Protein AF-0000000073405604 (afdb_homodimer)

Organism: Sulfolobus acidocaldarius (strain ATCC 33909 / DSM 639 / JCM 8929 / NBRC 15157 / NCIMB 11770) (NCBI:txid330779)

Radius of gyration: 24.21 Å; Cα contacts (8 Å, |Δi|>4): 1398; chains: 2; bounding box: 47×71×54 Å

InterPro domains:
  IPR003010 Carbon-nitrogen hydrolase [PF00795] (7-247)
  IPR003010 Carbon-nitrogen hydrolase [PS50263] (3-245)
  IPR036526 Carbon-nitrogen hydrolase superfamily [G3DSA:3.60.110.10] (2-269)
  IPR036526 Carbon-nitrogen hydrolase superfamily [SSF56317] (3-262)
  IPR050345 Aliphatic Amidase/Beta-Ureidopropionase [PTHR43674] (5-252)

Structure (mmCIF, N/CA/C/O backbone):
data_AF-0000000073405604-model_v1
#
loop_
_entity.id
_entity.type
_entity.pdbx_description
1 polymer 'Carbon-nitrogen hydrolase'
#
loop_
_atom_site.group_PDB
_atom_site.id
_atom_site.type_symbol
_atom_site.label_atom_id
_atom_site.label_alt_id
_atom_site.label_comp_id
_atom_site.label_asym_id
_atom_site.label_entity_id
_atom_site.label_seq_id
_atom_site.pdbx_PDB_ins_code
_atom_site.Cartn_x
_atom_site.Cartn_y
_atom_site.Cartn_z
_atom_site.occupancy
_atom_site.B_iso_or_equiv
_atom_site.auth_seq_id
_atom_site.auth_comp_id
_atom_site.auth_asym_id
_atom_site.auth_atom_id
_atom_site.pdbx_PDB_model_num
ATOM 1 N N . MET A 1 1 ? 23.484 -7.648 -14.016 1 69.44 1 MET A N 1
ATOM 2 C CA . MET A 1 1 ? 22.797 -8.539 -14.953 1 69.44 1 MET A CA 1
ATOM 3 C C . MET A 1 1 ? 21.469 -9.016 -14.367 1 69.44 1 MET A C 1
ATOM 5 O O . MET A 1 1 ? 21.344 -9.195 -13.156 1 69.44 1 MET A O 1
ATOM 9 N N . GLY A 1 2 ? 20.234 -8.922 -15.055 1 88 2 GLY A N 1
ATOM 10 C CA . GLY A 1 2 ? 18.922 -9.242 -14.523 1 88 2 GLY A CA 1
ATOM 11 C C . GLY A 1 2 ? 18.391 -10.586 -14.992 1 88 2 GLY A C 1
ATOM 12 O O . GLY A 1 2 ? 19.094 -11.312 -15.695 1 88 2 GLY A O 1
ATOM 13 N N . ILE A 1 3 ? 17.438 -11.117 -14.422 1 95 3 ILE A N 1
ATOM 14 C CA . ILE A 1 3 ? 16.75 -12.367 -14.75 1 95 3 ILE A CA 1
ATOM 15 C C . ILE A 1 3 ? 15.539 -12.07 -15.641 1 95 3 ILE A C 1
ATOM 17 O O . ILE A 1 3 ? 14.781 -11.141 -15.375 1 95 3 ILE A O 1
ATOM 21 N N . LYS A 1 4 ? 15.484 -12.805 -16.781 1 97.19 4 LYS A N 1
ATOM 22 C CA . LYS A 1 4 ? 14.32 -12.656 -17.656 1 97.19 4 LYS A CA 1
ATOM 23 C C . LYS A 1 4 ? 13.141 -13.469 -17.141 1 97.19 4 LYS A C 1
ATOM 25 O O . LYS A 1 4 ? 13.242 -14.688 -16.953 1 97.19 4 LYS A O 1
ATOM 30 N N . VAL A 1 5 ? 12.023 -12.812 -16.891 1 98.25 5 VAL A N 1
ATOM 31 C CA . VAL A 1 5 ? 10.812 -13.43 -16.375 1 98.25 5 VAL A CA 1
ATOM 32 C C . VAL A 1 5 ? 9.688 -13.297 -17.406 1 98.25 5 VAL A C 1
ATOM 34 O O . VAL A 1 5 ? 9.492 -12.227 -17.984 1 98.25 5 VAL A O 1
ATOM 37 N N . GLU A 1 6 ? 9.062 -14.359 -17.672 1 98.62 6 GLU A N 1
ATOM 38 C CA . GLU A 1 6 ? 7.887 -14.344 -18.547 1 98.62 6 GLU A CA 1
ATOM 39 C C . GLU A 1 6 ? 6.598 -14.453 -17.734 1 98.62 6 GLU A C 1
ATOM 41 O O . GLU A 1 6 ? 6.441 -15.375 -16.938 1 98.62 6 GLU A O 1
ATOM 46 N N . LEU A 1 7 ? 5.746 -13.484 -17.844 1 98.88 7 LEU A N 1
ATOM 47 C CA . LEU A 1 7 ? 4.383 -13.578 -17.328 1 98.88 7 LEU A CA 1
ATOM 48 C C . LEU A 1 7 ? 3.451 -14.195 -18.375 1 98.88 7 LEU A C 1
ATOM 50 O O . LEU A 1 7 ? 3.176 -13.586 -19.406 1 98.88 7 LEU A O 1
ATOM 54 N N . ALA A 1 8 ? 3.039 -15.406 -18.078 1 98.88 8 ALA A N 1
ATOM 55 C CA . ALA A 1 8 ? 2.188 -16.141 -19.016 1 98.88 8 ALA A CA 1
ATOM 56 C C . ALA A 1 8 ? 0.711 -15.93 -18.688 1 98.88 8 ALA A C 1
ATOM 58 O O . ALA A 1 8 ? 0.101 -16.719 -17.969 1 98.88 8 ALA A O 1
ATOM 59 N N . GLN A 1 9 ? 0.18 -14.891 -19.25 1 98.88 9 GLN A N 1
ATOM 60 C CA . GLN A 1 9 ? -1.246 -14.609 -19.125 1 98.88 9 GLN A CA 1
ATOM 61 C C . GLN A 1 9 ? -2.074 -15.547 -19.984 1 98.88 9 GLN A C 1
ATOM 63 O O . GLN A 1 9 ? -2.154 -15.367 -21.203 1 98.88 9 GLN A O 1
ATOM 68 N N . ILE A 1 10 ? -2.77 -16.5 -19.359 1 98.81 10 ILE A N 1
ATOM 69 C CA . ILE A 1 10 ? -3.467 -17.516 -20.141 1 98.81 10 ILE A CA 1
ATOM 70 C C . ILE A 1 10 ? -4.914 -17.625 -19.672 1 98.81 10 ILE A C 1
ATOM 72 O O . ILE A 1 10 ? -5.258 -17.156 -18.578 1 98.81 10 ILE A O 1
ATOM 76 N N . SER A 1 11 ? -5.746 -18.219 -20.453 1 98.19 11 SER A N 1
ATOM 77 C CA . SER A 1 11 ? -7.113 -18.609 -20.125 1 98.19 11 SER A CA 1
ATOM 78 C C . SER A 1 11 ? -7.199 -20.094 -19.812 1 98.19 11 SER A C 1
ATOM 80 O O . SER A 1 11 ? -7.023 -20.938 -20.688 1 98.19 11 SER A O 1
ATOM 82 N N . SER A 1 12 ? -7.426 -20.375 -18.594 1 97.81 12 SER A N 1
ATOM 83 C CA . SER A 1 12 ? -7.574 -21.766 -18.188 1 97.81 12 SER A CA 1
ATOM 84 C C . SER A 1 12 ? -8.984 -22.281 -18.453 1 97.81 12 SER A C 1
ATOM 86 O O . SER A 1 12 ? -9.953 -21.516 -18.359 1 97.81 12 SER A O 1
ATOM 88 N N . LYS A 1 13 ? -9.07 -23.531 -18.859 1 97.31 13 LYS A N 1
ATOM 89 C CA . LYS A 1 13 ? -10.375 -24.172 -18.984 1 97.31 13 LYS A CA 1
ATOM 90 C C . LYS A 1 13 ? -10.812 -24.797 -17.672 1 97.31 13 LYS A C 1
ATOM 92 O O . LYS A 1 13 ? -10.102 -25.641 -17.109 1 97.31 13 LYS A O 1
ATOM 97 N N . LEU A 1 14 ? -11.938 -24.406 -17.281 1 97.19 14 LEU A N 1
ATOM 98 C CA . LEU A 1 14 ? -12.445 -24.781 -15.969 1 97.19 14 LEU A CA 1
ATOM 99 C C . LEU A 1 14 ? -12.539 -26.297 -15.836 1 97.19 14 LEU A C 1
ATOM 101 O O . LEU A 1 14 ? -13.242 -26.953 -16.609 1 97.19 14 LEU A O 1
ATOM 105 N N . GLY A 1 15 ? -11.734 -26.828 -14.977 1 97.69 15 GLY A N 1
ATOM 106 C CA . GLY A 1 15 ? -11.812 -28.234 -14.609 1 97.69 15 GLY A CA 1
ATOM 107 C C . GLY A 1 15 ? -11.102 -29.141 -15.594 1 97.69 15 GLY A C 1
ATOM 108 O O . GLY A 1 15 ? -11 -30.344 -15.359 1 97.69 15 GLY A O 1
ATOM 109 N N . ASP A 1 16 ? -10.688 -28.641 -16.656 1 98.25 16 ASP A N 1
ATOM 110 C CA . ASP A 1 16 ? -9.992 -29.453 -17.656 1 98.25 16 ASP A CA 1
ATOM 111 C C . ASP A 1 16 ? -8.484 -29.406 -17.438 1 98.25 16 ASP A C 1
ATOM 113 O O . ASP A 1 16 ? -7.754 -28.781 -18.203 1 98.25 16 ASP A O 1
ATOM 117 N N . VAL A 1 17 ? -8.016 -30.188 -16.5 1 98.81 17 VAL A N 1
ATOM 118 C CA . VAL A 1 17 ? -6.633 -30.172 -16.047 1 98.81 17 VAL A CA 1
ATOM 119 C C . VAL A 1 17 ? -5.707 -30.594 -17.188 1 98.81 17 VAL A C 1
ATOM 121 O O . VAL A 1 17 ? -4.625 -30.016 -17.359 1 98.81 17 VAL A O 1
ATOM 124 N N . GLU A 1 18 ? -6.133 -31.531 -17.938 1 98.62 18 GLU A N 1
ATOM 125 C CA . GLU A 1 18 ? -5.301 -32 -19.047 1 98.62 18 GLU A CA 1
ATOM 126 C C . GLU A 1 18 ? -5.082 -30.906 -20.078 1 98.62 18 GLU A C 1
ATOM 128 O O . GLU A 1 18 ? -3.955 -30.688 -20.531 1 98.62 18 GLU A O 1
ATOM 133 N N . TYR A 1 19 ? -6.156 -30.266 -20.469 1 98.56 19 TYR A N 1
ATOM 134 C CA . TYR A 1 19 ? -6.055 -29.156 -21.391 1 98.56 19 TYR A CA 1
ATOM 135 C C . TYR A 1 19 ? -5.109 -28.078 -20.859 1 98.56 19 TYR A C 1
ATOM 137 O O . TYR A 1 19 ? -4.238 -27.594 -21.594 1 98.56 19 TYR A O 1
ATOM 145 N N . ASN A 1 20 ? -5.297 -27.703 -19.641 1 98.81 20 ASN A N 1
ATOM 146 C CA . ASN A 1 20 ? -4.488 -26.656 -19.031 1 98.81 20 ASN A CA 1
ATOM 147 C C . ASN A 1 20 ? -3.021 -27.062 -18.938 1 98.81 20 ASN A C 1
ATOM 149 O O . ASN A 1 20 ? -2.131 -26.25 -19.172 1 98.81 20 ASN A O 1
ATOM 153 N N . LEU A 1 21 ? -2.773 -28.328 -18.562 1 98.75 21 LEU A N 1
ATOM 154 C CA . LEU A 1 21 ? -1.41 -28.844 -18.516 1 98.75 21 LEU A CA 1
ATOM 155 C C . LEU A 1 21 ? -0.72 -28.703 -19.859 1 98.75 21 LEU A C 1
ATOM 157 O O . LEU A 1 21 ? 0.418 -28.234 -19.938 1 98.75 21 LEU A O 1
ATOM 161 N N . ASN A 1 22 ? -1.42 -29.125 -20.875 1 98.44 22 ASN A N 1
ATOM 162 C CA . ASN A 1 22 ? -0.833 -29.047 -22.203 1 98.44 22 ASN A CA 1
ATOM 163 C C . ASN A 1 22 ? -0.487 -27.609 -22.578 1 98.44 22 ASN A C 1
ATOM 165 O O . ASN A 1 22 ? 0.548 -27.359 -23.203 1 98.44 22 ASN A O 1
ATOM 169 N N . LYS A 1 23 ? -1.324 -26.703 -22.25 1 98.31 23 LYS A N 1
ATOM 170 C CA . LYS A 1 23 ? -1.06 -25.297 -22.5 1 98.31 23 LYS A CA 1
ATOM 171 C C . LYS A 1 23 ? 0.193 -24.828 -21.766 1 98.31 23 LYS A C 1
ATOM 173 O O . LYS A 1 23 ? 1.011 -24.094 -22.312 1 98.31 23 LYS A O 1
ATOM 178 N N . HIS A 1 24 ? 0.344 -25.219 -20.5 1 98.5 24 HIS A N 1
ATOM 179 C CA . HIS A 1 24 ? 1.539 -24.891 -19.719 1 98.5 24 HIS A CA 1
ATOM 180 C C . HIS A 1 24 ? 2.793 -25.453 -20.391 1 98.5 24 HIS A C 1
ATOM 182 O O . HIS A 1 24 ? 3.783 -24.734 -20.547 1 98.5 24 HIS A O 1
ATOM 188 N N . LEU A 1 25 ? 2.713 -26.719 -20.766 1 97.81 25 LEU A N 1
ATOM 189 C CA . LEU A 1 25 ? 3.871 -27.375 -21.359 1 97.81 25 LEU A CA 1
ATOM 190 C C . LEU A 1 25 ? 4.262 -26.719 -22.672 1 97.81 25 LEU A C 1
ATOM 192 O O . LEU A 1 25 ? 5.449 -26.547 -22.953 1 97.81 25 LEU A O 1
ATOM 196 N N . GLU A 1 26 ? 3.275 -26.344 -23.484 1 97.62 26 GLU A N 1
ATOM 197 C CA . GLU A 1 26 ? 3.543 -25.656 -24.734 1 97.62 26 GLU A CA 1
ATOM 198 C C . GLU A 1 26 ? 4.285 -24.344 -24.5 1 97.62 26 GLU A C 1
ATOM 200 O O . GLU A 1 26 ? 5.258 -24.047 -25.188 1 97.62 26 GLU A O 1
ATOM 205 N N . ILE A 1 27 ? 3.854 -23.578 -23.562 1 98 27 ILE A N 1
ATOM 206 C CA . ILE A 1 27 ? 4.465 -22.281 -23.25 1 98 27 ILE A CA 1
ATOM 207 C C . ILE A 1 27 ? 5.887 -22.5 -22.734 1 98 27 ILE A C 1
ATOM 209 O O . ILE A 1 27 ? 6.816 -21.797 -23.156 1 98 27 ILE A O 1
ATOM 213 N N . LEU A 1 28 ? 6.055 -23.484 -21.859 1 96.94 28 LEU A N 1
ATOM 214 C CA . LEU A 1 28 ? 7.359 -23.75 -21.281 1 96.94 28 LEU A CA 1
ATOM 215 C C . LEU A 1 28 ? 8.352 -24.203 -22.344 1 96.94 28 LEU A C 1
ATOM 217 O O . LEU A 1 28 ? 9.547 -23.891 -22.266 1 96.94 28 LEU A O 1
ATOM 221 N N . GLN A 1 29 ? 7.883 -24.906 -23.328 1 95.94 29 GLN A N 1
ATOM 222 C CA . GLN A 1 29 ? 8.742 -25.406 -24.391 1 95.94 29 GLN A CA 1
ATOM 223 C C . GLN A 1 29 ? 9.211 -24.281 -25.297 1 95.94 29 GLN A C 1
ATOM 225 O O . GLN A 1 29 ? 10.289 -24.375 -25.891 1 95.94 29 GLN A O 1
ATOM 230 N N . THR A 1 30 ? 8.422 -23.25 -25.391 1 96.25 30 THR A N 1
ATOM 231 C CA . THR A 1 30 ? 8.719 -22.203 -26.359 1 96.25 30 THR A CA 1
ATOM 232 C C . THR A 1 30 ? 9.242 -20.953 -25.656 1 96.25 30 THR A C 1
ATOM 234 O O . THR A 1 30 ? 9.609 -19.984 -26.328 1 96.25 30 THR A O 1
ATOM 237 N N . SER A 1 31 ? 9.273 -20.953 -24.359 1 96 31 SER A N 1
ATOM 238 C CA . SER A 1 31 ? 9.703 -19.766 -23.641 1 96 31 SER A CA 1
ATOM 239 C C . SER A 1 31 ? 11.227 -19.625 -23.672 1 96 31 SER A C 1
ATOM 241 O O . SER A 1 31 ? 11.945 -20.609 -23.547 1 96 31 SER A O 1
ATOM 243 N N . SER A 1 32 ? 11.719 -18.406 -23.797 1 95 32 SER A N 1
ATOM 244 C CA . SER A 1 32 ? 13.141 -18.094 -23.719 1 95 32 SER A CA 1
ATOM 245 C C . SER A 1 32 ? 13.5 -17.484 -22.359 1 95 32 SER A C 1
ATOM 247 O O . SER A 1 32 ? 14.656 -17.125 -22.125 1 95 32 SER A O 1
ATOM 249 N N . ALA A 1 33 ? 12.516 -17.344 -21.5 1 96.56 33 ALA A N 1
ATOM 250 C CA . ALA A 1 33 ? 12.734 -16.734 -20.203 1 96.56 33 ALA A CA 1
ATOM 251 C C . ALA A 1 33 ? 13.375 -17.719 -19.234 1 96.56 33 ALA A C 1
ATOM 253 O O . ALA A 1 33 ? 13.359 -18.922 -19.469 1 96.56 33 ALA A O 1
ATOM 254 N N . GLU A 1 34 ? 13.992 -17.203 -18.25 1 96.31 34 GLU A N 1
ATOM 255 C CA . GLU A 1 34 ? 14.617 -18.016 -17.203 1 96.31 34 GLU A CA 1
ATOM 256 C C . GLU A 1 34 ? 13.594 -18.422 -16.141 1 96.31 34 GLU A C 1
ATOM 258 O O . GLU A 1 34 ? 13.773 -19.438 -15.461 1 96.31 34 GLU A O 1
ATOM 263 N N . CYS A 1 35 ? 12.547 -17.625 -15.984 1 97.56 35 CYS A N 1
ATOM 264 C CA . CYS A 1 35 ? 11.445 -17.906 -15.078 1 97.56 35 CYS A CA 1
ATOM 265 C C . CYS A 1 35 ? 10.102 -17.656 -15.75 1 97.56 35 CYS A C 1
ATOM 267 O O . CYS A 1 35 ? 9.93 -16.641 -16.422 1 97.56 35 CYS A O 1
ATOM 269 N N . VAL A 1 36 ? 9.195 -18.578 -15.648 1 98.38 36 VAL A N 1
ATOM 270 C CA . VAL A 1 36 ? 7.855 -18.422 -16.203 1 98.38 36 VAL A CA 1
ATOM 271 C C . VAL A 1 36 ? 6.82 -18.453 -15.086 1 98.38 36 VAL A C 1
ATOM 273 O O . VAL A 1 36 ? 6.84 -19.359 -14.25 1 98.38 36 VAL A O 1
ATOM 276 N N . VAL A 1 37 ? 5.949 -17.5 -15.039 1 98.88 37 VAL A N 1
ATOM 277 C CA . VAL A 1 37 ? 4.941 -17.375 -13.992 1 98.88 37 VAL A CA 1
ATOM 278 C C . VAL A 1 37 ? 3.547 -17.5 -14.602 1 98.88 37 VAL A C 1
ATOM 280 O O . VAL A 1 37 ? 3.172 -16.734 -15.484 1 98.88 37 VAL A O 1
ATOM 283 N N . PHE A 1 38 ? 2.826 -18.469 -14.188 1 98.94 38 PHE A N 1
ATOM 284 C CA . PHE A 1 38 ? 1.447 -18.672 -14.609 1 98.94 38 PHE A CA 1
ATOM 285 C C . PHE A 1 38 ? 0.474 -18.109 -13.586 1 98.94 38 PHE A C 1
ATOM 287 O O . PHE A 1 38 ? 0.86 -17.812 -12.453 1 98.94 38 PHE A O 1
ATOM 294 N N . PRO A 1 39 ? -0.814 -17.969 -13.953 1 98.94 39 PRO A N 1
ATOM 295 C CA . PRO A 1 39 ? -1.814 -17.375 -13.062 1 98.94 39 PRO A CA 1
ATOM 296 C C . PRO A 1 39 ? -2.217 -18.312 -11.93 1 98.94 39 PRO A C 1
ATOM 298 O O . PRO A 1 39 ? -1.78 -19.469 -11.891 1 98.94 39 PRO A O 1
ATOM 301 N N . GLU A 1 40 ? -2.961 -17.734 -10.977 1 98.88 40 GLU A N 1
ATOM 302 C CA . GLU A 1 40 ? -3.576 -18.484 -9.883 1 98.88 40 GLU A CA 1
ATOM 303 C C . GLU A 1 40 ? -4.469 -19.609 -10.406 1 98.88 40 GLU A C 1
ATOM 305 O O . GLU A 1 40 ? -5.27 -19.391 -11.32 1 98.88 40 GLU A O 1
ATOM 310 N N . LEU A 1 41 ? -4.254 -20.781 -9.867 1 98.81 41 LEU A N 1
ATOM 311 C CA . LEU A 1 41 ? -5.059 -21.953 -10.195 1 98.81 41 LEU A CA 1
ATOM 312 C C . LEU A 1 41 ? -5.094 -22.172 -11.703 1 98.81 41 LEU A C 1
ATOM 314 O O . LEU A 1 41 ? -6.121 -22.594 -12.258 1 98.81 41 LEU A O 1
ATOM 318 N N . SER A 1 42 ? -4.027 -21.922 -12.312 1 98.88 42 SER A N 1
ATOM 319 C CA . SER A 1 42 ? -3.939 -21.969 -13.766 1 98.88 42 SER A CA 1
ATOM 320 C C . SER A 1 42 ? -4.102 -23.391 -14.281 1 98.88 42 SER A C 1
ATOM 322 O O . SER A 1 42 ? -4.504 -23.609 -15.422 1 98.88 42 SER A O 1
ATOM 324 N N . LEU A 1 43 ? -3.861 -24.406 -13.469 1 98.88 43 LEU A N 1
ATOM 325 C CA . LEU A 1 43 ? -3.979 -25.781 -13.922 1 98.88 43 LEU A CA 1
ATOM 326 C C . LEU A 1 43 ? -5.43 -26.25 -13.859 1 98.88 43 LEU A C 1
ATOM 328 O O . LEU A 1 43 ? -5.77 -27.297 -14.422 1 98.88 43 LEU A O 1
ATOM 332 N N . THR A 1 44 ? -6.324 -25.484 -13.18 1 98.62 44 THR A N 1
ATOM 333 C CA . THR A 1 44 ? -7.664 -26.016 -12.961 1 98.62 44 THR A CA 1
ATOM 334 C C . THR A 1 44 ? -8.719 -25 -13.398 1 98.62 44 THR A C 1
ATOM 336 O O . THR A 1 44 ? -9.875 -25.375 -13.633 1 98.62 44 THR A O 1
ATOM 339 N N . GLY A 1 45 ? -8.344 -23.766 -13.539 1 98 45 GLY A N 1
ATOM 340 C CA . GLY A 1 45 ? -9.344 -22.719 -13.539 1 98 45 GLY A CA 1
ATOM 341 C C . GLY A 1 45 ? -9.734 -22.266 -12.141 1 98 45 GLY A C 1
ATOM 342 O O . GLY A 1 45 ? -9.461 -22.969 -11.164 1 98 45 GLY A O 1
ATOM 343 N N . TYR A 1 46 ? -10.406 -21.234 -12.031 1 96.94 46 TYR A N 1
ATOM 344 C CA . TYR A 1 46 ? -10.617 -20.609 -10.734 1 96.94 46 TYR A CA 1
ATOM 345 C C . TYR A 1 46 ? -12.016 -20.906 -10.203 1 96.94 46 TYR A C 1
ATOM 347 O O . TYR A 1 46 ? -12.18 -21.312 -9.047 1 96.94 46 TYR A O 1
ATOM 355 N N . VAL A 1 47 ? -13.07 -20.75 -10.953 1 95.5 47 VAL A N 1
ATOM 356 C CA . VAL A 1 47 ? -14.445 -20.844 -10.492 1 95.5 47 VAL A CA 1
ATOM 357 C C . VAL A 1 47 ? -14.883 -22.312 -10.461 1 95.5 47 VAL A C 1
ATOM 359 O O . VAL A 1 47 ? -15.875 -22.688 -11.094 1 95.5 47 VAL A O 1
ATOM 362 N N . LEU A 1 48 ? -14.266 -23.078 -9.711 1 94.88 48 LEU A N 1
ATOM 363 C CA . LEU A 1 48 ? -14.445 -24.531 -9.727 1 94.88 48 LEU A CA 1
ATOM 364 C C . LEU A 1 48 ? -15.664 -24.938 -8.898 1 94.88 48 LEU A C 1
ATOM 366 O O . LEU A 1 48 ? -16.375 -25.859 -9.266 1 94.88 48 LEU A O 1
ATOM 370 N N . LYS A 1 49 ? -15.867 -24.203 -7.836 1 93.38 49 LYS A N 1
ATOM 371 C CA . LYS A 1 49 ? -16.859 -24.609 -6.852 1 93.38 49 LYS A CA 1
ATOM 372 C C . LYS A 1 49 ? -16.609 -26.047 -6.391 1 93.38 49 LYS A C 1
ATOM 374 O O . LYS A 1 49 ? -15.5 -26.391 -6.008 1 93.38 49 LYS A O 1
ATOM 379 N N . ASP A 1 50 ? -17.594 -26.906 -6.457 1 94.5 50 ASP A N 1
ATOM 380 C CA . ASP A 1 50 ? -17.438 -28.25 -5.914 1 94.5 50 ASP A CA 1
ATOM 381 C C . ASP A 1 50 ? -16.531 -29.094 -6.797 1 94.5 50 ASP A C 1
ATOM 383 O O . ASP A 1 50 ? -16.062 -30.156 -6.375 1 94.5 50 ASP A O 1
ATOM 387 N N . LEU A 1 51 ? -16.25 -28.688 -7.949 1 96.25 51 LEU A N 1
ATOM 388 C CA . LEU A 1 51 ? -15.352 -29.406 -8.836 1 96.25 51 LEU A CA 1
ATOM 389 C C . LEU A 1 51 ? -13.953 -29.484 -8.242 1 96.25 51 LEU A C 1
ATOM 391 O O . LEU A 1 51 ? -13.133 -30.312 -8.656 1 96.25 51 LEU A O 1
ATOM 395 N N . VAL A 1 52 ? -13.68 -28.672 -7.246 1 97.12 52 VAL A N 1
ATOM 396 C CA . VAL A 1 52 ? -12.398 -28.672 -6.547 1 97.12 52 VAL A CA 1
ATOM 397 C C . VAL A 1 52 ? -12.086 -30.062 -6.027 1 97.12 52 VAL A C 1
ATOM 399 O O . VAL A 1 52 ? -10.945 -30.531 -6.121 1 97.12 52 VAL A O 1
ATOM 402 N N . TYR A 1 53 ? -13.07 -30.734 -5.547 1 97.06 53 TYR A N 1
ATOM 403 C CA . TYR A 1 53 ? -12.898 -32.031 -4.902 1 97.06 53 TYR A CA 1
ATOM 404 C C . TYR A 1 53 ? -12.664 -33.125 -5.934 1 97.06 53 TYR A C 1
ATOM 406 O O . TYR A 1 53 ? -12.234 -34.219 -5.586 1 97.06 53 TYR A O 1
ATOM 414 N N . GLU A 1 54 ? -12.891 -32.75 -7.172 1 97.69 54 GLU A N 1
ATOM 415 C CA . GLU A 1 54 ? -12.742 -33.75 -8.234 1 97.69 54 GLU A CA 1
ATOM 416 C C . GLU A 1 54 ? -11.406 -33.594 -8.953 1 97.69 54 GLU A C 1
ATOM 418 O O . GLU A 1 54 ? -10.852 -34.594 -9.445 1 97.69 54 GLU A O 1
ATOM 423 N N . VAL A 1 55 ? -10.891 -32.375 -8.961 1 98.44 55 VAL A N 1
ATOM 424 C CA . VAL A 1 55 ? -9.805 -32.156 -9.898 1 98.44 55 VAL A CA 1
ATOM 425 C C . VAL A 1 55 ? -8.492 -31.969 -9.141 1 98.44 55 VAL A C 1
ATOM 427 O O . VAL A 1 55 ? -7.422 -31.891 -9.742 1 98.44 55 VAL A O 1
ATOM 430 N N . TYR A 1 56 ? -8.445 -31.844 -7.797 1 98.38 56 TYR A N 1
ATOM 431 C CA . TYR A 1 56 ? -7.25 -31.484 -7.051 1 98.38 56 TYR A CA 1
ATOM 432 C C . TYR A 1 56 ? -6.141 -32.5 -7.273 1 98.38 56 TYR A C 1
ATOM 434 O O . TYR A 1 56 ? -4.973 -32.156 -7.422 1 98.38 56 TYR A O 1
ATOM 442 N N . LYS A 1 57 ? -6.473 -33.781 -7.355 1 98.44 57 LYS A N 1
ATOM 443 C CA . LYS A 1 57 ? -5.453 -34.812 -7.555 1 98.44 57 LYS A CA 1
ATOM 444 C C . LYS A 1 57 ? -4.828 -34.719 -8.945 1 98.44 57 LYS A C 1
ATOM 446 O O . LYS A 1 57 ? -3.613 -34.844 -9.094 1 98.44 57 LYS A O 1
ATOM 451 N N . ASP A 1 58 ? -5.715 -34.531 -9.891 1 98.62 58 ASP A N 1
ATOM 452 C CA . ASP A 1 58 ? -5.227 -34.344 -11.25 1 98.62 58 ASP A CA 1
ATOM 453 C C . ASP A 1 58 ? -4.32 -33.125 -11.344 1 98.62 58 ASP A C 1
ATOM 455 O O . ASP A 1 58 ? -3.332 -33.125 -12.086 1 98.62 58 ASP A O 1
ATOM 459 N N . SER A 1 59 ? -4.703 -32.062 -10.68 1 98.38 59 SER A N 1
ATOM 460 C CA . SER A 1 59 ? -3.896 -30.859 -10.695 1 98.38 59 SER A CA 1
ATOM 461 C C . SER A 1 59 ? -2.521 -31.094 -10.086 1 98.38 59 SER A C 1
ATOM 463 O O . SER A 1 59 ? -1.518 -30.578 -10.57 1 98.38 59 SER A O 1
ATOM 465 N N . GLU A 1 60 ? -2.432 -31.875 -9 1 98.62 60 GLU A N 1
ATOM 466 C CA . GLU A 1 60 ? -1.149 -32.219 -8.398 1 98.62 60 GLU A CA 1
ATOM 467 C C . GLU A 1 60 ? -0.296 -33.031 -9.359 1 98.62 60 GLU A C 1
ATOM 469 O O . GLU A 1 60 ? 0.909 -32.812 -9.484 1 98.62 60 GLU A O 1
ATOM 474 N N . ASN A 1 61 ? -0.947 -33.969 -9.969 1 98.62 61 ASN A N 1
ATOM 475 C CA . ASN A 1 61 ? -0.241 -34.781 -10.961 1 98.62 61 ASN A CA 1
ATOM 476 C C . ASN A 1 61 ? 0.297 -33.938 -12.102 1 98.62 61 ASN A C 1
ATOM 478 O O . ASN A 1 61 ? 1.403 -34.156 -12.594 1 98.62 61 ASN A O 1
ATOM 482 N N . ALA A 1 62 ? -0.536 -33.031 -12.531 1 98.69 62 ALA A N 1
ATOM 483 C CA . ALA A 1 62 ? -0.12 -32.125 -13.602 1 98.69 62 ALA A CA 1
ATOM 484 C C . ALA A 1 62 ? 1.106 -31.297 -13.188 1 98.69 62 ALA A C 1
ATOM 486 O O . ALA A 1 62 ? 2.033 -31.125 -13.977 1 98.69 62 ALA A O 1
ATOM 487 N N . LEU A 1 63 ? 1.132 -30.797 -11.961 1 98.62 63 LEU A N 1
ATOM 488 C CA . LEU A 1 63 ? 2.285 -30.062 -11.453 1 98.62 63 LEU A CA 1
ATOM 489 C C . LEU A 1 63 ? 3.545 -30.922 -11.508 1 98.62 63 LEU A C 1
ATOM 491 O O . LEU A 1 63 ? 4.613 -30.438 -11.891 1 98.62 63 LEU A O 1
ATOM 495 N N . ASN A 1 64 ? 3.426 -32.156 -11.062 1 98 64 ASN A N 1
ATOM 496 C CA . ASN A 1 64 ? 4.559 -33.094 -11.094 1 98 64 ASN A CA 1
ATOM 497 C C . ASN A 1 64 ? 5.09 -33.281 -12.508 1 98 64 ASN A C 1
ATOM 499 O O . ASN A 1 64 ? 6.305 -33.344 -12.719 1 98 64 ASN A O 1
ATOM 503 N N . LYS A 1 65 ? 4.211 -33.406 -13.438 1 97.75 65 LYS A N 1
ATOM 504 C CA . LYS A 1 65 ? 4.609 -33.562 -14.836 1 97.75 65 LYS A CA 1
ATOM 505 C C . LYS A 1 65 ? 5.375 -32.344 -15.328 1 97.75 65 LYS A C 1
ATOM 507 O O . LYS A 1 65 ? 6.355 -32.469 -16.062 1 97.75 65 LYS A O 1
ATOM 512 N N . ILE A 1 66 ? 4.906 -31.156 -14.945 1 97.88 66 ILE A N 1
ATOM 513 C CA . ILE A 1 66 ? 5.609 -29.922 -15.312 1 97.88 66 ILE A CA 1
ATOM 514 C C . ILE A 1 66 ? 7.008 -29.938 -14.703 1 97.88 66 ILE A C 1
ATOM 516 O O . ILE A 1 66 ? 7.984 -29.594 -15.375 1 97.88 66 ILE A O 1
ATOM 520 N N . ALA A 1 67 ? 7.094 -30.328 -13.43 1 97.12 67 ALA A N 1
ATOM 521 C CA . ALA A 1 67 ? 8.375 -30.328 -12.719 1 97.12 67 ALA A CA 1
ATOM 522 C C . ALA A 1 67 ? 9.367 -31.266 -13.391 1 97.12 67 ALA A C 1
ATOM 524 O O . ALA A 1 67 ? 10.562 -30.969 -13.469 1 97.12 67 ALA A O 1
ATOM 525 N N . GLU A 1 68 ? 8.875 -32.375 -13.867 1 93.62 68 GLU A N 1
ATOM 526 C CA . GLU A 1 68 ? 9.719 -33.406 -14.5 1 93.62 68 GLU A CA 1
ATOM 527 C C . GLU A 1 68 ? 10.352 -32.875 -15.781 1 93.62 68 GLU A C 1
ATOM 529 O O . GLU A 1 68 ? 11.445 -33.281 -16.156 1 93.62 68 GLU A O 1
ATOM 534 N N . ASN A 1 69 ? 9.719 -31.953 -16.375 1 84.88 69 ASN A N 1
ATOM 535 C CA . ASN A 1 69 ? 10.172 -31.438 -17.672 1 84.88 69 ASN A CA 1
ATOM 536 C C . ASN A 1 69 ? 10.773 -30.031 -17.531 1 84.88 69 ASN A C 1
ATOM 538 O O . ASN A 1 69 ? 11.109 -29.391 -18.531 1 84.88 69 ASN A O 1
ATOM 542 N N . ALA A 1 70 ? 10.867 -29.609 -16.359 1 84.75 70 ALA A N 1
ATOM 543 C CA . ALA A 1 70 ? 11.133 -28.203 -16.141 1 84.75 70 ALA A CA 1
ATOM 544 C C . ALA A 1 70 ? 12.625 -27.906 -16.25 1 84.75 70 ALA A C 1
ATOM 546 O O . ALA A 1 70 ? 13.461 -28.688 -15.82 1 84.75 70 ALA A O 1
ATOM 547 N N . ARG A 1 71 ? 12.883 -26.859 -16.969 1 84.5 71 ARG A N 1
ATOM 548 C CA . ARG A 1 71 ? 14.195 -26.219 -16.984 1 84.5 71 ARG A CA 1
ATOM 549 C C . ARG A 1 71 ? 14.117 -24.797 -16.406 1 84.5 71 ARG A C 1
ATOM 551 O O . ARG A 1 71 ? 13.289 -24 -16.844 1 84.5 71 ARG A O 1
ATOM 558 N N . GLY A 1 72 ? 14.727 -24.562 -15.227 1 91.19 72 GLY A N 1
ATOM 559 C CA . GLY A 1 72 ? 14.758 -23.219 -14.68 1 91.19 72 GLY A CA 1
ATOM 560 C C . GLY A 1 72 ? 13.742 -23 -13.57 1 91.19 72 GLY A C 1
ATOM 561 O O . GLY A 1 72 ? 13.523 -23.891 -12.742 1 91.19 72 GLY A O 1
ATOM 562 N N . CYS A 1 73 ? 13.125 -21.781 -13.508 1 97.31 73 CYS A N 1
ATOM 563 C CA . CYS A 1 73 ? 12.156 -21.375 -12.492 1 97.31 73 CYS A CA 1
ATOM 564 C C . CYS A 1 73 ? 10.75 -21.297 -13.078 1 97.31 73 CYS A C 1
ATOM 566 O O . CYS A 1 73 ? 10.547 -20.672 -14.125 1 97.31 73 CYS A O 1
ATOM 568 N N . ILE A 1 74 ? 9.812 -22.031 -12.531 1 98.56 74 ILE A N 1
ATOM 569 C CA . ILE A 1 74 ? 8.43 -22.031 -12.977 1 98.56 74 ILE A CA 1
ATOM 570 C C . ILE A 1 74 ? 7.496 -21.844 -11.781 1 98.56 74 ILE A C 1
ATOM 572 O O . ILE A 1 74 ? 7.672 -22.5 -10.75 1 98.56 74 ILE A O 1
ATOM 576 N N . ILE A 1 75 ? 6.539 -20.953 -11.828 1 98.81 75 ILE A N 1
ATOM 577 C CA . ILE A 1 75 ? 5.504 -20.75 -10.812 1 98.81 75 ILE A CA 1
ATOM 578 C C . ILE A 1 75 ? 4.133 -21.078 -11.406 1 98.81 75 ILE A C 1
ATOM 580 O O . ILE A 1 75 ? 3.73 -20.484 -12.414 1 98.81 75 ILE A O 1
ATOM 584 N N . VAL A 1 76 ? 3.445 -22.031 -10.82 1 98.75 76 VAL A N 1
ATOM 585 C CA . VAL A 1 76 ? 2.211 -22.547 -11.398 1 98.75 76 VAL A CA 1
ATOM 586 C C . VAL A 1 76 ? 1.119 -22.578 -10.328 1 98.75 76 VAL A C 1
ATOM 588 O O . VAL A 1 76 ? 1.358 -23.016 -9.195 1 98.75 76 VAL A O 1
ATOM 591 N N . GLY A 1 77 ? -0.054 -22.109 -10.68 1 98.88 77 GLY A N 1
ATOM 592 C CA . GLY A 1 77 ? -1.185 -22.203 -9.773 1 98.88 77 GLY A CA 1
ATOM 593 C C . GLY A 1 77 ? -1.902 -23.531 -9.836 1 98.88 77 GLY A C 1
ATOM 594 O O . GLY A 1 77 ? -2.213 -24.031 -10.93 1 98.88 77 GLY A O 1
ATOM 595 N N . PHE A 1 78 ? -2.18 -24.156 -8.688 1 98.81 78 PHE A N 1
ATOM 596 C CA . PHE A 1 78 ? -2.879 -25.438 -8.617 1 98.81 78 PHE A CA 1
ATOM 597 C C . PHE A 1 78 ? -3.494 -25.641 -7.238 1 98.81 78 PHE A C 1
ATOM 599 O O . PHE A 1 78 ? -3.486 -24.734 -6.406 1 98.81 78 PHE A O 1
ATOM 606 N N . ILE A 1 79 ? -4.152 -26.797 -7.051 1 98.81 79 ILE A N 1
ATOM 607 C CA . ILE A 1 79 ? -4.758 -27.156 -5.773 1 98.81 79 ILE A CA 1
ATOM 608 C C . ILE A 1 79 ? -3.914 -28.234 -5.094 1 98.81 79 ILE A C 1
ATOM 610 O O . ILE A 1 79 ? -3.566 -29.25 -5.711 1 98.81 79 ILE A O 1
ATOM 614 N N . LYS A 1 80 ? -3.568 -28.016 -3.859 1 98.69 80 LYS A N 1
ATOM 615 C CA . LYS A 1 80 ? -2.785 -29 -3.102 1 98.69 80 LYS A CA 1
ATOM 616 C C . LYS A 1 80 ? -3.59 -29.562 -1.935 1 98.69 80 LYS A C 1
ATOM 618 O O . LYS A 1 80 ? -4.211 -28.812 -1.18 1 98.69 80 LYS A O 1
ATOM 623 N N . GLU A 1 81 ? -3.658 -30.812 -1.864 1 98.44 81 GLU A N 1
ATOM 624 C CA . GLU A 1 81 ? -4.121 -31.438 -0.629 1 98.44 81 GLU A CA 1
ATOM 625 C C . GLU A 1 81 ? -2.975 -31.625 0.362 1 98.44 81 GLU A C 1
ATOM 627 O O . GLU A 1 81 ? -2.082 -32.438 0.146 1 98.44 81 GLU A O 1
ATOM 632 N N . VAL A 1 82 ? -3.016 -30.891 1.456 1 97.5 82 VAL A N 1
ATOM 633 C CA . VAL A 1 82 ? -1.885 -30.922 2.379 1 97.5 82 VAL A CA 1
ATOM 634 C C . VAL A 1 82 ? -2.08 -32.031 3.412 1 97.5 82 VAL A C 1
ATOM 636 O O . VAL A 1 82 ? -1.106 -32.562 3.957 1 97.5 82 VAL A O 1
ATOM 639 N N . ARG A 1 83 ? -3.27 -32.312 3.721 1 96.56 83 ARG A N 1
ATOM 640 C CA . ARG A 1 83 ? -3.742 -33.469 4.492 1 96.56 83 ARG A CA 1
ATOM 641 C C . ARG A 1 83 ? -5.047 -34 3.916 1 96.56 83 ARG A C 1
ATOM 643 O O . ARG A 1 83 ? -5.73 -33.312 3.158 1 96.56 83 ARG A O 1
ATOM 650 N N . PRO A 1 84 ? -5.199 -35.219 4.219 1 96 84 PRO A N 1
ATOM 651 C CA . PRO A 1 84 ? -6.445 -35.75 3.664 1 96 84 PRO A CA 1
ATOM 652 C C . PRO A 1 84 ? -7.645 -34.844 3.943 1 96 84 PRO A C 1
ATOM 654 O O . PRO A 1 84 ? -7.996 -34.625 5.105 1 96 84 PRO A O 1
ATOM 657 N N . GLY A 1 85 ? -8.102 -34.312 2.912 1 95.31 85 GLY A N 1
ATOM 658 C CA . GLY A 1 85 ? -9.305 -33.5 3.016 1 95.31 85 GLY A CA 1
ATOM 659 C C . GLY A 1 85 ? -9.023 -32.031 3.209 1 95.31 85 GLY A C 1
ATOM 660 O O . GLY A 1 85 ? -9.945 -31.203 3.223 1 95.31 85 GLY A O 1
ATOM 661 N N . ILE A 1 86 ? -7.836 -31.641 3.391 1 97.19 86 ILE A N 1
ATOM 662 C CA . ILE A 1 86 ? -7.473 -30.234 3.545 1 97.19 86 ILE A CA 1
ATOM 663 C C . ILE A 1 86 ? -6.805 -29.719 2.266 1 97.19 86 ILE A C 1
ATOM 665 O O . ILE A 1 86 ? -5.652 -30.062 1.985 1 97.19 86 ILE A O 1
ATOM 669 N N . LEU A 1 87 ? -7.57 -28.953 1.551 1 98.56 87 LEU A N 1
ATOM 670 C CA . LEU A 1 87 ? -7.09 -28.406 0.286 1 98.56 87 LEU A CA 1
ATOM 671 C C . LEU A 1 87 ? -6.668 -26.953 0.45 1 98.56 87 LEU A C 1
ATOM 673 O O . LEU A 1 87 ? -7.242 -26.219 1.257 1 98.56 87 LEU A O 1
ATOM 677 N N . ARG A 1 88 ? -5.695 -26.562 -0.277 1 98.75 88 ARG A N 1
ATOM 678 C CA . ARG A 1 88 ? -5.234 -25.188 -0.252 1 98.75 88 ARG A CA 1
ATOM 679 C C . ARG A 1 88 ? -5.023 -24.656 -1.666 1 98.75 88 ARG A C 1
ATOM 681 O O . ARG A 1 88 ? -4.574 -25.391 -2.551 1 98.75 88 ARG A O 1
ATOM 688 N N . ASN A 1 89 ? -5.492 -23.406 -1.922 1 98.75 89 ASN A N 1
ATOM 689 C CA . ASN A 1 89 ? -5.066 -22.641 -3.098 1 98.75 89 ASN A CA 1
ATOM 690 C C . ASN A 1 89 ? -3.562 -22.391 -3.08 1 98.75 89 ASN A C 1
ATOM 692 O O . ASN A 1 89 ? -3.064 -21.672 -2.209 1 98.75 89 ASN A O 1
ATOM 696 N N . THR A 1 90 ? -2.854 -22.938 -4.09 1 98.88 90 THR A N 1
ATOM 697 C CA . THR A 1 90 ? -1.41 -23.078 -3.938 1 98.88 90 THR A CA 1
ATOM 698 C C . THR A 1 90 ? -0.686 -22.641 -5.207 1 98.88 90 THR A C 1
ATOM 700 O O . THR A 1 90 ? -1.145 -22.922 -6.316 1 98.88 90 THR A O 1
ATOM 703 N N . ALA A 1 91 ? 0.363 -21.906 -5.047 1 98.94 91 ALA A N 1
ATOM 704 C CA . ALA A 1 91 ? 1.352 -21.75 -6.109 1 98.94 91 ALA A CA 1
ATOM 705 C C . ALA A 1 91 ? 2.5 -22.734 -5.949 1 98.94 91 ALA A C 1
ATOM 707 O O . ALA A 1 91 ? 3.135 -22.797 -4.891 1 98.94 91 ALA A O 1
ATOM 708 N N . GLY A 1 92 ? 2.719 -23.562 -6.953 1 98.75 92 GLY A N 1
ATOM 709 C CA . GLY A 1 92 ? 3.92 -24.375 -7.016 1 98.75 92 GLY A CA 1
ATOM 710 C C . GLY A 1 92 ? 5.117 -23.625 -7.574 1 98.75 92 GLY A C 1
ATOM 711 O O . GLY A 1 92 ? 5.051 -23.078 -8.672 1 98.75 92 GLY A O 1
ATOM 712 N N . VAL A 1 93 ? 6.148 -23.562 -6.797 1 98.81 93 VAL A N 1
ATOM 713 C CA . VAL A 1 93 ? 7.406 -22.969 -7.23 1 98.81 93 VAL A CA 1
ATOM 714 C C . VAL A 1 93 ? 8.406 -24.062 -7.582 1 98.81 93 VAL A C 1
ATOM 716 O O . VAL A 1 93 ? 8.93 -24.75 -6.695 1 98.81 93 VAL A O 1
ATOM 719 N N . ILE A 1 94 ? 8.648 -24.234 -8.82 1 98.38 94 ILE A N 1
ATOM 720 C CA . ILE A 1 94 ? 9.555 -25.266 -9.305 1 98.38 94 ILE A CA 1
ATOM 721 C C . ILE A 1 94 ? 10.93 -24.656 -9.586 1 98.38 94 ILE A C 1
ATOM 723 O O . ILE A 1 94 ? 11.055 -23.75 -10.406 1 98.38 94 ILE A O 1
ATOM 727 N N . LEU A 1 95 ? 11.898 -25.094 -8.875 1 96.31 95 LEU A N 1
ATOM 728 C CA . LEU A 1 95 ? 13.297 -24.688 -9.062 1 96.31 95 LEU A CA 1
ATOM 729 C C . LEU A 1 95 ? 14.172 -25.906 -9.328 1 96.31 95 LEU A C 1
ATOM 731 O O . LEU A 1 95 ? 14.328 -26.766 -8.461 1 96.31 95 LEU A O 1
ATOM 735 N N . ASN A 1 96 ? 14.758 -26.016 -10.461 1 85.69 96 ASN A N 1
ATOM 736 C CA . ASN A 1 96 ? 15.578 -27.156 -10.828 1 85.69 96 ASN A CA 1
ATOM 737 C C . ASN A 1 96 ? 14.867 -28.469 -10.531 1 85.69 96 ASN A C 1
ATOM 739 O O . ASN A 1 96 ? 15.414 -29.344 -9.852 1 85.69 96 ASN A O 1
ATOM 743 N N . SER A 1 97 ? 13.688 -28.594 -10.805 1 86.88 97 SER A N 1
ATOM 744 C CA . SER A 1 97 ? 12.828 -29.766 -10.812 1 86.88 97 SER A CA 1
ATOM 745 C C . SER A 1 97 ? 12.312 -30.078 -9.414 1 86.88 97 SER A C 1
ATOM 747 O O . SER A 1 97 ? 11.641 -31.094 -9.211 1 86.88 97 SER A O 1
ATOM 749 N N . GLN A 1 98 ? 12.727 -29.281 -8.461 1 94 98 GLN A N 1
ATOM 750 C CA . GLN A 1 98 ? 12.18 -29.422 -7.117 1 94 98 GLN A CA 1
ATOM 751 C C . GLN A 1 98 ? 10.953 -28.531 -6.926 1 94 98 GLN A C 1
ATOM 753 O O . GLN A 1 98 ? 10.984 -27.344 -7.293 1 94 98 GLN A O 1
ATOM 758 N N . ILE A 1 99 ? 9.945 -29.125 -6.383 1 97.81 99 ILE A N 1
ATOM 759 C CA . ILE A 1 99 ? 8.703 -28.391 -6.207 1 97.81 99 ILE A CA 1
ATOM 760 C C . ILE A 1 99 ? 8.617 -27.828 -4.789 1 97.81 99 ILE A C 1
ATOM 762 O O . ILE A 1 99 ? 8.812 -28.562 -3.816 1 97.81 99 ILE A O 1
ATOM 766 N N . ASN A 1 100 ? 8.422 -26.562 -4.617 1 97.94 100 ASN A N 1
ATOM 767 C CA . ASN A 1 100 ? 8.055 -25.891 -3.375 1 97.94 100 ASN A CA 1
ATOM 768 C C . ASN A 1 100 ? 6.633 -25.344 -3.428 1 97.94 100 ASN A C 1
ATOM 770 O O . ASN A 1 100 ? 6.102 -25.078 -4.512 1 97.94 100 ASN A O 1
ATOM 774 N N . TYR A 1 101 ? 6.035 -25.266 -2.266 1 98.62 101 TYR A N 1
ATOM 775 C CA . TYR A 1 101 ? 4.629 -24.875 -2.234 1 98.62 101 TYR A CA 1
ATOM 776 C C . TYR A 1 101 ? 4.438 -23.562 -1.478 1 98.62 101 TYR A C 1
ATOM 778 O O . TYR A 1 101 ? 5.016 -23.375 -0.406 1 98.62 101 TYR A O 1
ATOM 786 N N . VAL A 1 102 ? 3.699 -22.688 -2.025 1 98.81 102 VAL A N 1
ATOM 787 C CA . VAL A 1 102 ? 3.26 -21.438 -1.397 1 98.81 102 VAL A CA 1
ATOM 788 C C . VAL A 1 102 ? 1.737 -21.438 -1.264 1 98.81 102 VAL A C 1
ATOM 790 O O . VAL A 1 102 ? 1.021 -21.562 -2.26 1 98.81 102 VAL A O 1
ATOM 793 N N . TYR A 1 103 ? 1.273 -21.297 -0.048 1 98.81 103 TYR A N 1
ATOM 794 C CA . TYR A 1 103 ? -0.161 -21.328 0.212 1 98.81 103 TYR A CA 1
ATOM 795 C C . TYR A 1 103 ? -0.734 -19.922 0.343 1 98.81 103 TYR A C 1
ATOM 797 O O . TYR A 1 103 ? -0.117 -19.047 0.958 1 98.81 103 TYR A O 1
ATOM 805 N N . LYS A 1 104 ? -1.868 -19.75 -0.269 1 98.62 104 LYS A N 1
ATOM 806 C CA . LYS A 1 104 ? -2.582 -18.484 -0.118 1 98.62 104 LYS A CA 1
ATOM 807 C C . LYS A 1 104 ? -2.984 -18.25 1.336 1 98.62 104 LYS A C 1
ATOM 809 O O . LYS A 1 104 ? -3.451 -19.172 2.012 1 98.62 104 LYS A O 1
ATOM 814 N N . PHE A 1 105 ? -2.768 -17.031 1.798 1 98.25 105 PHE A N 1
ATOM 815 C CA . PHE A 1 105 ? -3.055 -16.719 3.193 1 98.25 105 PHE A CA 1
ATOM 816 C C . PHE A 1 105 ? -4.465 -16.156 3.342 1 98.25 105 PHE A C 1
ATOM 818 O O . PHE A 1 105 ? -5.195 -16.531 4.258 1 98.25 105 PHE A O 1
ATOM 825 N N . TYR A 1 106 ? -4.816 -15.156 2.574 1 97.94 106 TYR A N 1
ATOM 826 C CA . TYR A 1 106 ? -6.113 -14.492 2.643 1 97.94 106 TYR A CA 1
ATOM 827 C C . TYR A 1 106 ? -7.078 -15.086 1.62 1 97.94 106 TYR A C 1
ATOM 829 O O . TYR A 1 106 ? -6.875 -14.945 0.412 1 97.94 106 TYR A O 1
ATOM 837 N N . LEU A 1 107 ? -8.172 -15.711 2.1 1 97.25 107 LEU A N 1
ATOM 838 C CA . LEU A 1 107 ? -9.172 -16.359 1.263 1 97.25 107 LEU A CA 1
ATOM 839 C C . LEU A 1 107 ? -10.438 -15.516 1.166 1 97.25 107 LEU A C 1
ATOM 841 O O . LEU A 1 107 ? -11.273 -15.539 2.072 1 97.25 107 LEU A O 1
ATOM 845 N N . PRO A 1 108 ? -10.602 -14.836 0.06 1 93.88 108 PRO A N 1
ATOM 846 C CA . PRO A 1 108 ? -11.742 -13.914 -0.036 1 93.88 108 PRO A CA 1
ATOM 847 C C . PRO A 1 108 ? -13.078 -14.641 -0.041 1 93.88 108 PRO A C 1
ATOM 849 O O . PRO A 1 108 ? -13.195 -15.727 -0.613 1 93.88 108 PRO A O 1
ATOM 852 N N . THR A 1 109 ? -14.07 -14 0.578 1 91.88 109 THR A N 1
ATOM 853 C CA . THR A 1 109 ? -15.43 -14.516 0.636 1 91.88 109 THR A CA 1
ATOM 854 C C . THR A 1 109 ? -16.438 -13.422 0.302 1 91.88 109 THR A C 1
ATOM 856 O O . THR A 1 109 ? -17.547 -13.398 0.852 1 91.88 109 THR A O 1
ATOM 859 N N . TYR A 1 110 ? -16.078 -12.523 -0.455 1 88.19 110 TYR A N 1
ATOM 860 C CA . TYR A 1 110 ? -16.969 -11.453 -0.889 1 88.19 110 TYR A CA 1
ATOM 861 C C . TYR A 1 110 ? -17.234 -11.531 -2.389 1 88.19 110 TYR A C 1
ATOM 863 O O . TYR A 1 110 ? -16.422 -12.086 -3.135 1 88.19 110 TYR A O 1
ATOM 871 N N . GLY A 1 111 ? -18.375 -10.992 -2.809 1 80.25 111 GLY A N 1
ATOM 872 C CA . GLY A 1 111 ? -18.703 -11.07 -4.223 1 80.25 111 GLY A CA 1
ATOM 873 C C . GLY A 1 111 ? -18.797 -12.492 -4.738 1 80.25 111 GLY A C 1
ATOM 874 O O . GLY A 1 111 ? -19.516 -13.32 -4.168 1 80.25 111 GLY A O 1
ATOM 875 N N . LEU A 1 112 ? -17.891 -12.773 -5.723 1 79.62 112 LEU A N 1
ATOM 876 C CA . LEU A 1 112 ? -17.922 -14.086 -6.352 1 79.62 112 LEU A CA 1
ATOM 877 C C . LEU A 1 112 ? -17.062 -15.078 -5.574 1 79.62 112 LEU A C 1
ATOM 879 O O . LEU A 1 112 ? -17.156 -16.297 -5.793 1 79.62 112 LEU A O 1
ATOM 883 N N . PHE A 1 113 ? -16.344 -14.562 -4.676 1 87.12 113 PHE A N 1
ATOM 884 C CA . PHE A 1 113 ? -15.32 -15.391 -4.051 1 87.12 113 PHE A CA 1
ATOM 885 C C . PHE A 1 113 ? -15.906 -16.203 -2.908 1 87.12 113 PHE A C 1
ATOM 887 O O . PHE A 1 113 ? -16.609 -15.672 -2.053 1 87.12 113 PHE A O 1
ATOM 894 N N . GLU A 1 114 ? -15.625 -17.5 -2.947 1 91.69 114 GLU A N 1
ATOM 895 C CA . GLU A 1 114 ? -16.062 -18.422 -1.898 1 91.69 114 GLU A CA 1
ATOM 896 C C . GLU A 1 114 ? -14.914 -19.328 -1.457 1 91.69 114 GLU A C 1
ATOM 898 O O . GLU A 1 114 ? -15.125 -20.5 -1.167 1 91.69 114 GLU A O 1
ATOM 903 N N . GLU A 1 115 ? -13.758 -18.859 -1.416 1 94.19 115 GLU A N 1
ATOM 904 C CA . GLU A 1 115 ? -12.57 -19.688 -1.285 1 94.19 115 GLU A CA 1
ATOM 905 C C . GLU A 1 115 ? -12.555 -20.422 0.052 1 94.19 115 GLU A C 1
ATOM 907 O O . GLU A 1 115 ? -12.078 -21.547 0.138 1 94.19 115 GLU A O 1
ATOM 912 N N . ARG A 1 116 ? -13.125 -19.812 1.051 1 93.56 116 ARG A N 1
ATOM 913 C CA . ARG A 1 116 ? -13.078 -20.422 2.371 1 93.56 116 ARG A CA 1
ATOM 914 C C . ARG A 1 116 ? -13.938 -21.688 2.41 1 93.56 116 ARG A C 1
ATOM 916 O O . ARG A 1 116 ? -13.773 -22.531 3.295 1 93.56 116 ARG A O 1
ATOM 923 N N . ARG A 1 117 ? -14.82 -21.766 1.451 1 94 117 ARG A N 1
ATOM 924 C CA . ARG A 1 117 ? -15.656 -22.953 1.361 1 94 117 ARG A CA 1
ATOM 925 C C . ARG A 1 117 ? -14.836 -24.172 0.973 1 94 117 ARG A C 1
ATOM 927 O O . ARG A 1 117 ? -15.148 -25.297 1.383 1 94 117 ARG A O 1
ATOM 934 N N . TYR A 1 118 ? -13.711 -23.953 0.256 1 95.69 118 TYR A N 1
ATOM 935 C CA . TYR A 1 118 ? -13.031 -25.078 -0.376 1 95.69 118 TYR A CA 1
ATOM 936 C C . TYR A 1 118 ? -11.602 -25.203 0.118 1 95.69 118 TYR A C 1
ATOM 938 O O . TYR A 1 118 ? -11.016 -26.281 0.079 1 95.69 118 TYR A O 1
ATOM 946 N N . PHE A 1 119 ? -11.023 -24.031 0.54 1 97.88 119 PHE A N 1
ATOM 947 C CA . PHE A 1 119 ? -9.602 -24.016 0.842 1 97.88 119 PHE A CA 1
ATOM 948 C C . PHE A 1 119 ? -9.359 -23.578 2.285 1 97.88 119 PHE A C 1
ATOM 950 O O . PHE A 1 119 ? -10.125 -22.797 2.838 1 97.88 119 PHE A O 1
ATOM 957 N N . GLN A 1 120 ? -8.359 -24.141 2.895 1 97.44 120 GLN A N 1
ATOM 958 C CA . GLN A 1 120 ? -7.82 -23.609 4.148 1 97.44 120 GLN A CA 1
ATOM 959 C C . GLN A 1 120 ? -6.609 -22.719 3.895 1 97.44 120 GLN A C 1
ATOM 961 O O . GLN A 1 120 ? -5.793 -23 3.014 1 97.44 120 GLN A O 1
ATOM 966 N N . PRO A 1 121 ? -6.504 -21.656 4.676 1 97.38 121 PRO A N 1
ATOM 967 C CA . PRO A 1 121 ? -5.406 -20.719 4.473 1 97.38 121 PRO A CA 1
ATOM 968 C C . PRO A 1 121 ? -4.062 -21.266 4.938 1 97.38 121 PRO A C 1
ATOM 970 O O . PRO A 1 121 ? -4.016 -22.188 5.754 1 97.38 121 PRO A O 1
ATOM 973 N N . GLY A 1 122 ? -2.953 -20.719 4.359 1 97.12 122 GLY A N 1
ATOM 974 C CA . GLY A 1 122 ? -1.636 -20.938 4.941 1 97.12 122 GLY A CA 1
ATOM 975 C C . GLY A 1 122 ? -1.472 -20.281 6.297 1 97.12 122 GLY A C 1
ATOM 976 O O . GLY A 1 122 ? -2.334 -19.5 6.73 1 97.12 122 GLY A O 1
ATOM 977 N N . ASN A 1 123 ? -0.44 -20.688 6.961 1 96.19 123 ASN A N 1
ATOM 978 C CA . ASN A 1 123 ? -0.036 -20.109 8.242 1 96.19 123 ASN A CA 1
ATOM 979 C C . ASN A 1 123 ? 1.247 -19.297 8.109 1 96.19 123 ASN A C 1
ATOM 981 O O . ASN A 1 123 ? 2.307 -19.844 7.801 1 96.19 123 ASN A O 1
ATOM 985 N N . PRO A 1 124 ? 1.151 -17.984 8.422 1 96.5 124 PRO A N 1
ATOM 986 C CA . PRO A 1 124 ? 2.316 -17.125 8.195 1 96.5 124 PRO A CA 1
ATOM 987 C C . PRO A 1 124 ? 3.555 -17.594 8.953 1 96.5 124 PRO A C 1
ATOM 989 O O . PRO A 1 124 ? 4.676 -17.453 8.453 1 96.5 124 PRO A O 1
ATOM 992 N N . ILE A 1 125 ? 3.457 -18.172 10.094 1 95.44 125 ILE A N 1
ATOM 993 C CA . ILE A 1 125 ? 4.59 -18.594 10.914 1 95.44 125 ILE A CA 1
ATOM 994 C C . ILE A 1 125 ? 5.336 -19.719 10.219 1 95.44 125 ILE A C 1
ATOM 996 O O . ILE A 1 125 ? 6.57 -19.766 10.234 1 95.44 125 ILE A O 1
ATOM 1000 N N . ARG A 1 126 ? 4.617 -20.562 9.5 1 95.5 126 ARG A N 1
ATOM 1001 C CA . ARG A 1 126 ? 5.223 -21.781 8.977 1 95.5 126 ARG A CA 1
ATOM 1002 C C . ARG A 1 126 ? 5.395 -21.703 7.465 1 95.5 126 ARG A C 1
ATOM 1004 O O . ARG A 1 126 ? 6.262 -22.375 6.898 1 95.5 126 ARG A O 1
ATOM 1011 N N . ASP A 1 127 ? 4.613 -20.859 6.883 1 97.38 127 ASP A N 1
ATOM 1012 C CA . ASP A 1 127 ? 4.445 -21.062 5.449 1 97.38 127 ASP A CA 1
ATOM 1013 C C . ASP A 1 127 ? 5.09 -19.922 4.656 1 97.38 127 ASP A C 1
ATOM 1015 O O . ASP A 1 127 ? 5.133 -19.969 3.426 1 97.38 127 ASP A O 1
ATOM 1019 N N . LEU A 1 128 ? 5.578 -18.875 5.359 1 97.5 128 LEU A N 1
ATOM 1020 C CA . LEU A 1 128 ? 6.328 -17.828 4.652 1 97.5 128 LEU A CA 1
ATOM 1021 C C . LEU A 1 128 ? 7.688 -18.359 4.207 1 97.5 128 LEU A C 1
ATOM 1023 O O . LEU A 1 128 ? 8.43 -18.938 5.008 1 97.5 128 LEU A O 1
ATOM 1027 N N . ASN A 1 129 ? 7.953 -18.188 2.908 1 96 129 ASN A N 1
ATOM 1028 C CA . ASN A 1 129 ? 9.227 -18.672 2.381 1 96 129 ASN A CA 1
ATOM 1029 C C . ASN A 1 129 ? 9.758 -17.766 1.274 1 96 129 ASN A C 1
ATOM 1031 O O . ASN A 1 129 ? 8.977 -17.188 0.512 1 96 129 ASN A O 1
ATOM 1035 N N . ILE A 1 130 ? 11.047 -17.656 1.184 1 97.62 130 ILE A N 1
ATOM 1036 C CA . ILE A 1 130 ? 11.742 -16.984 0.099 1 97.62 130 ILE A CA 1
ATOM 1037 C C . ILE A 1 130 ? 12.492 -18 -0.76 1 97.62 130 ILE A C 1
ATOM 1039 O O . ILE A 1 130 ? 12.883 -19.062 -0.273 1 97.62 130 ILE A O 1
ATOM 1043 N N . PHE A 1 131 ? 12.656 -17.688 -1.975 1 98.19 131 PHE A N 1
ATOM 1044 C CA . PHE A 1 131 ? 13.352 -18.547 -2.932 1 98.19 131 PHE A CA 1
ATOM 1045 C C . PHE A 1 131 ? 14.492 -17.781 -3.604 1 98.19 131 PHE A C 1
ATOM 1047 O O . PHE A 1 131 ? 14.531 -16.547 -3.564 1 98.19 131 PHE A O 1
ATOM 1054 N N . GLU A 1 132 ? 15.414 -18.562 -4.125 1 96.38 132 GLU A N 1
ATOM 1055 C CA . GLU A 1 132 ? 16.531 -17.969 -4.852 1 96.38 132 GLU A CA 1
ATOM 1056 C C . GLU A 1 132 ? 16.766 -18.688 -6.184 1 96.38 132 GLU A C 1
ATOM 1058 O O . GLU A 1 132 ? 16.734 -19.906 -6.246 1 96.38 132 GLU A O 1
ATOM 1063 N N . TYR A 1 133 ? 16.906 -17.953 -7.215 1 95.69 133 TYR A N 1
ATOM 1064 C CA . TYR A 1 133 ? 17.203 -18.469 -8.547 1 95.69 133 TYR A CA 1
ATOM 1065 C C . TYR A 1 133 ? 18.078 -17.484 -9.32 1 95.69 133 TYR A C 1
ATOM 1067 O O . TYR A 1 133 ? 17.688 -16.344 -9.547 1 95.69 133 TYR A O 1
ATOM 1075 N N . LYS A 1 134 ? 19.312 -17.891 -9.625 1 94.19 134 LYS A N 1
ATOM 1076 C CA . LYS A 1 134 ? 20.266 -17.109 -10.391 1 94.19 134 LYS A CA 1
ATOM 1077 C C . LYS A 1 134 ? 20.5 -15.742 -9.75 1 94.19 134 LYS A C 1
ATOM 1079 O O . LYS A 1 134 ? 20.469 -14.711 -10.422 1 94.19 134 LYS A O 1
ATOM 1084 N N . GLY A 1 135 ? 20.531 -15.773 -8.438 1 93.12 135 GLY A N 1
ATOM 1085 C CA . GLY A 1 135 ? 20.891 -14.578 -7.695 1 93.12 135 GLY A CA 1
ATOM 1086 C C . GLY A 1 135 ? 19.703 -13.719 -7.312 1 93.12 135 GLY A C 1
ATOM 1087 O O . GLY A 1 135 ? 19.844 -12.773 -6.535 1 93.12 135 GLY A O 1
ATOM 1088 N N . LEU A 1 136 ? 18.547 -14.016 -7.879 1 95.62 136 LEU A N 1
ATOM 1089 C CA . LEU A 1 136 ? 17.328 -13.289 -7.5 1 95.62 136 LEU A CA 1
ATOM 1090 C C . LEU A 1 136 ? 16.656 -13.945 -6.305 1 95.62 136 LEU A C 1
ATOM 1092 O O . LEU A 1 136 ? 16.312 -15.133 -6.355 1 95.62 136 LEU A O 1
ATOM 1096 N N . ARG A 1 137 ? 16.562 -13.305 -5.254 1 97.75 137 ARG A N 1
ATOM 1097 C CA . ARG A 1 137 ? 15.734 -13.75 -4.141 1 97.75 137 ARG A CA 1
ATOM 1098 C C . ARG A 1 137 ? 14.289 -13.266 -4.305 1 97.75 137 ARG A C 1
ATOM 1100 O O . ARG A 1 137 ? 14.047 -12.07 -4.496 1 97.75 137 ARG A O 1
ATOM 1107 N N . PHE A 1 138 ? 13.328 -14.164 -4.27 1 98.56 138 PHE A N 1
ATOM 1108 C CA . PHE A 1 138 ? 11.961 -13.727 -4.539 1 98.56 138 PHE A CA 1
ATOM 1109 C C . PHE A 1 138 ? 10.969 -14.469 -3.646 1 98.56 138 PHE A C 1
ATOM 1111 O O . PHE A 1 138 ? 11.281 -15.539 -3.123 1 98.56 138 PHE A O 1
ATOM 1118 N N . GLY A 1 139 ? 9.883 -13.773 -3.285 1 98.81 139 GLY A N 1
ATOM 1119 C CA . GLY A 1 139 ? 8.719 -14.391 -2.676 1 98.81 139 GLY A CA 1
ATOM 1120 C C . GLY A 1 139 ? 7.566 -14.578 -3.646 1 98.81 139 GLY A C 1
ATOM 1121 O O . GLY A 1 139 ? 7.594 -14.047 -4.758 1 98.81 139 GLY A O 1
ATOM 1122 N N . VAL A 1 140 ? 6.625 -15.359 -3.266 1 98.94 140 VAL A N 1
ATOM 1123 C CA . VAL A 1 140 ? 5.395 -15.57 -4.023 1 98.94 140 VAL A CA 1
ATOM 1124 C C . VAL A 1 140 ? 4.188 -15.398 -3.102 1 98.94 140 VAL A C 1
ATOM 1126 O O . VAL A 1 140 ? 4.191 -15.891 -1.97 1 98.94 140 VAL A O 1
ATOM 1129 N N . ILE A 1 141 ? 3.268 -14.594 -3.479 1 98.88 141 ILE A N 1
ATOM 1130 C CA . ILE A 1 141 ? 1.965 -14.516 -2.828 1 98.88 141 ILE A CA 1
ATOM 1131 C C . ILE A 1 141 ? 0.86 -14.719 -3.863 1 98.88 141 ILE A C 1
ATOM 1133 O O . ILE A 1 141 ? 1.103 -14.617 -5.066 1 98.88 141 ILE A O 1
ATOM 1137 N N . VAL A 1 142 ? -0.314 -15.023 -3.408 1 98.88 142 VAL A N 1
ATOM 1138 C CA . VAL A 1 142 ? -1.352 -15.414 -4.355 1 98.88 142 VAL A CA 1
ATOM 1139 C C . VAL A 1 142 ? -2.502 -14.414 -4.309 1 98.88 142 VAL A C 1
ATOM 1141 O O . VAL A 1 142 ? -3.205 -14.312 -3.303 1 98.88 142 VAL A O 1
ATOM 1144 N N . CYS A 1 143 ? -2.684 -13.656 -5.305 1 98.5 143 CYS A N 1
ATOM 1145 C CA . CYS A 1 143 ? -3.822 -12.82 -5.672 1 98.5 143 CYS A CA 1
ATOM 1146 C C . CYS A 1 143 ? -4.254 -11.945 -4.504 1 98.5 143 CYS A C 1
ATOM 1148 O O . CYS A 1 143 ? -3.564 -10.984 -4.156 1 98.5 143 CYS A O 1
ATOM 1150 N N . GLU A 1 144 ? -5.254 -12.344 -3.711 1 98 144 GLU A N 1
ATOM 1151 C CA . GLU A 1 144 ? -5.824 -11.578 -2.609 1 98 144 GLU A CA 1
ATOM 1152 C C . GLU A 1 144 ? -4.758 -11.195 -1.59 1 98 144 GLU A C 1
ATOM 1154 O O . GLU A 1 144 ? -4.867 -10.164 -0.926 1 98 144 GLU A O 1
ATOM 1159 N N . ASP A 1 145 ? -3.729 -11.984 -1.433 1 98.5 145 ASP A N 1
ATOM 1160 C CA . ASP A 1 145 ? -2.65 -11.688 -0.495 1 98.5 145 ASP A CA 1
ATOM 1161 C C . ASP A 1 145 ? -2.066 -10.305 -0.754 1 98.5 145 ASP A C 1
ATOM 1163 O O . ASP A 1 145 ? -1.578 -9.648 0.169 1 98.5 145 ASP A O 1
ATOM 1167 N N . ALA A 1 146 ? -2.164 -9.797 -1.98 1 98.5 146 ALA A N 1
ATOM 1168 C CA . ALA A 1 146 ? -1.585 -8.508 -2.348 1 98.5 146 ALA A CA 1
ATOM 1169 C C . ALA A 1 146 ? -2.477 -7.355 -1.894 1 98.5 146 ALA A C 1
ATOM 1171 O O . ALA A 1 146 ? -2.057 -6.195 -1.905 1 98.5 146 ALA A O 1
ATOM 1172 N N . TRP A 1 147 ? -3.686 -7.664 -1.534 1 98 147 TRP A N 1
ATOM 1173 C CA . TRP A 1 147 ? -4.609 -6.637 -1.06 1 98 147 TRP A CA 1
ATOM 1174 C C . TRP A 1 147 ? -4.469 -6.434 0.445 1 98 147 TRP A C 1
ATOM 1176 O O . TRP A 1 147 ? -5.34 -5.836 1.08 1 98 147 TRP A O 1
ATOM 1186 N N . HIS A 1 148 ? -3.51 -7 1.001 1 97.88 148 HIS A N 1
ATOM 1187 C CA . HIS A 1 148 ? -3.061 -6.828 2.377 1 97.88 148 HIS A CA 1
ATOM 1188 C C . HIS A 1 148 ? -1.585 -6.441 2.432 1 97.88 148 HIS A C 1
ATOM 1190 O O . HIS A 1 148 ? -0.815 -6.793 1.533 1 97.88 148 HIS A O 1
ATOM 1196 N N . TYR A 1 149 ? -1.175 -5.777 3.498 1 97.5 149 TYR A N 1
ATOM 1197 C CA . TYR A 1 149 ? 0.192 -5.281 3.6 1 97.5 149 TYR A CA 1
ATOM 1198 C C . TYR A 1 149 ? 1.154 -6.398 3.982 1 97.5 149 TYR A C 1
ATOM 1200 O O . TYR A 1 149 ? 2.264 -6.477 3.451 1 97.5 149 TYR A O 1
ATOM 1208 N N . GLU A 1 150 ? 0.687 -7.293 4.852 1 96.94 150 GLU A N 1
ATOM 1209 C CA . GLU A 1 150 ? 1.563 -8.094 5.703 1 96.94 150 GLU A CA 1
ATOM 1210 C C . GLU A 1 150 ? 2.34 -9.117 4.883 1 96.94 150 GLU A C 1
ATOM 1212 O O . GLU A 1 150 ? 3.529 -9.336 5.121 1 96.94 150 GLU A O 1
ATOM 1217 N N . PRO A 1 151 ? 1.659 -9.766 3.904 1 98.31 151 PRO A N 1
ATOM 1218 C CA . PRO A 1 151 ? 2.412 -10.812 3.209 1 98.31 151 PRO A CA 1
ATOM 1219 C C . PRO A 1 151 ? 3.648 -10.273 2.494 1 98.31 151 PRO A C 1
ATOM 1221 O O . PRO A 1 151 ? 4.738 -10.836 2.631 1 98.31 151 PRO A O 1
ATOM 1224 N N . ILE A 1 152 ? 3.516 -9.188 1.787 1 98.38 152 ILE A N 1
ATOM 1225 C CA . ILE A 1 152 ? 4.621 -8.641 1.013 1 98.38 152 ILE A CA 1
ATOM 1226 C C . ILE A 1 152 ? 5.645 -8.008 1.952 1 98.38 152 ILE A C 1
ATOM 1228 O O . ILE A 1 152 ? 6.855 -8.156 1.756 1 98.38 152 ILE A O 1
ATOM 1232 N N . GLU A 1 153 ? 5.152 -7.297 2.971 1 97.25 153 GLU A N 1
ATOM 1233 C CA . GLU A 1 153 ? 6.059 -6.73 3.967 1 97.25 153 GLU A CA 1
ATOM 1234 C C . GLU A 1 153 ? 6.953 -7.809 4.574 1 97.25 153 GLU A C 1
ATOM 1236 O O . GLU A 1 153 ? 8.172 -7.656 4.625 1 97.25 153 GLU A O 1
ATOM 1241 N N . ALA A 1 154 ? 6.316 -8.922 5.012 1 97.31 154 ALA A N 1
ATOM 1242 C CA . ALA A 1 154 ? 7.047 -10.008 5.668 1 97.31 154 ALA A CA 1
ATOM 1243 C C . ALA A 1 154 ? 8.086 -10.617 4.727 1 97.31 154 ALA A C 1
ATOM 1245 O O . ALA A 1 154 ? 9.234 -10.82 5.113 1 97.31 154 ALA A O 1
ATOM 1246 N N . LEU A 1 155 ? 7.719 -10.883 3.506 1 98.38 155 LEU A N 1
ATOM 1247 C CA . LEU A 1 155 ? 8.617 -11.508 2.549 1 98.38 155 LEU A CA 1
ATOM 1248 C C . LEU A 1 155 ? 9.789 -10.586 2.219 1 98.38 155 LEU A C 1
ATOM 1250 O O . LEU A 1 155 ? 10.922 -11.047 2.057 1 98.38 155 LEU A O 1
ATOM 1254 N N . THR A 1 156 ? 9.469 -9.297 2.104 1 97.19 156 THR A N 1
ATOM 1255 C CA . THR A 1 156 ? 10.539 -8.336 1.833 1 97.19 156 THR A CA 1
ATOM 1256 C C . THR A 1 156 ? 11.516 -8.273 2.998 1 97.19 156 THR A C 1
ATOM 1258 O O . THR A 1 156 ? 12.734 -8.242 2.793 1 97.19 156 THR A O 1
ATOM 1261 N N . MET A 1 157 ? 11.008 -8.234 4.207 1 95.25 157 MET A N 1
ATOM 1262 C CA . MET A 1 157 ? 11.859 -8.203 5.391 1 95.25 157 MET A CA 1
ATOM 1263 C C . MET A 1 157 ? 12.695 -9.477 5.492 1 95.25 157 MET A C 1
ATOM 1265 O O . MET A 1 157 ? 13.789 -9.461 6.051 1 95.25 157 MET A O 1
ATOM 1269 N N . LEU A 1 158 ? 12.172 -10.578 4.93 1 96.44 158 LEU A N 1
ATOM 1270 C CA . LEU A 1 158 ? 12.906 -11.836 4.91 1 96.44 158 LEU A CA 1
ATOM 1271 C C . LEU A 1 158 ? 13.969 -11.828 3.816 1 96.44 158 LEU A C 1
ATOM 1273 O O . LEU A 1 158 ? 14.781 -12.75 3.725 1 96.44 158 LEU A O 1
ATOM 1277 N N . GLY A 1 159 ? 13.906 -10.828 2.877 1 96.31 159 GLY A N 1
ATOM 1278 C CA . GLY A 1 159 ? 15.023 -10.648 1.971 1 96.31 159 GLY A CA 1
ATOM 1279 C C . GLY A 1 159 ? 14.625 -10.688 0.508 1 96.31 159 GLY A C 1
ATOM 1280 O O . GLY A 1 159 ? 15.484 -10.727 -0.375 1 96.31 159 GLY A O 1
ATOM 1281 N N . ALA A 1 160 ? 13.352 -10.672 0.187 1 97.69 160 ALA A N 1
ATOM 1282 C CA . ALA A 1 160 ? 12.906 -10.766 -1.201 1 97.69 160 ALA A CA 1
ATOM 1283 C C . ALA A 1 160 ? 13.273 -9.5 -1.979 1 97.69 160 ALA A C 1
ATOM 1285 O O . ALA A 1 160 ? 13.125 -8.391 -1.468 1 97.69 160 ALA A O 1
ATOM 1286 N N . ASP A 1 161 ? 13.719 -9.703 -3.223 1 97.75 161 ASP A N 1
ATOM 1287 C CA . ASP A 1 161 ? 13.984 -8.625 -4.172 1 97.75 161 ASP A CA 1
ATOM 1288 C C . ASP A 1 161 ? 12.82 -8.453 -5.145 1 97.75 161 ASP A C 1
ATOM 1290 O O . ASP A 1 161 ? 12.711 -7.414 -5.805 1 97.75 161 ASP A O 1
ATOM 1294 N N . ALA A 1 162 ? 12.031 -9.43 -5.215 1 98.69 162 ALA A N 1
ATOM 1295 C CA . ALA A 1 162 ? 10.867 -9.445 -6.09 1 98.69 162 ALA A CA 1
ATOM 1296 C C . ALA A 1 162 ? 9.742 -10.289 -5.492 1 98.69 162 ALA A C 1
ATOM 1298 O O . ALA A 1 162 ? 10.008 -11.25 -4.762 1 98.69 162 ALA A O 1
ATOM 1299 N N . ILE A 1 163 ? 8.57 -9.883 -5.73 1 98.94 163 ILE A N 1
ATOM 1300 C CA . ILE A 1 163 ? 7.402 -10.672 -5.348 1 98.94 163 ILE A CA 1
ATOM 1301 C C . ILE A 1 163 ? 6.602 -11.047 -6.594 1 98.94 163 ILE A C 1
ATOM 1303 O O . ILE A 1 163 ? 6.195 -10.172 -7.363 1 98.94 163 ILE A O 1
ATOM 1307 N N . PHE A 1 164 ? 6.422 -12.32 -6.859 1 98.94 164 PHE A N 1
ATOM 1308 C CA . PHE A 1 164 ? 5.559 -12.82 -7.922 1 98.94 164 PHE A CA 1
ATOM 1309 C C . PHE A 1 164 ? 4.141 -13.047 -7.402 1 98.94 164 PHE A C 1
ATOM 1311 O O . PHE A 1 164 ? 3.953 -13.586 -6.312 1 98.94 164 PHE A O 1
ATOM 1318 N N . ILE A 1 165 ? 3.154 -12.656 -8.203 1 98.94 165 ILE A N 1
ATOM 1319 C CA . ILE A 1 165 ? 1.77 -12.68 -7.746 1 98.94 165 ILE A CA 1
ATOM 1320 C C . ILE A 1 165 ? 0.89 -13.367 -8.789 1 98.94 165 ILE A C 1
ATOM 1322 O O . ILE A 1 165 ? 0.199 -12.703 -9.562 1 98.94 165 ILE A O 1
ATOM 1326 N N . PRO A 1 166 ? 0.909 -14.734 -8.828 1 98.94 166 PRO A N 1
ATOM 1327 C CA . PRO A 1 166 ? -0.134 -15.398 -9.609 1 98.94 166 PRO A CA 1
ATOM 1328 C C . PRO A 1 166 ? -1.543 -14.984 -9.195 1 98.94 166 PRO A C 1
ATOM 1330 O O . PRO A 1 166 ? -1.864 -15 -8 1 98.94 166 PRO A O 1
ATOM 1333 N N . SER A 1 167 ? -2.375 -14.633 -10.156 1 98.81 167 SER A N 1
ATOM 1334 C CA . SER A 1 167 ? -3.664 -14.055 -9.789 1 98.81 167 SER A CA 1
ATOM 1335 C C . SER A 1 167 ? -4.77 -14.516 -10.734 1 98.81 167 SER A C 1
ATOM 1337 O O . SER A 1 167 ? -4.5 -14.867 -11.891 1 98.81 167 SER A O 1
ATOM 1339 N N . ALA A 1 168 ? -5.938 -14.586 -10.258 1 98 168 ALA A N 1
ATOM 1340 C CA . ALA A 1 168 ? -7.195 -14.672 -11 1 98 168 ALA A CA 1
ATOM 1341 C C . ALA A 1 168 ? -8.156 -13.57 -10.562 1 98 168 ALA A C 1
ATOM 1343 O O . ALA A 1 168 ? -9.195 -13.844 -9.953 1 98 168 ALA A O 1
ATOM 1344 N N . SER A 1 169 ? -7.812 -12.398 -10.898 1 96.69 169 SER A N 1
ATOM 1345 C CA . SER A 1 169 ? -8.625 -11.227 -10.57 1 96.69 169 SER A CA 1
ATOM 1346 C C . SER A 1 169 ? -9.734 -11.016 -11.586 1 96.69 169 SER A C 1
ATOM 1348 O O . SER A 1 169 ? -9.469 -10.805 -12.773 1 96.69 169 SER A O 1
ATOM 1350 N N . PRO A 1 170 ? -10.891 -11.078 -11.164 1 94.69 170 PRO A N 1
ATOM 1351 C CA . PRO A 1 170 ? -11.992 -10.922 -12.109 1 94.69 170 PRO A CA 1
ATOM 1352 C C . PRO A 1 170 ? -12.281 -9.461 -12.438 1 94.69 170 PRO A C 1
ATOM 1354 O O . PRO A 1 170 ? -11.82 -8.562 -11.727 1 94.69 170 PRO A O 1
ATOM 1357 N N . MET A 1 171 ? -12.953 -9.328 -13.484 1 89.75 171 MET A N 1
ATOM 1358 C CA . MET A 1 171 ? -13.461 -8 -13.82 1 89.75 171 MET A CA 1
ATOM 1359 C C . MET A 1 171 ? -14.508 -7.547 -12.805 1 89.75 171 MET A C 1
ATOM 1361 O O . MET A 1 171 ? -15.336 -8.344 -12.367 1 89.75 171 MET A O 1
ATOM 1365 N N . ARG A 1 172 ? -14.234 -6.371 -12.305 1 75.12 172 ARG A N 1
ATOM 1366 C CA . ARG A 1 172 ? -15.234 -5.734 -11.453 1 75.12 172 ARG A CA 1
ATOM 1367 C C . ARG A 1 172 ? -15.734 -4.434 -12.07 1 75.12 172 ARG A C 1
ATOM 1369 O O . ARG A 1 172 ? -15.047 -3.822 -12.891 1 75.12 172 ARG A O 1
ATOM 1376 N N . ARG A 1 173 ? -16.844 -3.932 -11.523 1 60.94 173 ARG A N 1
ATOM 1377 C CA . ARG A 1 173 ? -17.562 -2.723 -11.891 1 60.94 173 ARG A CA 1
ATOM 1378 C C . ARG A 1 173 ? -17.031 -2.141 -13.195 1 60.94 173 ARG A C 1
ATOM 1380 O O . ARG A 1 173 ? -15.82 -2.01 -13.375 1 60.94 173 ARG A O 1
ATOM 1387 N N . LEU A 1 174 ? -17.641 -2.441 -14.281 1 53.75 174 LEU A N 1
ATOM 1388 C CA . LEU A 1 174 ? -17.359 -1.696 -15.5 1 53.75 174 LEU A CA 1
ATOM 1389 C C . LEU A 1 174 ? -17.938 -0.291 -15.43 1 53.75 174 LEU A C 1
ATOM 1391 O O . LEU A 1 174 ? -19.125 -0.122 -15.109 1 53.75 174 LEU A O 1
ATOM 1395 N N . THR A 1 175 ? -17.203 0.605 -14.844 1 50.28 175 THR A N 1
ATOM 1396 C CA . THR A 1 175 ? -17.797 1.913 -15.109 1 50.28 175 THR A CA 1
ATOM 1397 C C . THR A 1 175 ? -17.406 2.4 -16.5 1 50.28 175 THR A C 1
ATOM 1399 O O . THR A 1 175 ? -16.5 1.838 -17.141 1 50.28 175 THR A O 1
ATOM 1402 N N . SER A 1 176 ? -18.188 3.238 -17.125 1 49.28 176 SER A N 1
ATOM 1403 C CA . SER A 1 176 ? -18.266 3.682 -18.5 1 49.28 176 SER A CA 1
ATOM 1404 C C . SER A 1 176 ? -16.875 3.834 -19.125 1 49.28 176 SER A C 1
ATOM 1406 O O . SER A 1 176 ? -16.719 3.73 -20.328 1 49.28 176 SER A O 1
ATOM 1408 N N . HIS A 1 177 ? -15.734 4.16 -18.484 1 54.47 177 HIS A N 1
ATOM 1409 C CA . HIS A 1 177 ? -14.602 4.543 -19.312 1 54.47 177 HIS A CA 1
ATOM 1410 C C . HIS A 1 177 ? -13.305 3.939 -18.781 1 54.47 177 HIS A C 1
ATOM 1412 O O . HIS A 1 177 ? -12.234 4.137 -19.359 1 54.47 177 HIS A O 1
ATOM 1418 N N . LYS A 1 178 ? -13.375 3.176 -17.656 1 66.06 178 LYS A N 1
ATOM 1419 C CA . LYS A 1 178 ? -12.086 2.703 -17.156 1 66.06 178 LYS A CA 1
ATOM 1420 C C . LYS A 1 178 ? -12.242 1.419 -16.359 1 66.06 178 LYS A C 1
ATOM 1422 O O . LYS A 1 178 ? -13.234 1.237 -15.648 1 66.06 178 LYS A O 1
ATOM 1427 N N . LEU A 1 179 ? -11.461 0.409 -16.797 1 83.94 179 LEU A N 1
ATOM 1428 C CA . LEU A 1 179 ? -11.391 -0.798 -15.984 1 83.94 179 LEU A CA 1
ATOM 1429 C C . LEU A 1 179 ? -10.875 -0.478 -14.586 1 83.94 179 LEU A C 1
ATOM 1431 O O . LEU A 1 179 ? -9.664 -0.482 -14.344 1 83.94 179 LEU A O 1
ATOM 1435 N N . PHE A 1 180 ? -11.789 -0.249 -13.688 1 89.5 180 PHE A N 1
ATOM 1436 C CA . PHE A 1 180 ? -11.484 0.237 -12.352 1 89.5 180 PHE A CA 1
ATOM 1437 C C . PHE A 1 180 ? -10.586 -0.746 -11.609 1 89.5 180 PHE A C 1
ATOM 1439 O O . PHE A 1 180 ? -9.656 -0.34 -10.914 1 89.5 180 PHE A O 1
ATOM 1446 N N . ILE A 1 181 ? -10.812 -1.977 -11.93 1 93.88 181 ILE A N 1
ATOM 1447 C CA . ILE A 1 181 ? -10.047 -3.016 -11.242 1 93.88 181 ILE A CA 1
ATOM 1448 C C . ILE A 1 181 ? -8.586 -2.969 -11.688 1 93.88 181 ILE A C 1
ATOM 1450 O O . ILE A 1 181 ? -7.684 -3.24 -10.898 1 93.88 181 ILE A O 1
ATOM 1454 N N . GLN A 1 182 ? -8.352 -2.639 -12.93 1 96.12 182 GLN A N 1
ATOM 1455 C CA . GLN A 1 182 ? -6.984 -2.48 -13.406 1 96.12 182 GLN A CA 1
ATOM 1456 C C . GLN A 1 182 ? -6.281 -1.332 -12.688 1 96.12 182 GLN A C 1
ATOM 1458 O O . GLN A 1 182 ? -5.133 -1.471 -12.258 1 96.12 182 GLN A O 1
ATOM 1463 N N . ASP A 1 183 ? -6.957 -0.182 -12.594 1 95.69 183 ASP A N 1
ATOM 1464 C CA . ASP A 1 183 ? -6.406 0.977 -11.898 1 95.69 183 ASP A CA 1
ATOM 1465 C C . ASP A 1 183 ? -6.078 0.641 -10.445 1 95.69 183 ASP A C 1
ATOM 1467 O O . ASP A 1 183 ? -5.062 1.087 -9.914 1 95.69 183 ASP A O 1
ATOM 1471 N N . ASN A 1 184 ? -6.941 -0.112 -9.836 1 96.88 184 ASN A N 1
ATOM 1472 C CA . ASN A 1 184 ? -6.719 -0.517 -8.453 1 96.88 184 ASN A CA 1
ATOM 1473 C C . ASN A 1 184 ? -5.461 -1.374 -8.312 1 96.88 184 ASN A C 1
ATOM 1475 O O . ASN A 1 184 ? -4.625 -1.12 -7.445 1 96.88 184 ASN A O 1
ATOM 1479 N N . TRP A 1 185 ? -5.316 -2.336 -9.172 1 98.06 185 TRP A N 1
ATOM 1480 C CA . TRP A 1 185 ? -4.145 -3.207 -9.125 1 98.06 185 TRP A CA 1
ATOM 1481 C C . TRP A 1 185 ? -2.869 -2.42 -9.398 1 98.06 185 TRP A C 1
ATOM 1483 O O . TRP A 1 185 ? -1.841 -2.648 -8.758 1 98.06 185 TRP A O 1
ATOM 1493 N N . GLU A 1 186 ? -2.951 -1.537 -10.391 1 98.38 186 GLU A N 1
ATOM 1494 C CA . GLU A 1 186 ? -1.776 -0.716 -10.672 1 98.38 186 GLU A CA 1
ATOM 1495 C C . GLU A 1 186 ? -1.351 0.075 -9.438 1 98.38 186 GLU A C 1
ATOM 1497 O O . GLU A 1 186 ? -0.164 0.13 -9.109 1 98.38 186 GLU A O 1
ATOM 1502 N N . ALA A 1 187 ? -2.283 0.668 -8.766 1 98.44 187 ALA A N 1
ATOM 1503 C CA . ALA A 1 187 ? -1.983 1.436 -7.562 1 98.44 187 ALA A CA 1
ATOM 1504 C C . ALA A 1 187 ? -1.382 0.543 -6.477 1 98.44 187 ALA A C 1
ATOM 1506 O O . ALA A 1 187 ? -0.388 0.908 -5.844 1 98.44 187 ALA A O 1
ATOM 1507 N N . LEU A 1 188 ? -1.964 -0.622 -6.266 1 98.62 188 LEU A N 1
ATOM 1508 C CA . LEU A 1 188 ? -1.492 -1.56 -5.25 1 98.62 188 LEU A CA 1
ATOM 1509 C C . LEU A 1 188 ? -0.054 -1.982 -5.531 1 98.62 188 LEU A C 1
ATOM 1511 O O . LEU A 1 188 ? 0.799 -1.919 -4.641 1 98.62 188 LEU A O 1
ATOM 1515 N N . LEU A 1 189 ? 0.173 -2.408 -6.758 1 98.88 189 LEU A N 1
ATOM 1516 C CA . LEU A 1 189 ? 1.486 -2.926 -7.125 1 98.88 189 LEU A CA 1
ATOM 1517 C C . LEU A 1 189 ? 2.547 -1.835 -7.031 1 98.88 189 LEU A C 1
ATOM 1519 O O . LEU A 1 189 ? 3.65 -2.076 -6.535 1 98.88 189 LEU A O 1
ATOM 1523 N N . LYS A 1 190 ? 2.203 -0.638 -7.539 1 98.69 190 LYS A N 1
ATOM 1524 C CA . LYS A 1 190 ? 3.127 0.486 -7.43 1 98.69 190 LYS A CA 1
ATOM 1525 C C . LYS A 1 190 ? 3.457 0.789 -5.973 1 98.69 190 LYS A C 1
ATOM 1527 O O . LYS A 1 190 ? 4.625 0.959 -5.613 1 98.69 190 LYS A O 1
ATOM 1532 N N . ALA A 1 191 ? 2.441 0.856 -5.129 1 98.69 191 ALA A N 1
ATOM 1533 C CA . ALA A 1 191 ? 2.641 1.18 -3.721 1 98.69 191 ALA A CA 1
ATOM 1534 C C . ALA A 1 191 ? 3.523 0.138 -3.039 1 98.69 191 ALA A C 1
ATOM 1536 O O . ALA A 1 191 ? 4.465 0.487 -2.318 1 98.69 191 ALA A O 1
ATOM 1537 N N . HIS A 1 192 ? 3.197 -1.156 -3.277 1 98.75 192 HIS A N 1
ATOM 1538 C CA . HIS A 1 192 ? 4.004 -2.225 -2.697 1 98.75 192 HIS A CA 1
ATOM 1539 C C . HIS A 1 192 ? 5.457 -2.119 -3.143 1 98.75 192 HIS A C 1
ATOM 1541 O O . HIS A 1 192 ? 6.375 -2.271 -2.33 1 98.75 192 HIS A O 1
ATOM 1547 N N . SER A 1 193 ? 5.625 -1.9 -4.426 1 98.62 193 SER A N 1
ATOM 1548 C CA . SER A 1 193 ? 6.977 -1.806 -4.973 1 98.62 193 SER A CA 1
ATOM 1549 C C . SER A 1 193 ? 7.734 -0.625 -4.371 1 98.62 193 SER A C 1
ATOM 1551 O O . SER A 1 193 ? 8.898 -0.757 -3.984 1 98.62 193 SER A O 1
ATOM 1553 N N . LEU A 1 194 ? 7.078 0.517 -4.246 1 97.56 194 LEU A N 1
ATOM 1554 C CA . LEU A 1 194 ? 7.688 1.741 -3.734 1 97.56 194 LEU A CA 1
ATOM 1555 C C . LEU A 1 194 ? 8.062 1.59 -2.266 1 97.56 194 LEU A C 1
ATOM 1557 O O . LEU A 1 194 ? 9.203 1.851 -1.882 1 97.56 194 LEU A O 1
ATOM 1561 N N . ILE A 1 195 ? 7.121 1.153 -1.484 1 97.81 195 ILE A N 1
ATOM 1562 C CA . ILE A 1 195 ? 7.297 1.099 -0.037 1 97.81 195 ILE A CA 1
ATOM 1563 C C . ILE A 1 195 ? 8.398 0.105 0.313 1 97.81 195 ILE A C 1
ATOM 1565 O O . ILE A 1 195 ? 9.234 0.376 1.177 1 97.81 195 ILE A O 1
ATOM 1569 N N . ASN A 1 196 ? 8.43 -1.003 -0.428 1 97.56 196 ASN A N 1
ATOM 1570 C CA . ASN A 1 196 ? 9.328 -2.092 -0.055 1 97.56 196 ASN A CA 1
ATOM 1571 C C . ASN A 1 196 ? 10.609 -2.072 -0.883 1 97.56 196 ASN A C 1
ATOM 1573 O O . ASN A 1 196 ? 11.547 -2.826 -0.607 1 97.56 196 ASN A O 1
ATOM 1577 N N . GLY A 1 197 ? 10.711 -1.224 -1.901 1 97.19 197 GLY A N 1
ATOM 1578 C CA . GLY A 1 197 ? 11.883 -1.198 -2.771 1 97.19 197 GLY A CA 1
ATOM 1579 C C . GLY A 1 197 ? 12.117 -2.512 -3.494 1 97.19 197 GLY A C 1
ATOM 1580 O O . GLY A 1 197 ? 13.234 -3.029 -3.502 1 97.19 197 GLY A O 1
ATOM 1581 N N . ILE A 1 198 ? 11.039 -3.061 -4.055 1 98.19 198 ILE A N 1
ATOM 1582 C CA . ILE A 1 198 ? 11.141 -4.367 -4.699 1 98.19 198 ILE A CA 1
ATOM 1583 C C . ILE A 1 198 ? 10.367 -4.352 -6.016 1 98.19 198 ILE A C 1
ATOM 1585 O O . ILE A 1 198 ? 9.562 -3.447 -6.266 1 98.19 198 ILE A O 1
ATOM 1589 N N . TRP A 1 199 ? 10.602 -5.418 -6.867 1 98.69 199 TRP A N 1
ATOM 1590 C CA . TRP A 1 199 ? 9.773 -5.676 -8.039 1 98.69 199 TRP A CA 1
ATOM 1591 C C . TRP A 1 199 ? 8.484 -6.391 -7.645 1 98.69 199 TRP A C 1
ATOM 1593 O O . TRP A 1 199 ? 8.492 -7.281 -6.789 1 98.69 199 TRP A O 1
ATOM 1603 N N . THR A 1 200 ? 7.449 -6.02 -8.211 1 98.88 200 THR A N 1
ATOM 1604 C CA . THR A 1 200 ? 6.227 -6.812 -8.141 1 98.88 200 THR A CA 1
ATOM 1605 C C . THR A 1 200 ? 5.797 -7.266 -9.531 1 98.88 200 THR A C 1
ATOM 1607 O O . THR A 1 200 ? 5.781 -6.473 -10.477 1 98.88 200 THR A O 1
ATOM 1610 N N . LEU A 1 201 ? 5.523 -8.523 -9.711 1 98.94 201 LEU A N 1
ATOM 1611 C CA . LEU A 1 201 ? 5.125 -9.125 -10.977 1 98.94 201 LEU A CA 1
ATOM 1612 C C . LEU A 1 201 ? 3.775 -9.82 -10.852 1 98.94 201 LEU A C 1
ATOM 1614 O O . LEU A 1 201 ? 3.654 -10.82 -10.141 1 98.94 201 LEU A O 1
ATOM 1618 N N . PHE A 1 202 ? 2.902 -9.273 -11.484 1 98.94 202 PHE A N 1
ATOM 1619 C CA . PHE A 1 202 ? 1.498 -9.664 -11.445 1 98.94 202 PHE A CA 1
ATOM 1620 C C . PHE A 1 202 ? 1.129 -10.469 -12.688 1 98.94 202 PHE A C 1
ATOM 1622 O O . PHE A 1 202 ? 1.182 -9.953 -13.805 1 98.94 202 PHE A O 1
ATOM 1629 N N . SER A 1 203 ? 0.85 -11.789 -12.562 1 98.94 203 SER A N 1
ATOM 1630 C CA . SER A 1 203 ? 0.375 -12.656 -13.633 1 98.94 203 SER A CA 1
ATOM 1631 C C . SER A 1 203 ? -1.096 -13.016 -13.445 1 98.94 203 SER A C 1
ATOM 1633 O O . SER A 1 203 ? -1.438 -13.828 -12.586 1 98.94 203 SER A O 1
ATOM 1635 N N . ASN A 1 204 ? -1.914 -12.477 -14.258 1 98.88 204 ASN A N 1
ATOM 1636 C CA . ASN A 1 204 ? -3.357 -12.602 -14.078 1 98.88 204 ASN A CA 1
ATOM 1637 C C . ASN A 1 204 ? -3.977 -13.5 -15.148 1 98.88 204 ASN A C 1
ATOM 1639 O O . ASN A 1 204 ? -3.486 -13.555 -16.281 1 98.88 204 ASN A O 1
ATOM 1643 N N . SER A 1 205 ? -5.023 -14.18 -14.773 1 98.56 205 SER A N 1
ATOM 1644 C CA . SER A 1 205 ? -5.809 -14.977 -15.711 1 98.56 205 SER A CA 1
ATOM 1645 C C . SER A 1 205 ? -6.57 -14.086 -16.688 1 98.56 205 SER A C 1
ATOM 1647 O O . SER A 1 205 ? -6.793 -12.906 -16.422 1 98.56 205 SER A O 1
ATOM 1649 N N . VAL A 1 206 ? -6.961 -14.719 -17.797 1 98.44 206 VAL A N 1
ATOM 1650 C CA . VAL A 1 206 ? -7.789 -14 -18.766 1 98.44 206 VAL A CA 1
ATOM 1651 C C . VAL A 1 206 ? -8.875 -14.93 -19.312 1 98.44 206 VAL A C 1
ATOM 1653 O O . VAL A 1 206 ? -8.727 -16.156 -19.266 1 98.44 206 VAL A O 1
ATOM 1656 N N . GLY A 1 207 ? -9.922 -14.281 -19.781 1 96.75 207 GLY A N 1
ATOM 1657 C CA . GLY A 1 207 ? -10.984 -15.047 -20.422 1 96.75 207 GLY A CA 1
ATOM 1658 C C . GLY A 1 207 ? -12.164 -15.305 -19.5 1 96.75 207 GLY A C 1
ATOM 1659 O O . GLY A 1 207 ? -12.195 -14.812 -18.375 1 96.75 207 GLY A O 1
ATOM 1660 N N . SER A 1 208 ? -13.062 -16.016 -19.953 1 94.44 208 SER A N 1
ATOM 1661 C CA . SER A 1 208 ? -14.297 -16.281 -19.234 1 94.44 208 SER A CA 1
ATOM 1662 C C . SER A 1 208 ? -14.273 -17.656 -18.578 1 94.44 208 SER A C 1
ATOM 1664 O O . SER A 1 208 ? -13.734 -18.609 -19.141 1 94.44 208 SER A O 1
ATOM 1666 N N . GLN A 1 209 ? -14.719 -17.719 -17.406 1 90.75 209 GLN A N 1
ATOM 1667 C CA . GLN A 1 209 ? -15.055 -18.953 -16.703 1 90.75 209 GLN A CA 1
ATOM 1668 C C . GLN A 1 209 ? -16.469 -18.891 -16.141 1 90.75 209 GLN A C 1
ATOM 1670 O O . GLN A 1 209 ? -16.703 -18.219 -15.133 1 90.75 209 GLN A O 1
ATOM 1675 N N . GLU A 1 210 ? -17.297 -19.578 -16.75 1 84.44 210 GLU A N 1
ATOM 1676 C CA . GLU A 1 210 ? -18.703 -19.484 -16.391 1 84.44 210 GLU A CA 1
ATOM 1677 C C . GLU A 1 210 ? -19.203 -18.031 -16.5 1 84.44 210 GLU A C 1
ATOM 1679 O O . GLU A 1 210 ? -19.031 -17.391 -17.531 1 84.44 210 GLU A O 1
ATOM 1684 N N . GLU A 1 211 ? -19.672 -17.469 -15.359 1 82.94 211 GLU A N 1
ATOM 1685 C CA . GLU A 1 211 ? -20.266 -16.141 -15.383 1 82.94 211 GLU A CA 1
ATOM 1686 C C . GLU A 1 211 ? -19.234 -15.078 -15.023 1 82.94 211 GLU A C 1
ATOM 1688 O O . GLU A 1 211 ? -19.547 -13.883 -15.008 1 82.94 211 GLU A O 1
ATOM 1693 N N . GLU A 1 212 ? -18.062 -15.539 -14.797 1 90.25 212 GLU A N 1
ATOM 1694 C CA . GLU A 1 212 ? -17.031 -14.586 -14.414 1 90.25 212 GLU A CA 1
ATOM 1695 C C . GLU A 1 212 ? -16.047 -14.336 -15.57 1 90.25 212 GLU A C 1
ATOM 1697 O O . GLU A 1 212 ? -15.812 -15.234 -16.375 1 90.25 212 GLU A O 1
ATOM 1702 N N . TYR A 1 213 ? -15.617 -13.117 -15.609 1 93.75 213 TYR A N 1
ATOM 1703 C CA . TYR A 1 213 ? -14.648 -12.75 -16.641 1 93.75 213 TYR A CA 1
ATOM 1704 C C . TYR A 1 213 ? -13.375 -12.18 -16.016 1 93.75 213 TYR A C 1
ATOM 1706 O O . TYR A 1 213 ? -13.445 -11.336 -15.125 1 93.75 213 TYR A O 1
ATOM 1714 N N . PHE A 1 214 ? -12.297 -12.711 -16.453 1 96.81 214 PHE A N 1
ATOM 1715 C CA . PHE A 1 214 ? -10.984 -12.234 -16.031 1 96.81 214 PHE A CA 1
ATOM 1716 C C . PHE A 1 214 ? -10.367 -11.328 -17.078 1 96.81 214 PHE A C 1
ATOM 1718 O O . PHE A 1 214 ? -10.492 -11.586 -18.281 1 96.81 214 PHE A O 1
ATOM 1725 N N . TRP A 1 215 ? -9.664 -10.281 -16.641 1 97.12 215 TRP A N 1
ATOM 1726 C CA . TRP A 1 215 ? -9.383 -9.164 -17.531 1 97.12 215 TRP A CA 1
ATOM 1727 C C . TRP A 1 215 ? -7.941 -9.203 -18.031 1 97.12 215 TRP A C 1
ATOM 1729 O O . TRP A 1 215 ? -7.551 -8.414 -18.891 1 97.12 215 TRP A O 1
ATOM 1739 N N . GLY A 1 216 ? -7.168 -10.211 -17.594 1 98.31 216 GLY A N 1
ATOM 1740 C CA . GLY A 1 216 ? -5.754 -10.195 -17.938 1 98.31 216 GLY A CA 1
ATOM 1741 C C . GLY A 1 216 ? -5.023 -8.992 -17.359 1 98.31 216 GLY A C 1
ATOM 1742 O O . GLY A 1 216 ? -5.133 -8.695 -16.172 1 98.31 216 GLY A O 1
ATOM 1743 N N . GLY A 1 217 ? -4.309 -8.352 -18.219 1 98.31 217 GLY A N 1
ATOM 1744 C CA . GLY A 1 217 ? -3.605 -7.156 -17.781 1 98.31 217 GLY A CA 1
ATOM 1745 C C . GLY A 1 217 ? -2.438 -7.457 -16.859 1 98.31 217 GLY A C 1
ATOM 1746 O O . GLY A 1 217 ? -2.164 -6.695 -15.922 1 98.31 217 GLY A O 1
ATOM 1747 N N . SER A 1 218 ? -1.749 -8.602 -17.047 1 98.88 218 SER A N 1
ATOM 1748 C CA . SER A 1 218 ? -0.539 -8.898 -16.281 1 98.88 218 SER A CA 1
ATOM 1749 C C . SER A 1 218 ? 0.488 -7.777 -16.422 1 98.88 218 SER A C 1
ATOM 1751 O O . SER A 1 218 ? 0.539 -7.098 -17.453 1 98.88 218 SER A O 1
ATOM 1753 N N . MET A 1 219 ? 1.259 -7.551 -15.359 1 98.81 219 MET A N 1
ATOM 1754 C CA . MET A 1 219 ? 2.195 -6.434 -15.453 1 98.81 219 MET A CA 1
ATOM 1755 C C . MET A 1 219 ? 3.34 -6.598 -14.461 1 98.81 219 MET A C 1
ATOM 1757 O O . MET A 1 219 ? 3.258 -7.414 -13.539 1 98.81 219 MET A O 1
ATOM 1761 N N . ALA A 1 220 ? 4.398 -5.922 -14.727 1 98.81 220 ALA A N 1
ATOM 1762 C CA . ALA A 1 220 ? 5.562 -5.84 -13.852 1 98.81 220 ALA A CA 1
ATOM 1763 C C . ALA A 1 220 ? 5.84 -4.398 -13.438 1 98.81 220 ALA A C 1
ATOM 1765 O O . ALA A 1 220 ? 5.848 -3.494 -14.273 1 98.81 220 ALA A O 1
ATOM 1766 N N . VAL A 1 221 ? 5.98 -4.195 -12.195 1 98.62 221 VAL A N 1
ATOM 1767 C CA . VAL A 1 221 ? 6.23 -2.865 -11.656 1 98.62 221 VAL A CA 1
ATOM 1768 C C . VAL A 1 221 ? 7.617 -2.818 -11.016 1 98.62 221 VAL A C 1
ATOM 1770 O O . VAL A 1 221 ? 7.977 -3.705 -10.234 1 98.62 221 VAL A O 1
ATOM 1773 N N . SER A 1 222 ? 8.391 -1.817 -11.375 1 98.19 222 SER A N 1
ATOM 1774 C CA . SER A 1 222 ? 9.734 -1.658 -10.836 1 98.19 222 SER A CA 1
ATOM 1775 C C . SER A 1 222 ? 9.703 -1.116 -9.414 1 98.19 222 SER A C 1
ATOM 1777 O O . SER A 1 222 ? 8.68 -0.598 -8.961 1 98.19 222 SER A O 1
ATOM 1779 N N . PRO A 1 223 ? 10.867 -1.197 -8.711 1 97.5 223 PRO A N 1
ATOM 1780 C CA . PRO A 1 223 ? 10.953 -0.665 -7.348 1 97.5 223 PRO A CA 1
ATOM 1781 C C . PRO A 1 223 ? 10.719 0.842 -7.285 1 97.5 223 PRO A C 1
ATOM 1783 O O . PRO A 1 223 ? 10.539 1.4 -6.199 1 97.5 223 PRO A O 1
ATOM 1786 N N . LEU A 1 224 ? 10.688 1.524 -8.398 1 95.38 224 LEU A N 1
ATOM 1787 C CA . LEU A 1 224 ? 10.477 2.967 -8.445 1 95.38 224 LEU A CA 1
ATOM 1788 C C . LEU A 1 224 ? 9.023 3.295 -8.773 1 95.38 224 LEU A C 1
ATOM 1790 O O . LEU A 1 224 ? 8.672 4.461 -8.977 1 95.38 224 LEU A O 1
ATOM 1794 N N . GLY A 1 225 ? 8.227 2.264 -8.875 1 96.5 225 GLY A N 1
ATOM 1795 C CA . GLY A 1 225 ? 6.809 2.471 -9.094 1 96.5 225 GLY A CA 1
ATOM 1796 C C . GLY A 1 225 ? 6.457 2.678 -10.562 1 96.5 225 GLY A C 1
ATOM 1797 O O . GLY A 1 225 ? 5.469 3.34 -10.883 1 96.5 225 GLY A O 1
ATOM 1798 N N . GLU A 1 226 ? 7.219 2.176 -11.422 1 96.44 226 GLU A N 1
ATOM 1799 C CA . GLU A 1 226 ? 6.957 2.279 -12.859 1 96.44 226 GLU A CA 1
ATOM 1800 C C . GLU A 1 226 ? 6.469 0.951 -13.43 1 96.44 226 GLU A C 1
ATOM 1802 O O . GLU A 1 226 ? 7.07 -0.096 -13.172 1 96.44 226 GLU A O 1
ATOM 1807 N N . ILE A 1 227 ? 5.387 0.997 -14.156 1 98 227 ILE A N 1
ATOM 1808 C CA . ILE A 1 227 ? 4.977 -0.192 -14.898 1 98 227 ILE A CA 1
ATOM 1809 C C . ILE A 1 227 ? 5.906 -0.401 -16.094 1 98 227 ILE A C 1
ATOM 1811 O O . ILE A 1 227 ? 5.898 0.392 -17.031 1 98 227 ILE A O 1
ATOM 1815 N N . LYS A 1 228 ? 6.707 -1.398 -16.047 1 97.88 228 LYS A N 1
ATOM 1816 C CA . LYS A 1 228 ? 7.75 -1.621 -17.047 1 97.88 228 LYS A CA 1
ATOM 1817 C C . LYS A 1 228 ? 7.254 -2.533 -18.172 1 97.88 228 LYS A C 1
ATOM 1819 O O . LYS A 1 228 ? 7.824 -2.549 -19.266 1 97.88 228 LYS A O 1
ATOM 1824 N N . ALA A 1 229 ? 6.277 -3.35 -17.922 1 98 229 ALA A N 1
ATOM 1825 C CA . ALA A 1 229 ? 5.656 -4.246 -18.891 1 98 229 ALA A CA 1
ATOM 1826 C C . ALA A 1 229 ? 4.18 -4.469 -18.562 1 98 229 ALA A C 1
ATOM 1828 O O . ALA A 1 229 ? 3.805 -4.57 -17.406 1 98 229 ALA A O 1
ATOM 1829 N N . LYS A 1 230 ? 3.422 -4.488 -19.516 1 97.94 230 LYS A N 1
ATOM 1830 C CA . LYS A 1 230 ? 1.985 -4.707 -19.375 1 97.94 230 LYS A CA 1
ATOM 1831 C C . LYS A 1 230 ? 1.448 -5.602 -20.484 1 97.94 230 LYS A C 1
ATOM 1833 O O . LYS A 1 230 ? 1.715 -5.363 -21.656 1 97.94 230 LYS A O 1
ATOM 1838 N N . ALA A 1 231 ? 0.752 -6.637 -20.109 1 98.75 231 ALA A N 1
ATOM 1839 C CA . ALA A 1 231 ? 0.116 -7.535 -21.062 1 98.75 231 ALA A CA 1
ATOM 1840 C C . ALA A 1 231 ? -1.197 -6.953 -21.578 1 98.75 231 ALA A C 1
ATOM 1842 O O . ALA A 1 231 ? -1.75 -6.027 -20.969 1 98.75 231 ALA A O 1
ATOM 1843 N N . LYS A 1 232 ? -1.665 -7.492 -22.672 1 98.31 232 LYS A N 1
ATOM 1844 C CA . LYS A 1 232 ? -2.922 -7.051 -23.266 1 98.31 232 LYS A CA 1
ATOM 1845 C C . LYS A 1 232 ? -4.105 -7.387 -22.375 1 98.31 232 LYS A C 1
ATOM 1847 O O . LYS A 1 232 ? -4.047 -8.336 -21.578 1 98.31 232 LYS A O 1
ATOM 1852 N N . LEU A 1 233 ? -5.137 -6.57 -22.547 1 97.31 233 LEU A N 1
ATOM 1853 C CA . LEU A 1 233 ? -6.383 -6.855 -21.844 1 97.31 233 LEU A CA 1
ATOM 1854 C C . LEU A 1 233 ? -7.23 -7.855 -22.625 1 97.31 233 LEU A C 1
ATOM 1856 O O . LEU A 1 233 ? -7.227 -7.844 -23.859 1 97.31 233 LEU A O 1
ATOM 1860 N N . PHE A 1 234 ? -7.867 -8.781 -21.984 1 96.62 234 PHE A N 1
ATOM 1861 C CA . PHE A 1 234 ? -8.992 -9.594 -22.438 1 96.62 234 PHE A CA 1
ATOM 1862 C C . PHE A 1 234 ? -8.531 -10.656 -23.422 1 96.62 234 PHE A C 1
ATOM 1864 O O . PHE A 1 234 ? -9.352 -11.289 -24.094 1 96.62 234 PHE A O 1
ATOM 1871 N N . GLU A 1 235 ? -7.266 -10.844 -23.531 1 98.06 235 GLU A N 1
ATOM 1872 C CA . GLU A 1 235 ? -6.754 -11.922 -24.375 1 98.06 235 GLU A CA 1
ATOM 1873 C C . GLU A 1 235 ? -5.477 -12.516 -23.797 1 98.06 235 GLU A C 1
ATOM 1875 O O . GLU A 1 235 ? -4.809 -11.883 -22.969 1 98.06 235 GLU A O 1
ATOM 1880 N N . GLU A 1 236 ? -5.16 -13.688 -24.203 1 98.69 236 GLU A N 1
ATOM 1881 C CA . GLU A 1 236 ? -3.908 -14.297 -23.766 1 98.69 236 GLU A CA 1
ATOM 1882 C C . GLU A 1 236 ? -2.707 -13.492 -24.25 1 98.69 236 GLU A C 1
ATOM 1884 O O . GLU A 1 236 ? -2.768 -12.852 -25.297 1 98.69 236 GLU A O 1
ATOM 1889 N N . ASP A 1 237 ? -1.776 -13.445 -23.516 1 98.81 237 ASP A N 1
ATOM 1890 C CA . ASP A 1 237 ? -0.563 -12.695 -23.828 1 98.81 237 ASP A CA 1
ATOM 1891 C C . ASP A 1 237 ? 0.621 -13.203 -23.016 1 98.81 237 ASP A C 1
ATOM 1893 O O . ASP A 1 237 ? 0.439 -13.742 -21.922 1 98.81 237 ASP A O 1
ATOM 1897 N N . ARG A 1 238 ? 1.781 -13.227 -23.578 1 98.62 238 ARG A N 1
ATOM 1898 C CA . ARG A 1 238 ? 3.033 -13.586 -22.906 1 98.62 238 ARG A CA 1
ATOM 1899 C C . ARG A 1 238 ? 4.031 -12.438 -22.969 1 98.62 238 ARG A C 1
ATOM 1901 O O . ARG A 1 238 ? 4.465 -12.039 -24.047 1 98.62 238 ARG A O 1
ATOM 1908 N N . ILE A 1 239 ? 4.375 -11.883 -21.844 1 98.25 239 ILE A N 1
ATOM 1909 C CA . ILE A 1 239 ? 5.301 -10.75 -21.859 1 98.25 239 ILE A CA 1
ATOM 1910 C C . ILE A 1 239 ? 6.57 -11.125 -21.094 1 98.25 239 ILE A C 1
ATOM 1912 O O . ILE A 1 239 ? 6.512 -11.828 -20.078 1 98.25 239 ILE A O 1
ATOM 1916 N N . ILE A 1 240 ? 7.695 -10.68 -21.578 1 98 240 ILE A N 1
ATOM 1917 C CA . ILE A 1 240 ? 8.984 -10.945 -20.953 1 98 240 ILE A CA 1
ATOM 1918 C C . ILE A 1 240 ? 9.586 -9.648 -20.438 1 98 240 ILE A C 1
ATOM 1920 O O . ILE A 1 240 ? 9.594 -8.633 -21.125 1 98 240 ILE A O 1
ATOM 1924 N N . ILE A 1 241 ? 10.031 -9.703 -19.25 1 97.56 241 ILE A N 1
ATOM 1925 C CA . ILE A 1 241 ? 10.648 -8.539 -18.625 1 97.56 241 ILE A CA 1
ATOM 1926 C C . ILE A 1 241 ? 11.938 -8.953 -17.922 1 97.56 241 ILE A C 1
ATOM 1928 O O . ILE A 1 241 ? 12.039 -10.07 -17.406 1 97.56 241 ILE A O 1
ATOM 1932 N N . GLU A 1 242 ? 12.898 -8.078 -17.922 1 97.44 242 GLU A N 1
ATOM 1933 C CA . GLU A 1 242 ? 14.133 -8.305 -17.188 1 97.44 242 GLU A CA 1
ATOM 1934 C C . GLU A 1 242 ? 14.094 -7.629 -15.82 1 97.44 242 GLU A C 1
ATOM 1936 O O . GLU A 1 242 ? 13.844 -6.43 -15.727 1 97.44 242 GLU A O 1
ATOM 1941 N N . ILE A 1 243 ? 14.273 -8.406 -14.812 1 96.88 243 ILE A N 1
ATOM 1942 C CA . ILE A 1 243 ? 14.344 -7.902 -13.445 1 96.88 243 ILE A CA 1
ATOM 1943 C C . ILE A 1 243 ? 15.797 -7.582 -13.086 1 96.88 243 ILE A C 1
ATOM 1945 O O . ILE A 1 243 ? 16.656 -8.469 -13.062 1 96.88 243 ILE A O 1
ATOM 1949 N N . ASN A 1 244 ? 16.016 -6.359 -12.781 1 94.19 244 ASN A N 1
ATOM 1950 C CA . ASN A 1 244 ? 17.359 -5.879 -12.469 1 94.19 244 ASN A CA 1
ATOM 1951 C C . ASN A 1 244 ? 17.453 -5.371 -11.031 1 94.19 244 ASN A C 1
ATOM 1953 O O . ASN A 1 244 ? 16.812 -4.379 -10.672 1 94.19 244 ASN A O 1
ATOM 1957 N N . ILE A 1 245 ? 18.312 -5.945 -10.305 1 92.44 245 ILE A N 1
ATOM 1958 C CA . ILE A 1 245 ? 18.438 -5.652 -8.875 1 92.44 245 ILE A CA 1
ATOM 1959 C C . ILE A 1 245 ? 18.969 -4.234 -8.688 1 92.44 245 ILE A C 1
ATOM 1961 O O . ILE A 1 245 ? 18.859 -3.664 -7.598 1 92.44 245 ILE A O 1
ATOM 1965 N N . ASN A 1 246 ? 19.578 -3.682 -9.68 1 94.25 246 ASN A N 1
ATOM 1966 C CA . ASN A 1 246 ? 20.078 -2.312 -9.57 1 94.25 246 ASN A CA 1
ATOM 1967 C C . ASN A 1 246 ? 18.922 -1.324 -9.359 1 94.25 246 ASN A C 1
ATOM 1969 O O . ASN A 1 246 ? 19.125 -0.277 -8.734 1 94.25 246 ASN A O 1
ATOM 1973 N N . GLU A 1 247 ? 17.781 -1.659 -9.859 1 94.62 247 GLU A N 1
ATOM 1974 C CA . GLU A 1 247 ? 16.625 -0.794 -9.625 1 94.62 247 GLU A CA 1
ATOM 1975 C C . GLU A 1 247 ? 16.234 -0.793 -8.148 1 94.62 247 GLU A C 1
ATOM 1977 O O . GLU A 1 247 ? 15.781 0.228 -7.621 1 94.62 247 GLU A O 1
ATOM 1982 N N . ASN A 1 248 ? 16.359 -1.989 -7.523 1 96.06 248 ASN A N 1
ATOM 1983 C CA . ASN A 1 248 ? 16.141 -2.047 -6.082 1 96.06 248 ASN A CA 1
ATOM 1984 C C . ASN A 1 248 ? 17.094 -1.129 -5.328 1 96.06 248 ASN A C 1
ATOM 1986 O O . ASN A 1 248 ? 16.672 -0.39 -4.434 1 96.06 248 ASN A O 1
ATOM 1990 N N . ARG A 1 249 ? 18.344 -1.216 -5.711 1 94.31 249 ARG A N 1
ATOM 1991 C CA . ARG A 1 249 ? 19.375 -0.398 -5.074 1 94.31 249 ARG A CA 1
ATOM 1992 C C . ARG A 1 249 ? 19.031 1.085 -5.168 1 94.31 249 ARG A C 1
ATOM 1994 O O . ARG A 1 249 ? 19.141 1.819 -4.184 1 94.31 249 ARG A O 1
ATOM 2001 N N . LYS A 1 250 ? 18.625 1.454 -6.316 1 92.06 250 LYS A N 1
ATOM 2002 C CA . LYS A 1 250 ? 18.297 2.855 -6.555 1 92.06 250 LYS A CA 1
ATOM 2003 C C . LYS A 1 250 ? 17.203 3.332 -5.613 1 92.06 250 LYS A C 1
ATOM 2005 O O . LYS A 1 250 ? 17.297 4.41 -5.023 1 92.06 250 LYS A O 1
ATOM 2010 N N . ASN A 1 251 ? 16.172 2.566 -5.449 1 93.56 251 ASN A N 1
ATOM 2011 C CA . ASN A 1 251 ? 15.094 2.928 -4.535 1 93.56 251 ASN A CA 1
ATOM 2012 C C . ASN A 1 251 ? 15.57 2.936 -3.086 1 93.56 251 ASN A C 1
ATOM 2014 O O . ASN A 1 251 ? 15.336 3.902 -2.357 1 93.56 251 ASN A O 1
ATOM 2018 N N . ARG A 1 252 ? 16.234 1.888 -2.729 1 92.19 252 ARG A N 1
ATOM 2019 C CA . ARG A 1 252 ? 16.594 1.687 -1.328 1 92.19 252 ARG A CA 1
ATOM 2020 C C . ARG A 1 252 ? 17.562 2.76 -0.854 1 92.19 252 ARG A C 1
ATOM 2022 O O . ARG A 1 252 ? 17.594 3.098 0.331 1 92.19 252 ARG A O 1
ATOM 2029 N N . PHE A 1 253 ? 18.344 3.357 -1.78 1 90.44 253 PHE A N 1
ATOM 2030 C CA . PHE A 1 253 ? 19.281 4.418 -1.43 1 90.44 253 PHE A CA 1
ATOM 2031 C C . PHE A 1 253 ? 18.547 5.723 -1.149 1 90.44 253 PHE A C 1
ATOM 2033 O O . PHE A 1 253 ? 19.031 6.566 -0.393 1 90.44 253 PHE A O 1
ATOM 2040 N N . PHE A 1 254 ? 17.344 5.836 -1.702 1 87.94 254 PHE A N 1
ATOM 2041 C CA . PHE A 1 254 ? 16.672 7.121 -1.625 1 87.94 254 PHE A CA 1
ATOM 2042 C C . PHE A 1 254 ? 15.25 6.953 -1.076 1 87.94 254 PHE A C 1
ATOM 2044 O O . PHE A 1 254 ? 14.289 7.461 -1.656 1 87.94 254 PHE A O 1
ATOM 2051 N N . SER A 1 255 ? 15.133 6.16 -0.087 1 90.56 255 SER A N 1
ATOM 2052 C CA . SER A 1 255 ? 13.875 5.926 0.617 1 90.56 255 SER A CA 1
ATOM 2053 C C . SER A 1 255 ? 14.117 5.57 2.08 1 90.56 255 SER A C 1
ATOM 2055 O O . SER A 1 255 ? 15.266 5.48 2.518 1 90.56 255 SER A O 1
ATOM 2057 N N . SER A 1 256 ? 13.047 5.508 2.812 1 88.81 256 SER A N 1
ATOM 2058 C CA . SER A 1 256 ? 13.133 5.117 4.215 1 88.81 256 SER A CA 1
ATOM 2059 C C . SER A 1 256 ? 13.07 3.602 4.375 1 88.81 256 SER A C 1
ATOM 2061 O O . SER A 1 256 ? 12.664 3.1 5.422 1 88.81 256 SER A O 1
ATOM 2063 N N . PHE A 1 257 ? 13.5 2.877 3.334 1 85.25 257 PHE A N 1
ATOM 2064 C CA . PHE A 1 257 ? 13.438 1.421 3.346 1 85.25 257 PHE A CA 1
ATOM 2065 C C . PHE A 1 257 ? 14.172 0.855 4.555 1 85.25 257 PHE A C 1
ATOM 2067 O O . PHE A 1 257 ? 13.75 -0.152 5.129 1 85.25 257 PHE A O 1
ATOM 2074 N N . ARG A 1 258 ? 15.125 1.558 5.047 1 79.69 258 ARG A N 1
ATOM 2075 C CA . ARG A 1 258 ? 15.984 1.067 6.117 1 79.69 258 ARG A CA 1
ATOM 2076 C C . ARG A 1 258 ? 15.344 1.29 7.48 1 79.69 258 ARG A C 1
ATOM 2078 O O . ARG A 1 258 ? 15.828 0.783 8.492 1 79.69 258 ARG A O 1
ATOM 2085 N N . GLU A 1 259 ? 14.297 2.047 7.434 1 86.25 259 GLU A N 1
ATOM 2086 C CA . GLU A 1 259 ? 13.672 2.377 8.711 1 86.25 259 GLU A CA 1
ATOM 2087 C C . GLU A 1 259 ? 12.547 1.395 9.047 1 86.25 259 GLU A C 1
ATOM 2089 O O . GLU A 1 259 ? 11.734 1.054 8.18 1 86.25 259 GLU A O 1
ATOM 2094 N N . HIS A 1 260 ? 12.68 0.595 10.039 1 84 260 HIS A N 1
ATOM 2095 C CA . HIS A 1 260 ? 11.672 -0.325 10.547 1 84 260 HIS A CA 1
ATOM 2096 C C . HIS A 1 260 ? 11.406 -0.088 12.031 1 84 260 HIS A C 1
ATOM 2098 O O . HIS A 1 260 ? 12.32 -0.203 12.852 1 84 260 HIS A O 1
ATOM 2104 N N . ILE A 1 261 ? 10.227 0.329 12.352 1 92.12 261 ILE A N 1
ATOM 2105 C CA . ILE A 1 261 ? 9.836 0.529 13.742 1 92.12 261 ILE A CA 1
ATOM 2106 C C . ILE A 1 261 ? 9.055 -0.683 14.234 1 92.12 261 ILE A C 1
ATOM 2108 O O . ILE A 1 261 ? 7.828 -0.735 14.102 1 92.12 261 ILE A O 1
ATOM 2112 N N . SER A 1 262 ? 9.719 -1.604 14.867 1 88.19 262 SER A N 1
ATOM 2113 C CA . SER A 1 262 ? 9.164 -2.898 15.242 1 88.19 262 SER A CA 1
ATOM 2114 C C . SER A 1 262 ? 8.023 -2.742 16.234 1 88.19 262 SER A C 1
ATOM 2116 O O . SER A 1 262 ? 7.113 -3.574 16.297 1 88.19 262 SER A O 1
ATOM 2118 N N . THR A 1 263 ? 8.039 -1.666 17 1 91.81 263 THR A N 1
ATOM 2119 C CA . THR A 1 263 ? 7.027 -1.454 18.031 1 91.81 263 THR A CA 1
ATOM 2120 C C . THR A 1 263 ? 5.641 -1.324 17.391 1 91.81 263 THR A C 1
ATOM 2122 O O . THR A 1 263 ? 4.629 -1.572 18.062 1 91.81 263 THR A O 1
ATOM 2125 N N . PHE A 1 264 ? 5.559 -0.93 16.141 1 94 264 PHE A N 1
ATOM 2126 C CA . PHE A 1 264 ? 4.27 -0.915 15.469 1 94 264 PHE A CA 1
ATOM 2127 C C . PHE A 1 264 ? 3.654 -2.309 15.445 1 94 264 PHE A C 1
ATOM 2129 O O . PHE A 1 264 ? 2.436 -2.457 15.555 1 94 264 PHE A O 1
ATOM 2136 N N . HIS A 1 265 ? 4.484 -3.307 15.242 1 92.44 265 HIS A N 1
ATOM 2137 C CA . HIS A 1 265 ? 3.965 -4.664 15.125 1 92.44 265 HIS A CA 1
ATOM 2138 C C . HIS A 1 265 ? 3.531 -5.207 16.484 1 92.44 265 HIS A C 1
ATOM 2140 O O . HIS A 1 265 ? 2.639 -6.055 16.562 1 92.44 265 HIS A O 1
ATOM 2146 N N . ASP A 1 266 ? 4.117 -4.652 17.578 1 90.94 266 ASP A N 1
ATOM 2147 C CA . ASP A 1 266 ? 3.586 -4.926 18.906 1 90.94 266 ASP A CA 1
ATOM 2148 C C . ASP A 1 266 ? 2.156 -4.41 19.047 1 90.94 266 ASP A C 1
ATOM 2150 O O . ASP A 1 266 ? 1.277 -5.121 19.531 1 90.94 266 ASP A O 1
ATOM 2154 N N . VAL A 1 267 ? 2.002 -3.234 18.547 1 92 267 VAL A N 1
ATOM 2155 C CA . VAL A 1 267 ? 0.693 -2.594 18.625 1 92 267 VAL A CA 1
ATOM 2156 C C . VAL A 1 267 ? -0.305 -3.354 17.766 1 92 267 VAL A C 1
ATOM 2158 O O . VAL A 1 267 ? -1.396 -3.705 18.219 1 92 267 VAL A O 1
ATOM 2161 N N . LEU A 1 268 ? 0.096 -3.639 16.562 1 92.5 268 LEU A N 1
ATOM 2162 C CA . LEU A 1 268 ? -0.795 -4.25 15.586 1 92.5 268 LEU A CA 1
ATOM 2163 C C . LEU A 1 268 ? -1.168 -5.672 16 1 92.5 268 LEU A C 1
ATOM 2165 O O . LEU A 1 268 ? -2.283 -6.125 15.742 1 92.5 268 LEU A O 1
ATOM 2169 N N . ARG A 1 269 ? -0.288 -6.348 16.688 1 88.81 269 ARG A N 1
ATOM 2170 C CA . ARG A 1 269 ? -0.559 -7.691 17.188 1 88.81 269 ARG A CA 1
ATOM 2171 C C . ARG A 1 269 ? -1.693 -7.68 18.203 1 88.81 269 ARG A C 1
ATOM 2173 O O . ARG A 1 269 ? -2.488 -8.617 18.266 1 88.81 269 ARG A O 1
ATOM 2180 N N . GLU A 1 270 ? -1.781 -6.559 18.922 1 88.12 270 GLU A N 1
ATOM 2181 C CA . GLU A 1 270 ? -2.742 -6.477 20.016 1 88.12 270 GLU A CA 1
ATOM 2182 C C . GLU A 1 270 ? -4.09 -5.949 19.531 1 88.12 270 GLU A C 1
ATOM 2184 O O . GLU A 1 270 ? -5.078 -5.984 20.266 1 88.12 270 GLU A O 1
ATOM 2189 N N . LEU A 1 271 ? -4.105 -5.406 18.422 1 85.56 271 LEU A N 1
ATOM 2190 C CA . LEU A 1 271 ? -5.336 -4.84 17.875 1 85.56 271 LEU A CA 1
ATOM 2191 C C . LEU A 1 271 ? -6.152 -5.906 17.156 1 85.56 271 LEU A C 1
ATOM 2193 O O . LEU A 1 271 ? -7.383 -5.902 17.219 1 85.56 271 LEU A O 1
ATOM 2197 N N . MET B 1 1 ? -24.828 11.758 5.637 1 68.62 1 MET B N 1
ATOM 2198 C CA . MET B 1 1 ? -24.359 13.141 5.625 1 68.62 1 MET B CA 1
ATOM 2199 C C . MET B 1 1 ? -22.844 13.203 5.879 1 68.62 1 MET B C 1
ATOM 2201 O O . MET B 1 1 ? -22.312 12.398 6.641 1 68.62 1 MET B O 1
ATOM 2205 N N . GLY B 1 2 ? -21.938 13.859 5.016 1 88 2 GLY B N 1
ATOM 2206 C CA . GLY B 1 2 ? -20.484 13.859 5.121 1 88 2 GLY B CA 1
ATOM 2207 C C . GLY B 1 2 ? -19.922 15.141 5.715 1 88 2 GLY B C 1
ATOM 2208 O O . GLY B 1 2 ? -20.672 16.031 6.098 1 88 2 GLY B O 1
ATOM 2209 N N . ILE B 1 3 ? -18.75 15.188 6.137 1 94.94 3 ILE B N 1
ATOM 2210 C CA . ILE B 1 3 ? -18.016 16.328 6.684 1 94.94 3 ILE B CA 1
ATOM 2211 C C . ILE B 1 3 ? -17.234 17.016 5.57 1 94.94 3 ILE B C 1
ATOM 2213 O O . ILE B 1 3 ? -16.594 16.344 4.75 1 94.94 3 ILE B O 1
ATOM 2217 N N . LYS B 1 4 ? -17.438 18.344 5.469 1 97.12 4 LYS B N 1
ATOM 2218 C CA . LYS B 1 4 ? -16.656 19.109 4.496 1 97.12 4 LYS B CA 1
ATOM 2219 C C . LYS B 1 4 ? -15.258 19.406 5.016 1 97.12 4 LYS B C 1
ATOM 2221 O O . LYS B 1 4 ? -15.102 20.016 6.074 1 97.12 4 LYS B O 1
ATOM 2226 N N . VAL B 1 5 ? -14.25 18.984 4.289 1 98.25 5 VAL B N 1
ATOM 2227 C CA . VAL B 1 5 ? -12.852 19.172 4.652 1 98.25 5 VAL B CA 1
ATOM 2228 C C . VAL B 1 5 ? -12.156 20.047 3.611 1 98.25 5 VAL B C 1
ATOM 2230 O O . VAL B 1 5 ? -12.344 19.859 2.408 1 98.25 5 VAL B O 1
ATOM 2233 N N . GLU B 1 6 ? -11.492 21.031 4.066 1 98.62 6 GLU B N 1
ATOM 2234 C CA . GLU B 1 6 ? -10.688 21.875 3.189 1 98.62 6 GLU B CA 1
ATOM 2235 C C . GLU B 1 6 ? -9.203 21.531 3.305 1 98.62 6 GLU B C 1
ATOM 2237 O O . GLU B 1 6 ? -8.648 21.516 4.406 1 98.62 6 GLU B O 1
ATOM 2242 N N . LEU B 1 7 ? -8.602 21.141 2.221 1 98.88 7 LEU B N 1
ATOM 2243 C CA . LEU B 1 7 ? -7.148 21.016 2.129 1 98.88 7 LEU B CA 1
ATOM 2244 C C . LEU B 1 7 ? -6.52 22.359 1.728 1 98.88 7 LEU B C 1
ATOM 2246 O O . LEU B 1 7 ? -6.695 22.812 0.596 1 98.88 7 LEU B O 1
ATOM 2250 N N . ALA B 1 8 ? -5.848 22.953 2.672 1 98.88 8 ALA B N 1
ATOM 2251 C CA . ALA B 1 8 ? -5.23 24.266 2.449 1 98.88 8 ALA B CA 1
ATOM 225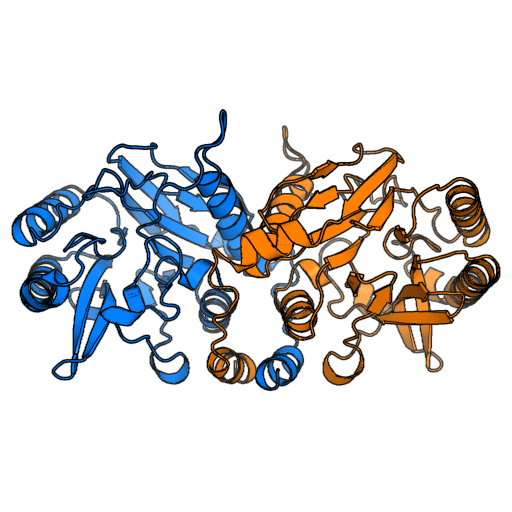2 C C . ALA B 1 8 ? -3.787 24.109 1.979 1 98.88 8 ALA B C 1
ATOM 2254 O O . ALA B 1 8 ? -2.857 24.156 2.787 1 98.88 8 ALA B O 1
ATOM 2255 N N . GLN B 1 9 ? -3.639 23.984 0.703 1 98.88 9 GLN B N 1
ATOM 2256 C CA . GLN B 1 9 ? -2.316 23.938 0.09 1 98.88 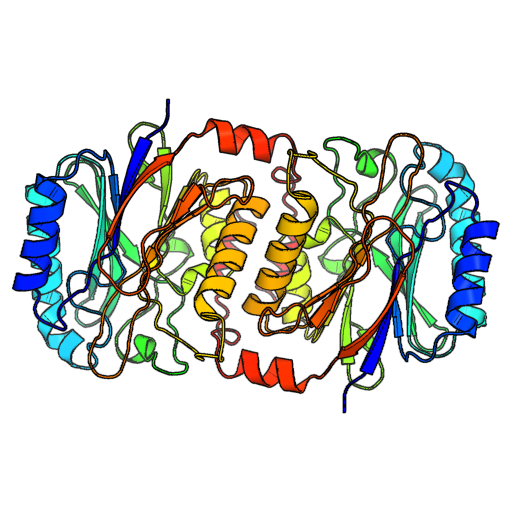9 GLN B CA 1
ATOM 2257 C C . GLN B 1 9 ? -1.673 25.312 0.061 1 98.88 9 GLN B C 1
ATOM 2259 O O . GLN B 1 9 ? -2.023 26.156 -0.776 1 98.88 9 GLN B O 1
ATOM 2264 N N . ILE B 1 10 ? -0.665 25.531 0.916 1 98.81 10 ILE B N 1
ATOM 2265 C CA . ILE B 1 10 ? -0.11 26.875 1.032 1 98.81 10 ILE B CA 1
ATOM 2266 C C . ILE B 1 10 ? 1.41 26.828 0.901 1 98.81 10 ILE B C 1
ATOM 2268 O O . ILE B 1 10 ? 2.012 25.75 1.036 1 98.81 10 ILE B O 1
ATOM 2272 N N . SER B 1 11 ? 2.023 27.938 0.659 1 98.19 11 SER B N 1
ATOM 2273 C CA . SER B 1 11 ? 3.467 28.141 0.695 1 98.19 11 SER B CA 1
ATOM 2274 C C . SER B 1 11 ? 3.891 28.844 1.981 1 98.19 11 SER B C 1
ATOM 2276 O O . SER B 1 11 ? 3.57 30.016 2.189 1 98.19 11 SER B O 1
ATOM 2278 N N . SER B 1 12 ? 4.531 28.125 2.783 1 97.81 12 SER B N 1
ATOM 2279 C CA . SER B 1 12 ? 5.027 28.719 4.027 1 97.81 12 SER B CA 1
ATOM 2280 C C . SER B 1 12 ? 6.344 29.453 3.805 1 97.81 12 SER B C 1
ATOM 2282 O O . SER B 1 12 ? 7.152 29.047 2.969 1 97.81 12 SER B O 1
ATOM 2284 N N . LYS B 1 13 ? 6.496 30.562 4.512 1 97.31 13 LYS B N 1
ATOM 2285 C CA . LYS B 1 13 ? 7.773 31.266 4.512 1 97.31 13 LYS B CA 1
ATOM 2286 C C . LYS B 1 13 ? 8.711 30.719 5.578 1 97.31 13 LYS B C 1
ATOM 2288 O O . LYS B 1 13 ? 8.367 30.688 6.762 1 97.31 13 LYS B O 1
ATOM 2293 N N . LEU B 1 14 ? 9.836 30.359 5.133 1 97.12 14 LEU B N 1
ATOM 2294 C CA . LEU B 1 14 ? 10.797 29.656 5.984 1 97.12 14 LEU B CA 1
ATOM 2295 C C . LEU B 1 14 ? 11.172 30.531 7.188 1 97.12 14 LEU B C 1
ATOM 2297 O O . LEU B 1 14 ? 11.672 31.641 7.023 1 97.12 14 LEU B O 1
ATOM 2301 N N . GLY B 1 15 ? 10.781 30.062 8.328 1 97.62 15 GLY B N 1
ATOM 2302 C CA . GLY B 1 15 ? 11.188 30.672 9.586 1 97.62 15 GLY B CA 1
ATOM 2303 C C . GLY B 1 15 ? 10.352 31.891 9.969 1 97.62 15 GLY B C 1
ATOM 2304 O O . GLY B 1 15 ? 10.523 32.438 11.047 1 97.62 15 GLY B O 1
ATOM 2305 N N . ASP B 1 16 ? 9.531 32.312 9.109 1 98.25 16 ASP B N 1
ATOM 2306 C CA . ASP B 1 16 ? 8.688 33.469 9.391 1 98.25 16 ASP B CA 1
ATOM 2307 C C . ASP B 1 16 ? 7.348 33.031 9.984 1 98.25 16 ASP B C 1
ATOM 2309 O O . ASP B 1 16 ? 6.316 33.125 9.312 1 98.25 16 ASP B O 1
ATOM 2313 N N . VAL B 1 17 ? 7.344 32.719 11.25 1 98.81 17 VAL B N 1
ATOM 2314 C CA . VAL B 1 17 ? 6.199 32.125 11.938 1 98.81 17 VAL B CA 1
ATOM 2315 C C . VAL B 1 17 ? 5.031 33.125 11.93 1 98.81 17 VAL B C 1
ATOM 2317 O O . VAL B 1 17 ? 3.877 32.719 11.758 1 98.81 17 VAL B O 1
ATOM 2320 N N . GLU B 1 18 ? 5.332 34.344 12.094 1 98.62 18 GLU B N 1
ATOM 2321 C CA . GLU B 1 18 ? 4.273 35.344 12.125 1 98.62 18 GLU B CA 1
ATOM 2322 C C . GLU B 1 18 ? 3.553 35.438 10.781 1 98.62 18 GLU B C 1
ATOM 2324 O O . GLU B 1 18 ? 2.322 35.469 10.727 1 98.62 18 GLU B O 1
ATOM 2329 N N . TYR B 1 19 ? 4.332 35.5 9.727 1 98.56 19 TYR B N 1
ATOM 2330 C CA . TYR B 1 19 ? 3.748 35.5 8.391 1 98.56 19 TYR B CA 1
ATOM 2331 C C . TYR B 1 19 ? 2.873 34.281 8.172 1 98.56 19 TYR B C 1
ATOM 2333 O O . TYR B 1 19 ? 1.747 34.375 7.68 1 98.56 19 TYR B O 1
ATOM 2341 N N . ASN B 1 20 ? 3.393 33.125 8.492 1 98.81 20 ASN B N 1
ATOM 2342 C CA . ASN B 1 20 ? 2.674 31.891 8.297 1 98.81 20 ASN B CA 1
ATOM 2343 C C . ASN B 1 20 ? 1.401 31.828 9.141 1 98.81 20 ASN B C 1
ATOM 2345 O O . ASN B 1 20 ? 0.361 31.359 8.672 1 98.81 20 ASN B O 1
ATOM 2349 N N . LEU B 1 21 ? 1.49 32.312 10.398 1 98.75 21 LEU B N 1
ATOM 2350 C CA . LEU B 1 21 ? 0.319 32.375 11.266 1 98.75 21 LEU B CA 1
ATOM 2351 C C . LEU B 1 21 ? -0.789 33.188 10.625 1 98.75 21 LEU B C 1
ATOM 2353 O O . LEU B 1 21 ? -1.948 32.781 10.602 1 98.75 21 LEU B O 1
ATOM 2357 N N . ASN B 1 22 ? -0.397 34.344 10.164 1 98.44 22 ASN B N 1
ATOM 2358 C CA . ASN B 1 22 ? -1.392 35.219 9.555 1 98.44 22 ASN B CA 1
ATOM 2359 C C . ASN B 1 22 ? -2.066 34.562 8.359 1 98.44 22 ASN B C 1
ATOM 2361 O O . ASN B 1 22 ? -3.273 34.719 8.156 1 98.44 22 ASN B O 1
ATOM 2365 N N . LYS B 1 23 ? -1.319 33.875 7.578 1 98.31 23 LYS B N 1
ATOM 2366 C CA . LYS B 1 23 ? -1.873 33.156 6.445 1 98.31 23 LYS B CA 1
ATOM 2367 C C . LYS B 1 23 ? -2.875 32.094 6.914 1 98.31 23 LYS B C 1
ATOM 2369 O O . LYS B 1 23 ? -3.936 31.922 6.309 1 98.31 23 LYS B O 1
ATOM 2374 N N . HIS B 1 24 ? -2.545 31.328 7.969 1 98.5 24 HIS B N 1
ATOM 2375 C CA . HIS B 1 24 ? -3.461 30.344 8.539 1 98.5 24 HIS B CA 1
ATOM 2376 C C . HIS B 1 24 ? -4.758 31 9 1 98.5 24 HIS B C 1
ATOM 2378 O O . HIS B 1 24 ? -5.848 30.531 8.68 1 98.5 24 HIS B O 1
ATOM 2384 N N . LEU B 1 25 ? -4.602 32.094 9.742 1 97.81 25 LEU B N 1
ATOM 2385 C CA . LEU B 1 25 ? -5.766 32.781 10.289 1 97.81 25 LEU B CA 1
ATOM 2386 C C . LEU B 1 25 ? -6.664 33.312 9.18 1 97.81 25 LEU B C 1
ATOM 2388 O O . LEU B 1 25 ? -7.895 33.25 9.281 1 97.81 25 LEU B O 1
ATOM 2392 N N . GLU B 1 26 ? -6.062 33.844 8.125 1 97.56 26 GLU B N 1
ATOM 2393 C CA . GLU B 1 26 ? -6.832 34.344 6.98 1 97.56 26 GLU B CA 1
ATOM 2394 C C . GLU B 1 26 ? -7.66 33.219 6.352 1 97.56 26 GLU B C 1
ATOM 2396 O O . GLU B 1 26 ? -8.844 33.406 6.051 1 97.56 26 GLU B O 1
ATOM 2401 N N . ILE B 1 27 ? -7.078 32.094 6.148 1 97.94 27 ILE B N 1
ATOM 2402 C CA . ILE B 1 27 ? -7.758 30.953 5.535 1 97.94 27 ILE B CA 1
ATOM 2403 C C . ILE B 1 27 ? -8.883 30.469 6.453 1 97.94 27 ILE B C 1
ATOM 2405 O O . ILE B 1 27 ? -9.992 30.203 5.992 1 97.94 27 ILE B O 1
ATOM 2409 N N . LEU B 1 28 ? -8.594 30.391 7.738 1 96.94 28 LEU B N 1
ATOM 2410 C CA . LEU B 1 28 ? -9.578 29.906 8.695 1 96.94 28 LEU B CA 1
ATOM 2411 C C . LEU B 1 28 ? -10.773 30.844 8.773 1 96.94 28 LEU B C 1
ATOM 2413 O O . LEU B 1 28 ? -11.906 30.406 8.977 1 96.94 28 LEU B O 1
ATOM 2417 N N . GLN B 1 29 ? -10.531 32.125 8.617 1 95.81 29 GLN B N 1
ATOM 2418 C CA . GLN B 1 29 ? -11.594 33.125 8.695 1 95.81 29 GLN B CA 1
ATOM 2419 C C . GLN B 1 29 ? -12.516 33.031 7.477 1 95.81 29 GLN B C 1
ATOM 2421 O O . GLN B 1 29 ? -13.695 33.375 7.559 1 95.81 29 GLN B O 1
ATOM 2426 N N . THR B 1 30 ? -11.977 32.562 6.379 1 96.25 30 THR B N 1
ATOM 2427 C CA . THR B 1 30 ? -12.734 32.625 5.137 1 96.25 30 THR B CA 1
ATOM 2428 C C . THR B 1 30 ? -13.203 31.234 4.734 1 96.25 30 THR B C 1
ATOM 2430 O O . THR B 1 30 ? -13.914 31.062 3.74 1 96.25 30 THR B O 1
ATOM 2433 N N . SER B 1 31 ? -12.805 30.234 5.469 1 96 31 SER B N 1
ATOM 2434 C CA . SER B 1 31 ? -13.164 28.859 5.098 1 96 31 SER B CA 1
ATOM 2435 C C . SER B 1 31 ? -14.609 28.562 5.469 1 96 31 SER B C 1
ATOM 2437 O O . SER B 1 31 ? -15.086 28.953 6.535 1 96 31 SER B O 1
ATOM 2439 N N . SER B 1 32 ? -15.305 27.812 4.621 1 94.94 32 SER B N 1
ATOM 2440 C CA . SER B 1 32 ? -16.656 27.328 4.902 1 94.94 32 SER B CA 1
ATOM 2441 C C . SER B 1 32 ? -16.641 25.859 5.301 1 94.94 32 SER B C 1
ATOM 2443 O O . SER B 1 32 ? -17.703 25.266 5.527 1 94.94 32 SER B O 1
ATOM 2445 N N . ALA B 1 33 ? -15.469 25.266 5.355 1 96.5 33 ALA B N 1
ATOM 2446 C CA . ALA B 1 33 ? -15.352 23.844 5.68 1 96.5 33 ALA B CA 1
ATOM 2447 C C . ALA B 1 33 ? -15.477 23.625 7.184 1 96.5 33 ALA B C 1
ATOM 2449 O O . ALA B 1 33 ? -15.352 24.562 7.973 1 96.5 33 ALA B O 1
ATOM 2450 N N . GLU B 1 34 ? -15.812 22.453 7.531 1 96.25 34 GLU B N 1
ATOM 2451 C CA . GLU B 1 34 ? -15.922 22.062 8.938 1 96.25 34 GLU B CA 1
ATOM 2452 C C . GLU B 1 34 ? -14.562 21.672 9.508 1 96.25 34 GLU B C 1
ATOM 2454 O O . GLU B 1 34 ? -14.352 21.75 10.719 1 96.25 34 GLU B O 1
ATOM 2459 N N . CYS B 1 35 ? -13.672 21.203 8.641 1 97.62 35 CYS B N 1
ATOM 2460 C CA . CYS B 1 35 ? -12.297 20.875 9 1 97.62 35 CYS B CA 1
ATOM 2461 C C . CYS B 1 35 ? -11.312 21.438 7.988 1 97.62 35 CYS B C 1
ATOM 2463 O O . CYS B 1 35 ? -11.531 21.344 6.781 1 97.62 35 CYS B O 1
ATOM 2465 N N . VAL B 1 36 ? -10.281 22.078 8.461 1 98.38 36 VAL B N 1
ATOM 2466 C CA . VAL B 1 36 ? -9.234 22.625 7.594 1 98.38 36 VAL B CA 1
ATOM 2467 C C . VAL B 1 36 ? -7.898 21.953 7.91 1 98.38 36 VAL B C 1
ATOM 2469 O O . VAL B 1 36 ? -7.5 21.875 9.078 1 98.38 36 VAL B O 1
ATOM 2472 N N . VAL B 1 37 ? -7.234 21.453 6.91 1 98.88 37 VAL B N 1
ATOM 2473 C CA . VAL B 1 37 ? -5.973 20.75 7.066 1 98.88 37 VAL B CA 1
ATOM 2474 C C . VAL B 1 37 ? -4.852 21.516 6.379 1 98.88 37 VAL B C 1
ATOM 2476 O O . VAL B 1 37 ? -4.91 21.766 5.172 1 98.88 37 VAL B O 1
ATOM 2479 N N . PHE B 1 38 ? -3.885 21.922 7.117 1 98.94 38 PHE B N 1
ATOM 2480 C CA . PHE B 1 38 ? -2.705 22.594 6.59 1 98.94 38 PHE B CA 1
ATOM 2481 C C . PHE B 1 38 ? -1.555 21.609 6.406 1 98.94 38 PHE B C 1
ATOM 2483 O O . PHE B 1 38 ? -1.591 20.5 6.938 1 98.94 38 PHE B O 1
ATOM 2490 N N . PRO B 1 39 ? -0.501 22 5.668 1 98.94 39 PRO B N 1
ATOM 2491 C CA . PRO B 1 39 ? 0.628 21.109 5.387 1 98.94 39 PRO B CA 1
ATOM 2492 C C . PRO B 1 39 ? 1.524 20.891 6.605 1 98.94 39 PRO B C 1
ATOM 2494 O O . PRO B 1 39 ? 1.313 21.516 7.648 1 98.94 39 PRO B O 1
ATOM 2497 N N . GLU B 1 40 ? 2.439 19.938 6.441 1 98.88 40 GLU B N 1
ATOM 2498 C CA . GLU B 1 40 ? 3.488 19.656 7.418 1 98.88 40 GLU B CA 1
ATOM 2499 C C . GLU B 1 40 ? 4.332 20.891 7.695 1 98.88 40 GLU B C 1
ATOM 2501 O O . GLU B 1 40 ? 4.742 21.594 6.762 1 98.88 40 GLU B O 1
ATOM 2506 N N . LEU B 1 41 ? 4.492 21.188 8.969 1 98.81 41 LEU B N 1
ATOM 2507 C CA . LEU B 1 41 ? 5.32 22.297 9.414 1 98.81 41 LEU B CA 1
ATOM 2508 C C . LEU B 1 41 ? 4.898 23.594 8.742 1 98.81 41 LEU B C 1
ATOM 2510 O O . LEU B 1 41 ? 5.742 24.438 8.422 1 98.81 41 LEU B O 1
ATOM 2514 N N . SER B 1 42 ? 3.66 23.719 8.555 1 98.88 42 SER B N 1
ATOM 2515 C CA . SER B 1 42 ? 3.111 24.859 7.816 1 98.88 42 SER B CA 1
ATOM 2516 C C . SER B 1 42 ? 3.328 26.172 8.57 1 98.88 42 SER B C 1
ATOM 2518 O O . SER B 1 42 ? 3.365 27.234 7.965 1 98.88 42 SER B O 1
ATOM 2520 N N . LEU B 1 43 ? 3.531 26.125 9.867 1 98.88 43 LEU B N 1
ATOM 2521 C CA . LEU B 1 43 ? 3.717 27.359 10.633 1 98.88 43 LEU B CA 1
ATOM 2522 C C . LEU B 1 43 ? 5.164 27.828 10.555 1 98.88 43 LEU B C 1
ATOM 2524 O O . LEU B 1 43 ? 5.469 28.969 10.922 1 98.88 43 LEU B O 1
ATOM 2528 N N . THR B 1 44 ? 6.102 26.984 10.055 1 98.56 44 THR B N 1
ATOM 2529 C CA . THR B 1 44 ? 7.512 27.359 10.141 1 98.56 44 THR B CA 1
ATOM 2530 C C . THR B 1 44 ? 8.18 27.234 8.773 1 98.56 44 THR B C 1
ATOM 2532 O O . THR B 1 44 ? 9.242 27.828 8.547 1 98.56 44 THR B O 1
ATOM 2535 N N . GLY B 1 45 ? 7.574 26.516 7.879 1 98 45 GLY B N 1
ATOM 2536 C CA . GLY B 1 45 ? 8.336 26.016 6.746 1 98 45 GLY B CA 1
ATOM 2537 C C . GLY B 1 45 ? 9.094 24.734 7.051 1 98 45 GLY B C 1
ATOM 2538 O O . GLY B 1 45 ? 9.281 24.375 8.219 1 98 45 GLY B O 1
ATOM 2539 N N . TYR B 1 46 ? 9.586 24.109 6.098 1 96.88 46 TYR B N 1
ATOM 2540 C CA . TYR B 1 46 ? 10.109 22.75 6.27 1 96.88 46 TYR B CA 1
ATOM 2541 C C . TYR B 1 46 ? 11.633 22.766 6.336 1 96.88 46 TYR B C 1
ATOM 2543 O O . TYR B 1 46 ? 12.219 22.156 7.234 1 96.88 46 TYR B O 1
ATOM 2551 N N . VAL B 1 47 ? 12.336 23.406 5.461 1 95.38 47 VAL B N 1
ATOM 2552 C CA . VAL B 1 47 ? 13.789 23.328 5.34 1 95.38 47 VAL B CA 1
ATOM 2553 C C . VAL B 1 47 ? 14.438 24.297 6.336 1 95.38 47 VAL B C 1
ATOM 2555 O O . VAL B 1 47 ? 15.227 25.156 5.945 1 95.38 47 VAL B O 1
ATOM 2558 N N . LEU B 1 48 ? 14.234 24.094 7.547 1 94.62 48 LEU B N 1
ATOM 2559 C CA . LEU B 1 48 ? 14.625 25.031 8.594 1 94.62 48 LEU B CA 1
ATOM 2560 C C . LEU B 1 48 ? 16.094 24.844 8.961 1 94.62 48 LEU B C 1
ATOM 2562 O O . LEU B 1 48 ? 16.797 25.828 9.227 1 94.62 48 LEU B O 1
ATOM 2566 N N . LYS B 1 49 ? 16.5 23.594 8.945 1 93.31 49 LYS B N 1
ATOM 2567 C CA . LYS B 1 49 ? 17.812 23.25 9.484 1 93.31 49 LYS B CA 1
ATOM 2568 C C . LYS B 1 49 ? 17.969 23.766 10.914 1 93.31 49 LYS B C 1
ATOM 2570 O O . LYS B 1 49 ? 17.109 23.516 11.766 1 93.31 49 LYS B O 1
ATOM 2575 N N . ASP B 1 50 ? 19 24.516 11.219 1 94.5 50 ASP B N 1
ATOM 2576 C CA . ASP B 1 50 ? 19.25 24.938 12.594 1 94.5 50 ASP B CA 1
ATOM 2577 C C . ASP B 1 50 ? 18.25 25.984 13.047 1 94.5 50 ASP B C 1
ATOM 2579 O O . ASP B 1 50 ? 18.125 26.266 14.242 1 94.5 50 ASP B O 1
ATOM 2583 N N . LEU B 1 51 ? 17.562 26.562 12.172 1 96.19 51 LEU B N 1
ATOM 2584 C CA . LEU B 1 51 ? 16.547 27.547 12.516 1 96.19 51 LEU B CA 1
ATOM 2585 C C . LEU B 1 51 ? 15.445 26.922 13.367 1 96.19 51 LEU B C 1
ATOM 2587 O O . LEU B 1 51 ? 14.688 27.625 14.031 1 96.19 51 LEU B O 1
ATOM 2591 N N . VAL B 1 52 ? 15.383 25.609 13.391 1 97.06 52 VAL B N 1
ATOM 2592 C CA . VAL B 1 52 ? 14.422 24.875 14.195 1 97.06 52 VAL B CA 1
ATOM 2593 C C . VAL B 1 52 ? 14.531 25.297 15.656 1 97.06 52 VAL B C 1
ATOM 2595 O O . VAL B 1 52 ? 13.516 25.469 16.328 1 97.06 52 VAL B O 1
ATOM 2598 N N . TYR B 1 53 ? 15.711 25.5 16.109 1 97 53 TYR B N 1
ATOM 2599 C CA . TYR B 1 53 ? 15.969 25.797 17.516 1 97 53 TYR B CA 1
ATOM 2600 C C . TYR B 1 53 ? 15.586 27.234 17.859 1 97 53 TYR B C 1
ATOM 2602 O O . TYR B 1 53 ? 15.469 27.578 19.031 1 97 53 TYR B O 1
ATOM 2610 N N . GLU B 1 54 ? 15.336 27.984 16.812 1 97.62 54 GLU B N 1
ATOM 2611 C CA . GLU B 1 54 ? 15.016 29.391 17.031 1 97.62 54 GLU B CA 1
ATOM 2612 C C . GLU B 1 54 ? 13.508 29.625 16.953 1 97.62 54 GLU B C 1
ATOM 2614 O O . GLU B 1 54 ? 12.984 30.531 17.609 1 97.62 54 GLU B O 1
ATOM 2619 N N . VAL B 1 55 ? 12.836 28.781 16.188 1 98.44 55 VAL B N 1
ATOM 2620 C CA . VAL B 1 55 ? 11.477 29.188 15.836 1 98.44 55 VAL B CA 1
ATOM 2621 C C . VAL B 1 55 ? 10.477 28.281 16.547 1 98.44 55 VAL B C 1
ATOM 2623 O O . VAL B 1 55 ? 9.273 28.531 16.516 1 98.44 55 VAL B O 1
ATOM 2626 N N . TYR B 1 56 ? 10.859 27.172 17.219 1 98.31 56 TYR B N 1
ATOM 2627 C CA . TYR B 1 56 ? 9.922 26.188 17.734 1 98.31 56 TYR B CA 1
ATOM 2628 C C . TYR B 1 56 ? 8.984 26.812 18.766 1 98.31 56 TYR B C 1
ATOM 2630 O O . TYR B 1 56 ? 7.789 26.5 18.781 1 98.31 56 TYR B O 1
ATOM 2638 N N . LYS B 1 57 ? 9.477 27.719 19.594 1 98.44 57 LYS B N 1
ATOM 2639 C CA . LYS B 1 57 ? 8.625 28.359 20.609 1 98.44 57 LYS B CA 1
ATOM 2640 C C . LYS B 1 57 ? 7.574 29.25 19.953 1 98.44 57 LYS B C 1
ATOM 2642 O O . LYS B 1 57 ? 6.414 29.266 20.375 1 98.44 57 LYS B O 1
ATOM 2647 N N . ASP B 1 58 ? 8.062 30 19 1 98.62 58 ASP B N 1
ATOM 2648 C CA . ASP B 1 58 ? 7.133 30.859 18.266 1 98.62 58 ASP B CA 1
ATOM 2649 C C . ASP B 1 58 ? 6.062 30.016 17.562 1 98.62 58 ASP B C 1
ATOM 2651 O O . ASP B 1 58 ? 4.902 30.422 17.484 1 98.62 58 ASP B O 1
ATOM 2655 N N . SER B 1 59 ? 6.469 28.906 17.016 1 98.38 59 SER B N 1
ATOM 2656 C CA . SER B 1 59 ? 5.516 28.047 16.328 1 98.38 59 SER B CA 1
ATOM 2657 C C . SER B 1 59 ? 4.473 27.5 17.312 1 98.38 59 SER B C 1
ATOM 2659 O O . SER B 1 59 ? 3.293 27.391 16.953 1 98.38 59 SER B O 1
ATOM 2661 N N . GLU B 1 60 ? 4.867 27.141 18.531 1 98.62 60 GLU B N 1
ATOM 2662 C CA . GLU B 1 60 ? 3.93 26.688 19.547 1 98.62 60 GLU B CA 1
ATOM 2663 C C . GLU B 1 60 ? 2.951 27.797 19.922 1 98.62 60 GLU B C 1
ATOM 2665 O O . GLU B 1 60 ? 1.752 27.562 20.062 1 98.62 60 GLU B O 1
ATOM 2670 N N . ASN B 1 61 ? 3.514 28.953 20.078 1 98.56 61 ASN B N 1
ATOM 2671 C CA . ASN B 1 61 ? 2.664 30.109 20.375 1 98.56 61 ASN B CA 1
ATOM 2672 C C . ASN B 1 61 ? 1.651 30.359 19.266 1 98.56 61 ASN B C 1
ATOM 2674 O O . ASN B 1 61 ? 0.5 30.703 19.531 1 98.56 61 ASN B O 1
ATOM 2678 N N . ALA B 1 62 ? 2.133 30.25 18.062 1 98.69 62 ALA B N 1
ATOM 2679 C CA . ALA B 1 62 ? 1.252 30.438 16.906 1 98.69 62 ALA B CA 1
ATOM 2680 C C . ALA B 1 62 ? 0.113 29.422 16.922 1 98.69 62 ALA B C 1
ATOM 2682 O O . ALA B 1 62 ? -1.037 29.766 16.641 1 98.69 62 ALA B O 1
ATOM 2683 N N . LEU B 1 63 ? 0.408 28.156 17.219 1 98.62 63 LEU B N 1
ATOM 2684 C CA . LEU B 1 63 ? -0.619 27.125 17.312 1 98.62 63 LEU B CA 1
ATOM 2685 C C . LEU B 1 63 ? -1.67 27.516 18.359 1 98.62 63 LEU B C 1
ATOM 2687 O O . LEU B 1 63 ? -2.869 27.328 18.125 1 98.62 63 LEU B O 1
ATOM 2691 N N . ASN B 1 64 ? -1.211 27.953 19.516 1 98 64 ASN B N 1
ATOM 2692 C CA . ASN B 1 64 ? -2.125 28.375 20.578 1 98 64 ASN B CA 1
ATOM 2693 C C . ASN B 1 64 ? -3.055 29.484 20.109 1 98 64 ASN B C 1
ATOM 2695 O O . ASN B 1 64 ? -4.242 29.484 20.422 1 98 64 ASN B O 1
ATOM 2699 N N . LYS B 1 65 ? -2.531 30.422 19.406 1 97.75 65 LYS B N 1
ATOM 2700 C CA . LYS B 1 65 ? -3.334 31.531 18.875 1 97.75 65 LYS B CA 1
ATOM 2701 C C . LYS B 1 65 ? -4.406 31.016 17.922 1 97.75 65 LYS B C 1
ATOM 2703 O O . LYS B 1 65 ? -5.539 31.5 17.922 1 97.75 65 LYS B O 1
ATOM 2708 N N . ILE B 1 66 ? -4.027 30.062 17.062 1 97.81 66 ILE B N 1
ATOM 2709 C CA . ILE B 1 66 ? -4.996 29.469 16.156 1 97.81 66 ILE B CA 1
ATOM 2710 C C . ILE B 1 66 ? -6.102 28.781 16.953 1 97.81 66 ILE B C 1
ATOM 2712 O O . ILE B 1 66 ? -7.285 28.922 16.656 1 97.81 66 ILE B O 1
ATOM 2716 N N . ALA B 1 67 ? -5.707 28.031 18 1 97.06 67 ALA B N 1
ATOM 2717 C CA . ALA B 1 67 ? -6.664 27.281 18.812 1 97.06 67 ALA B CA 1
ATOM 2718 C C . ALA B 1 67 ? -7.656 28.219 19.484 1 97.06 67 ALA B C 1
ATOM 2720 O O . ALA B 1 67 ? -8.844 27.906 19.609 1 97.06 67 ALA B O 1
ATOM 2721 N N . GLU B 1 68 ? -7.176 29.359 19.906 1 93.56 68 GLU B N 1
ATOM 2722 C CA . GLU B 1 68 ? -8 30.328 20.609 1 93.56 68 GLU B CA 1
ATOM 2723 C C . GLU B 1 68 ? -9.094 30.891 19.703 1 93.56 68 GLU B C 1
ATOM 2725 O O . GLU B 1 68 ? -10.172 31.266 20.172 1 93.56 68 GLU B O 1
ATOM 2730 N N . ASN B 1 69 ? -8.852 30.891 18.453 1 84.69 69 ASN B N 1
ATOM 2731 C CA . ASN B 1 69 ? -9.781 31.484 17.484 1 84.69 69 ASN B CA 1
ATOM 2732 C C . ASN B 1 69 ? -10.516 30.406 16.688 1 84.69 69 ASN B C 1
ATOM 2734 O O . ASN B 1 69 ? -11.258 30.719 15.758 1 84.69 69 ASN B O 1
ATOM 2738 N N . ALA B 1 70 ? -10.297 29.234 17.047 1 84.56 70 ALA B N 1
ATOM 2739 C CA . ALA B 1 70 ? -10.703 28.125 16.172 1 84.56 70 ALA B CA 1
ATOM 2740 C C . ALA B 1 70 ? -12.18 27.812 16.359 1 84.56 70 ALA B C 1
ATOM 2742 O O . ALA B 1 70 ? -12.695 27.844 17.469 1 84.56 70 ALA B O 1
ATOM 2743 N N . ARG B 1 71 ? -12.82 27.688 15.25 1 84.44 71 ARG B N 1
ATOM 2744 C CA . ARG B 1 71 ? -14.156 27.094 15.164 1 84.44 71 ARG B CA 1
ATOM 2745 C C . ARG B 1 71 ? -14.125 25.781 14.391 1 84.44 71 ARG B C 1
ATOM 2747 O O . ARG B 1 71 ? -13.664 25.75 13.242 1 84.44 71 ARG B O 1
ATOM 2754 N N . GLY B 1 72 ? -14.312 24.609 15.086 1 91.19 72 GLY B N 1
ATOM 2755 C CA . GLY B 1 72 ? -14.383 23.344 14.375 1 91.19 72 GLY B CA 1
ATOM 2756 C C . GLY B 1 72 ? -13.117 22.531 14.492 1 91.19 72 GLY B C 1
ATOM 2757 O O . GLY B 1 72 ? -12.492 22.484 15.555 1 91.19 72 GLY B O 1
ATOM 2758 N N . CYS B 1 73 ? -12.727 21.797 13.383 1 97.31 73 CYS B N 1
ATOM 2759 C CA . CYS B 1 73 ? -11.555 20.938 13.328 1 97.31 73 CYS B CA 1
ATOM 2760 C C . CYS B 1 73 ? -10.453 21.562 12.484 1 97.31 73 CYS B C 1
ATOM 2762 O O . CYS B 1 73 ? -10.703 22 11.359 1 97.31 73 CYS B O 1
ATOM 2764 N N . ILE B 1 74 ? -9.273 21.75 13.047 1 98.56 74 ILE B N 1
ATOM 2765 C CA . ILE B 1 74 ? -8.133 22.312 12.336 1 98.56 74 ILE B CA 1
ATOM 2766 C C . ILE B 1 74 ? -6.902 21.438 12.562 1 98.56 74 ILE B C 1
ATOM 2768 O O . ILE B 1 74 ? -6.621 21.031 13.695 1 98.56 74 ILE B O 1
ATOM 2772 N N . ILE B 1 75 ? -6.18 21.047 11.531 1 98.81 75 ILE B N 1
ATOM 2773 C CA . ILE B 1 75 ? -4.918 20.328 11.609 1 98.81 75 ILE B CA 1
ATOM 2774 C C . ILE B 1 75 ? -3.785 21.203 11.07 1 98.81 75 ILE B C 1
ATOM 2776 O O . ILE B 1 75 ? -3.832 21.656 9.93 1 98.81 75 ILE B O 1
ATOM 2780 N N . VAL B 1 76 ? -2.787 21.453 11.898 1 98.75 76 VAL B N 1
ATOM 2781 C CA . VAL B 1 76 ? -1.739 22.422 11.586 1 98.75 76 VAL B CA 1
ATOM 2782 C C . VAL B 1 76 ? -0.369 21.797 11.844 1 98.75 76 VAL B C 1
ATOM 2784 O O . VAL B 1 76 ? -0.154 21.172 12.883 1 98.75 76 VAL B O 1
ATOM 2787 N N . GLY B 1 77 ? 0.526 21.969 10.898 1 98.88 77 GLY B N 1
ATOM 2788 C CA . GLY B 1 77 ? 1.891 21.5 11.102 1 98.88 77 GLY B CA 1
ATOM 2789 C C . GLY B 1 77 ? 2.752 22.5 11.859 1 98.88 77 GLY B C 1
ATOM 2790 O O . GLY B 1 77 ? 2.766 23.688 11.523 1 98.88 77 GLY B O 1
ATOM 2791 N N . PHE B 1 78 ? 3.482 22.047 12.883 1 98.81 78 PHE B N 1
ATOM 2792 C CA . PHE B 1 78 ? 4.359 22.906 13.672 1 98.81 78 PHE B CA 1
ATOM 2793 C C . PHE B 1 78 ? 5.418 22.078 14.391 1 98.81 78 PHE B C 1
ATOM 2795 O O . PHE B 1 78 ? 5.539 20.875 14.156 1 98.81 78 PHE B O 1
ATOM 2802 N N . ILE B 1 79 ? 6.277 22.766 15.164 1 98.81 79 ILE B N 1
ATOM 2803 C CA . ILE B 1 79 ? 7.316 22.109 15.961 1 98.81 79 ILE B CA 1
ATOM 2804 C C . ILE B 1 79 ? 6.926 22.125 17.438 1 98.81 79 ILE B C 1
ATOM 2806 O O . ILE B 1 79 ? 6.57 23.172 17.984 1 98.81 79 ILE B O 1
ATOM 2810 N N . LYS B 1 80 ? 6.977 20.984 18.062 1 98.69 80 LYS B N 1
ATOM 2811 C CA . LYS B 1 80 ? 6.648 20.875 19.484 1 98.69 80 LYS B CA 1
ATOM 2812 C C . LYS B 1 80 ? 7.871 20.469 20.297 1 98.69 80 LYS B C 1
ATOM 2814 O O . LYS B 1 80 ? 8.57 19.516 19.938 1 98.69 80 LYS B O 1
ATOM 2819 N N . GLU B 1 81 ? 8.156 21.203 21.281 1 98.38 81 GLU B N 1
ATOM 2820 C CA . GLU B 1 81 ? 9.094 20.719 22.297 1 98.38 81 GLU B CA 1
ATOM 2821 C C . GLU B 1 81 ? 8.375 19.891 23.359 1 98.38 81 GLU B C 1
ATOM 2823 O O . GLU B 1 81 ? 7.609 20.422 24.156 1 98.38 81 GLU B O 1
ATOM 2828 N N . VAL B 1 82 ? 8.648 18.609 23.375 1 97.44 82 VAL B N 1
ATOM 2829 C CA . VAL B 1 82 ? 7.898 17.719 24.281 1 97.44 82 VAL B CA 1
ATOM 2830 C C . VAL B 1 82 ? 8.594 17.656 25.641 1 97.44 82 VAL B C 1
ATOM 2832 O O . VAL B 1 82 ? 7.945 17.422 26.656 1 97.44 82 VAL B O 1
ATOM 2835 N N . ARG B 1 83 ? 9.836 17.797 25.641 1 96.44 83 ARG B N 1
ATOM 2836 C CA . ARG B 1 83 ? 10.711 18 26.781 1 96.44 83 ARG B CA 1
ATOM 2837 C C . ARG B 1 83 ? 11.828 18.984 26.469 1 96.44 83 ARG B C 1
ATOM 2839 O O . ARG B 1 83 ? 12.109 19.25 25.297 1 96.44 83 ARG B O 1
ATOM 2846 N N . PRO B 1 84 ? 12.281 19.531 27.516 1 95.81 84 PRO B N 1
ATOM 2847 C CA . PRO B 1 84 ? 13.352 20.484 27.203 1 95.81 84 PRO B CA 1
ATOM 2848 C C . PRO B 1 84 ? 14.406 19.891 26.281 1 95.81 84 PRO B C 1
ATOM 2850 O O . PRO B 1 84 ? 15.078 18.922 26.625 1 95.81 84 PRO B O 1
ATOM 2853 N N . GLY B 1 85 ? 14.406 20.438 25.156 1 95.19 85 GLY B N 1
ATOM 2854 C CA . GLY B 1 85 ? 15.43 20.047 24.203 1 95.19 85 GLY B CA 1
ATOM 2855 C C . GLY B 1 85 ? 14.992 18.938 23.266 1 95.19 85 GLY B C 1
ATOM 2856 O O . GLY B 1 85 ? 15.719 18.562 22.344 1 95.19 85 GLY B O 1
ATOM 2857 N N . ILE B 1 86 ? 13.883 18.359 23.453 1 97.06 86 ILE B N 1
ATOM 2858 C CA . ILE B 1 86 ? 13.367 17.312 22.578 1 97.06 86 ILE B CA 1
ATOM 2859 C C . ILE B 1 86 ? 12.25 17.859 21.703 1 97.06 86 ILE B C 1
ATOM 2861 O O . ILE B 1 86 ? 11.141 18.109 22.172 1 97.06 86 ILE B O 1
ATOM 2865 N N . LEU B 1 87 ? 12.609 18.062 20.469 1 98.5 87 LEU B N 1
ATOM 2866 C CA . LEU B 1 87 ? 11.664 18.609 19.5 1 98.5 87 LEU B CA 1
ATOM 2867 C C . LEU B 1 87 ? 11.094 17.516 18.625 1 98.5 87 LEU B C 1
ATOM 2869 O O . LEU B 1 87 ? 11.781 16.531 18.312 1 98.5 87 LEU B O 1
ATOM 2873 N N . ARG B 1 88 ? 9.891 17.672 18.234 1 98.75 88 ARG B N 1
ATOM 2874 C CA . ARG B 1 88 ? 9.242 16.719 17.344 1 98.75 88 ARG B CA 1
ATOM 2875 C C . ARG B 1 88 ? 8.5 17.438 16.219 1 98.75 88 ARG B C 1
ATOM 2877 O O . ARG B 1 88 ? 7.91 18.5 16.438 1 98.75 88 ARG B O 1
ATOM 2884 N N . ASN B 1 89 ? 8.656 16.922 14.969 1 98.75 89 ASN B N 1
ATOM 2885 C CA . ASN B 1 89 ? 7.75 17.281 13.883 1 98.75 89 ASN B CA 1
ATOM 2886 C C . ASN B 1 89 ? 6.312 16.875 14.18 1 98.75 89 ASN B C 1
ATOM 2888 O O . ASN B 1 89 ? 6.016 15.68 14.273 1 98.75 89 ASN B O 1
ATOM 2892 N N . THR B 1 90 ? 5.41 17.891 14.281 1 98.81 90 THR B N 1
ATOM 2893 C CA . THR B 1 90 ? 4.141 17.625 14.945 1 98.81 90 THR B CA 1
ATOM 2894 C C . THR B 1 90 ? 2.98 18.203 14.141 1 98.81 90 THR B C 1
ATOM 2896 O O . THR B 1 90 ? 3.088 19.312 13.586 1 98.81 90 THR B O 1
ATOM 2899 N N . ALA B 1 91 ? 1.931 17.453 14.016 1 98.94 91 ALA B N 1
ATOM 2900 C CA . ALA B 1 91 ? 0.636 18 13.625 1 98.94 91 ALA B CA 1
ATOM 2901 C C . ALA B 1 91 ? -0.223 18.312 14.844 1 98.94 91 ALA B C 1
ATOM 2903 O O . ALA B 1 91 ? -0.456 17.438 15.68 1 98.94 91 ALA B O 1
ATOM 2904 N N . GLY B 1 92 ? -0.614 19.562 14.984 1 98.75 92 GLY B N 1
ATOM 2905 C CA . GLY B 1 92 ? -1.624 19.922 15.969 1 98.75 92 GLY B CA 1
ATOM 2906 C C . GLY B 1 92 ? -3.041 19.703 15.477 1 98.75 92 GLY B C 1
ATOM 2907 O O . GLY B 1 92 ? -3.428 20.203 14.422 1 98.75 92 GLY B O 1
ATOM 2908 N N . VAL B 1 93 ? -3.76 18.891 16.188 1 98.81 93 VAL B N 1
ATOM 2909 C CA . VAL B 1 93 ? -5.172 18.641 15.898 1 98.81 93 VAL B CA 1
ATOM 2910 C C . VAL B 1 93 ? -6.039 19.438 16.875 1 98.81 93 VAL B C 1
ATOM 2912 O O . VAL B 1 93 ? -6.137 19.094 18.047 1 98.81 93 VAL B O 1
ATOM 2915 N N . ILE B 1 94 ? -6.633 20.469 16.406 1 98.44 94 ILE B N 1
ATOM 2916 C CA . ILE B 1 94 ? -7.469 21.328 17.219 1 98.44 94 ILE B CA 1
ATOM 2917 C C . ILE B 1 94 ? -8.938 20.953 17.047 1 98.44 94 ILE B C 1
ATOM 2919 O O . ILE B 1 94 ? -9.469 21 15.938 1 98.44 94 ILE B O 1
ATOM 2923 N N . LEU B 1 95 ? -9.547 20.516 18.078 1 96.31 95 LEU B N 1
ATOM 2924 C CA . LEU B 1 95 ? -10.969 20.203 18.125 1 96.31 95 LEU B CA 1
ATOM 2925 C C . LEU B 1 95 ? -11.68 21.016 19.203 1 96.31 95 LEU B C 1
ATOM 2927 O O . LEU B 1 95 ? -11.406 20.859 20.391 1 96.31 95 LEU B O 1
ATOM 2931 N N . ASN B 1 96 ? -12.562 21.859 18.828 1 86.12 96 ASN B N 1
ATOM 2932 C CA . ASN B 1 96 ? -13.266 22.734 19.766 1 86.12 96 ASN B CA 1
ATOM 2933 C C . ASN B 1 96 ? -12.289 23.438 20.7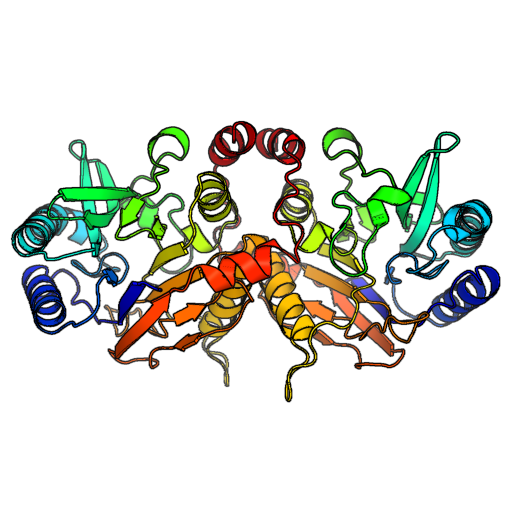03 1 86.12 96 ASN B C 1
ATOM 2935 O O . ASN B 1 96 ? -12.438 23.375 21.922 1 86.12 96 ASN B O 1
ATOM 2939 N N . SER B 1 97 ? -11.266 23.906 20.266 1 87.19 97 SER B N 1
ATOM 2940 C CA . SER B 1 97 ? -10.273 24.781 20.875 1 87.19 97 SER B CA 1
ATOM 2941 C C . SER B 1 97 ? -9.289 23.984 21.734 1 87.19 97 SER B C 1
ATOM 2943 O O . SER B 1 97 ? -8.43 24.562 22.391 1 87.19 97 SER B O 1
ATOM 2945 N N . GLN B 1 98 ? -9.5 22.688 21.781 1 94.06 98 GLN B N 1
ATOM 2946 C CA . GLN B 1 98 ? -8.531 21.828 22.453 1 94.06 98 GLN B CA 1
ATOM 2947 C C . GLN B 1 98 ? -7.477 21.312 21.484 1 94.06 98 GLN B C 1
ATOM 2949 O O . GLN B 1 98 ? -7.809 20.859 20.391 1 94.06 98 GLN B O 1
ATOM 2954 N N . ILE B 1 99 ? -6.266 21.422 21.922 1 97.81 99 ILE B N 1
ATOM 2955 C CA . ILE B 1 99 ? -5.168 21.031 21.047 1 97.81 99 ILE B CA 1
ATOM 2956 C C . ILE B 1 99 ? -4.723 19.609 21.375 1 97.81 99 ILE B C 1
ATOM 2958 O O . ILE B 1 99 ? -4.465 19.297 22.547 1 97.81 99 ILE B O 1
ATOM 2962 N N . ASN B 1 100 ? -4.676 18.734 20.422 1 98 100 ASN B N 1
ATOM 2963 C CA . ASN B 1 100 ? -4.043 17.422 20.484 1 98 100 ASN B CA 1
ATOM 2964 C C . ASN B 1 100 ? -2.82 17.344 19.562 1 98 100 ASN B C 1
ATOM 2966 O O . ASN B 1 100 ? -2.719 18.094 18.609 1 98 100 ASN B O 1
ATOM 2970 N N . TYR B 1 101 ? -1.898 16.5 19.969 1 98.62 101 TYR B N 1
ATOM 2971 C CA . TYR B 1 101 ? -0.64 16.453 19.234 1 98.62 101 TYR B CA 1
ATOM 2972 C C . TYR B 1 101 ? -0.426 15.094 18.578 1 98.62 101 TYR B C 1
ATOM 2974 O O . TYR B 1 101 ? -0.65 14.062 19.219 1 98.62 101 TYR B O 1
ATOM 2982 N N . VAL B 1 102 ? -0.059 15.086 17.359 1 98.81 102 VAL B N 1
ATOM 2983 C CA . VAL B 1 102 ? 0.356 13.898 16.609 1 98.81 102 VAL B CA 1
ATOM 2984 C C . VAL B 1 102 ? 1.816 14.047 16.188 1 98.81 102 VAL B C 1
ATOM 2986 O O . VAL B 1 102 ? 2.178 14.992 15.5 1 98.81 102 VAL B O 1
ATOM 2989 N N . TYR B 1 103 ? 2.629 13.102 16.609 1 98.81 103 TYR B N 1
ATOM 2990 C CA . TYR B 1 103 ? 4.055 13.156 16.312 1 98.81 103 TYR B CA 1
ATOM 2991 C C . TYR B 1 103 ? 4.406 12.273 15.125 1 98.81 103 TYR B C 1
ATOM 2993 O O . TYR B 1 103 ? 3.896 11.156 15 1 98.81 103 TYR B O 1
ATOM 3001 N N . LYS B 1 104 ? 5.2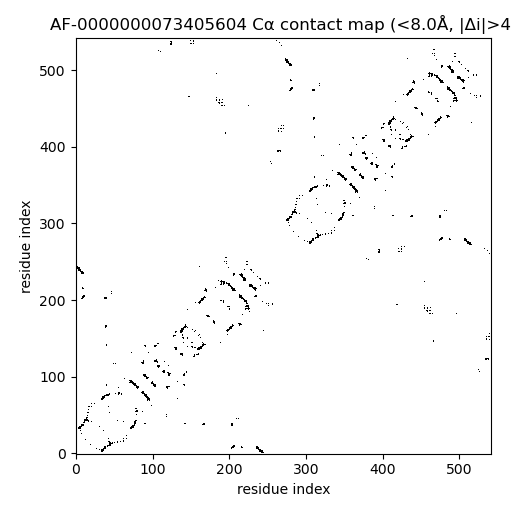38 12.805 14.266 1 98.62 104 LYS B N 1
ATOM 3002 C CA . LYS B 1 104 ? 5.75 12.016 13.148 1 98.62 104 LYS B CA 1
ATOM 3003 C C . LYS B 1 104 ? 6.559 10.82 13.648 1 98.62 104 LYS B C 1
ATOM 3005 O O . LYS B 1 104 ? 7.363 10.953 14.57 1 98.62 104 LYS B O 1
ATOM 3010 N N . PHE B 1 105 ? 6.305 9.672 13.039 1 98.19 105 PHE B N 1
ATOM 3011 C CA . PHE B 1 105 ? 6.977 8.453 13.484 1 98.19 105 PHE B CA 1
ATOM 3012 C C . PHE B 1 105 ? 8.25 8.211 12.672 1 98.19 105 PHE B C 1
ATOM 3014 O O . PHE B 1 105 ? 9.289 7.863 13.234 1 98.19 105 PHE B O 1
ATOM 3021 N N . TYR B 1 106 ? 8.156 8.234 11.375 1 97.88 106 TYR B N 1
ATOM 3022 C CA . TYR B 1 106 ? 9.289 7.98 10.484 1 97.88 106 TYR B CA 1
ATOM 3023 C C . TYR B 1 106 ? 9.945 9.281 10.055 1 97.88 106 TYR B C 1
ATOM 3025 O O . TYR B 1 106 ? 9.344 10.094 9.344 1 97.88 106 TYR B O 1
ATOM 3033 N N . LEU B 1 107 ? 11.227 9.484 10.438 1 97.25 107 LEU B N 1
ATOM 3034 C CA . LEU B 1 107 ? 11.992 10.688 10.148 1 97.25 107 LEU B CA 1
ATOM 3035 C C . LEU B 1 107 ? 13.008 10.445 9.039 1 97.25 107 LEU B C 1
ATOM 3037 O O . LEU B 1 107 ? 14.086 9.906 9.281 1 97.25 107 LEU B O 1
ATOM 3041 N N . PRO B 1 108 ? 12.68 10.891 7.848 1 93.75 108 PRO B N 1
ATOM 3042 C CA . PRO B 1 108 ? 13.562 10.578 6.723 1 93.75 108 PRO B CA 1
ATOM 3043 C C . PRO B 1 108 ? 14.93 11.25 6.836 1 93.75 108 PRO B C 1
ATOM 3045 O O . PRO B 1 108 ? 15.023 12.391 7.309 1 93.75 108 PRO B O 1
ATOM 3048 N N . THR B 1 109 ? 15.953 10.539 6.355 1 91.38 109 THR B N 1
ATOM 3049 C CA . THR B 1 109 ? 17.328 11.047 6.344 1 91.38 109 THR B CA 1
ATOM 3050 C C . THR B 1 109 ? 17.969 10.812 4.98 1 91.38 109 THR B C 1
ATOM 3052 O O . THR B 1 109 ? 19.188 10.641 4.891 1 91.38 109 THR B O 1
ATOM 3055 N N . TYR B 1 110 ? 17.219 10.719 3.998 1 87.75 110 TYR B N 1
ATOM 3056 C CA . TYR B 1 110 ? 17.734 10.531 2.646 1 87.75 110 TYR B CA 1
ATOM 3057 C C . TYR B 1 110 ? 17.5 11.781 1.8 1 87.75 110 TYR B C 1
ATOM 3059 O O . TYR B 1 110 ? 16.594 12.562 2.078 1 87.75 110 TYR B O 1
ATOM 3067 N N . GLY B 1 111 ? 18.359 11.969 0.796 1 80 111 GLY B N 1
ATOM 3068 C CA . GLY B 1 111 ? 18.203 13.148 -0.038 1 80 111 GLY B CA 1
ATOM 3069 C C . GLY B 1 111 ? 18.344 14.445 0.734 1 80 111 GLY B C 1
ATOM 3070 O O . GLY B 1 111 ? 19.328 14.641 1.451 1 80 111 GLY B O 1
ATOM 3071 N N . LEU B 1 112 ? 17.219 15.227 0.685 1 79.25 112 LEU B N 1
ATOM 3072 C CA . LEU B 1 112 ? 17.234 16.531 1.332 1 79.25 112 LEU B CA 1
ATOM 3073 C C . LEU B 1 112 ? 16.859 16.406 2.807 1 79.25 112 LEU B C 1
ATOM 3075 O O . LEU B 1 112 ? 17.078 17.344 3.58 1 79.25 112 LEU B O 1
ATOM 3079 N N . PHE B 1 113 ? 16.422 15.273 3.146 1 86.5 113 PHE B N 1
ATOM 3080 C CA . PHE B 1 113 ? 15.812 15.148 4.465 1 86.5 113 PHE B CA 1
ATOM 3081 C C . PHE B 1 113 ? 16.859 14.891 5.531 1 86.5 113 PHE B C 1
ATOM 3083 O O . PHE B 1 113 ? 17.719 14.023 5.359 1 86.5 113 PHE B O 1
ATOM 3090 N N . GLU B 1 114 ? 16.812 15.68 6.586 1 91.38 114 GLU B N 1
ATOM 3091 C CA . GLU B 1 114 ? 17.703 15.523 7.73 1 91.38 114 GLU B CA 1
ATOM 3092 C C . GLU B 1 114 ? 16.922 15.562 9.047 1 91.38 114 GLU B C 1
ATOM 3094 O O . GLU B 1 114 ? 17.406 16.109 10.039 1 91.38 114 GLU B O 1
ATOM 3099 N N . GLU B 1 115 ? 15.781 15.039 9.078 1 93.81 115 GLU B N 1
ATOM 3100 C CA . GLU B 1 115 ? 14.852 15.266 10.18 1 93.81 115 GLU B CA 1
ATOM 3101 C C . GLU B 1 115 ? 15.391 14.688 11.484 1 93.81 115 GLU B C 1
ATOM 3103 O O . GLU B 1 115 ? 15.172 15.25 12.562 1 93.81 115 GLU B O 1
ATOM 3108 N N . ARG B 1 116 ? 16.156 13.641 11.367 1 93.38 116 ARG B N 1
ATOM 3109 C CA . ARG B 1 116 ? 16.641 13 12.586 1 93.38 116 ARG B CA 1
ATOM 3110 C C . ARG B 1 116 ? 17.656 13.898 13.297 1 93.38 116 ARG B C 1
ATOM 3112 O O . ARG B 1 116 ? 17.922 13.719 14.484 1 93.38 116 ARG B O 1
ATOM 3119 N N . ARG B 1 117 ? 18.188 14.812 12.547 1 93.75 117 ARG B N 1
ATOM 3120 C CA . ARG B 1 117 ? 19.125 15.758 13.133 1 93.75 117 ARG B CA 1
ATOM 3121 C C . ARG B 1 117 ? 18.422 16.688 14.125 1 93.75 117 ARG B C 1
ATOM 3123 O O . ARG B 1 117 ? 19.031 17.125 15.109 1 93.75 117 ARG B O 1
ATOM 3130 N N . TYR B 1 118 ? 17.109 16.922 13.914 1 95.69 118 TYR B N 1
ATOM 3131 C CA . TYR B 1 118 ? 16.453 18 14.648 1 95.69 118 TYR B CA 1
ATOM 3132 C C . TYR B 1 118 ? 15.289 17.469 15.477 1 95.69 118 TYR B C 1
ATOM 3134 O O . TYR B 1 118 ? 14.898 18.094 16.469 1 95.69 118 TYR B O 1
ATOM 3142 N N . PHE B 1 119 ? 14.719 16.328 15.016 1 97.81 119 PHE B N 1
ATOM 3143 C CA . PHE B 1 119 ? 13.484 15.852 15.633 1 97.81 119 PHE B CA 1
ATOM 3144 C C . PHE B 1 119 ? 13.656 14.445 16.172 1 97.81 119 PHE B C 1
ATOM 3146 O O . PHE B 1 119 ? 14.422 13.648 15.633 1 97.81 119 PHE B O 1
ATOM 3153 N N . GLN B 1 120 ? 13 14.156 17.25 1 97.38 120 GLN B N 1
ATOM 3154 C CA . GLN B 1 120 ? 12.828 12.789 17.734 1 97.38 120 GLN B CA 1
ATOM 3155 C C . GLN B 1 120 ? 11.469 12.227 17.297 1 97.38 120 GLN B C 1
ATOM 3157 O O . GLN B 1 120 ? 10.469 12.945 17.281 1 97.38 120 GLN B O 1
ATOM 3162 N N . PRO B 1 121 ? 11.461 10.938 16.969 1 97.31 121 PRO B N 1
ATOM 3163 C CA . PRO B 1 121 ? 10.211 10.328 16.484 1 97.31 121 PRO B CA 1
ATOM 3164 C C . PRO B 1 121 ? 9.203 10.102 17.609 1 97.31 121 PRO B C 1
ATOM 3166 O O . PRO B 1 121 ? 9.578 10.039 18.781 1 97.31 121 PRO B O 1
ATOM 3169 N N . GLY B 1 122 ? 7.902 10.039 17.219 1 97.06 122 GLY B N 1
ATOM 3170 C CA . GLY B 1 122 ? 6.898 9.516 18.141 1 97.06 122 GLY B CA 1
ATOM 3171 C C . GLY B 1 122 ? 7.078 8.039 18.438 1 97.06 122 GLY B C 1
ATOM 3172 O O . GLY B 1 122 ? 7.898 7.367 17.812 1 97.06 122 GLY B O 1
ATOM 3173 N N . ASN B 1 123 ? 6.395 7.621 19.469 1 96.19 123 ASN B N 1
ATOM 3174 C CA . ASN B 1 123 ? 6.34 6.219 19.859 1 96.19 123 ASN B CA 1
ATOM 3175 C C . ASN B 1 123 ? 4.965 5.609 19.578 1 96.19 123 ASN B C 1
ATOM 3177 O O . ASN B 1 123 ? 3.971 6.023 20.188 1 96.19 123 ASN B O 1
ATOM 3181 N N . PRO B 1 124 ? 4.941 4.555 18.719 1 96.44 124 PRO B N 1
ATOM 3182 C CA . PRO B 1 124 ? 3.641 4.016 18.312 1 96.44 124 PRO B CA 1
ATOM 3183 C C . PRO B 1 124 ? 2.811 3.529 19.5 1 96.44 124 PRO B C 1
ATOM 3185 O O . PRO B 1 124 ? 1.582 3.641 19.484 1 96.44 124 PRO B O 1
ATOM 3188 N N . ILE B 1 125 ? 3.369 3.037 20.562 1 95.31 125 ILE B N 1
ATOM 3189 C CA . ILE B 1 125 ? 2.646 2.492 21.703 1 95.31 125 ILE B CA 1
ATOM 3190 C C . ILE B 1 125 ? 1.913 3.615 22.438 1 95.31 125 ILE B C 1
ATOM 3192 O O . ILE B 1 125 ? 0.775 3.439 22.875 1 95.31 125 ILE B O 1
ATOM 3196 N N . ARG B 1 126 ? 2.492 4.805 22.438 1 95.38 126 ARG B N 1
ATOM 3197 C CA . ARG B 1 126 ? 1.957 5.867 23.281 1 95.38 126 ARG B CA 1
ATOM 3198 C C . ARG B 1 126 ? 1.289 6.949 22.438 1 95.38 126 ARG B C 1
ATOM 3200 O O . ARG B 1 126 ? 0.408 7.664 22.922 1 95.38 126 ARG B O 1
ATOM 3207 N N . ASP B 1 127 ? 1.683 6.992 21.219 1 97.31 127 ASP B N 1
ATOM 3208 C CA . ASP B 1 127 ? 1.401 8.242 20.516 1 97.31 127 ASP B CA 1
ATOM 3209 C C . ASP B 1 127 ? 0.363 8.039 19.406 1 97.31 127 ASP B C 1
ATOM 3211 O O . ASP B 1 127 ? -0.068 9 18.766 1 97.31 127 ASP B O 1
ATOM 3215 N N . LEU B 1 128 ? -0.033 6.762 19.156 1 97.5 128 LEU B N 1
ATOM 3216 C CA . LEU B 1 128 ? -1.126 6.539 18.219 1 97.5 128 LEU B CA 1
ATOM 3217 C C . LEU B 1 128 ? -2.455 6.988 18.812 1 97.5 128 LEU B C 1
ATOM 3219 O O . LEU B 1 128 ? -2.793 6.613 19.938 1 97.5 128 LEU B O 1
ATOM 3223 N N . ASN B 1 129 ? -3.156 7.84 18.047 1 96 129 ASN B N 1
ATOM 3224 C CA . ASN B 1 129 ? -4.434 8.344 18.547 1 96 129 ASN B CA 1
ATOM 3225 C C . ASN B 1 129 ? -5.438 8.531 17.406 1 96 129 ASN B C 1
ATOM 3227 O O . ASN B 1 129 ? -5.059 8.875 16.281 1 96 129 ASN B O 1
ATOM 3231 N N . ILE B 1 130 ? -6.688 8.328 17.703 1 97.62 130 ILE B N 1
ATOM 3232 C CA . ILE B 1 130 ? -7.805 8.617 16.812 1 97.62 130 ILE B CA 1
ATOM 3233 C C . ILE B 1 130 ? -8.617 9.789 17.359 1 97.62 130 ILE B C 1
ATOM 3235 O O . ILE B 1 130 ? -8.648 10.016 18.578 1 97.62 130 ILE B O 1
ATOM 3239 N N . PHE B 1 131 ? -9.203 10.516 16.5 1 98.19 131 PHE B N 1
ATOM 3240 C CA . PHE B 1 131 ? -10.023 11.664 16.844 1 98.19 131 PHE B CA 1
ATOM 3241 C C . PHE B 1 131 ? -11.422 11.523 16.266 1 98.19 131 PHE B C 1
ATOM 3243 O O . PHE B 1 131 ? -11.648 10.727 15.367 1 98.19 131 PHE B O 1
ATOM 3250 N N . GLU B 1 132 ? -12.328 12.258 16.891 1 96.44 132 GLU B N 1
ATOM 3251 C CA . GLU B 1 132 ? -13.703 12.273 16.391 1 96.44 132 GLU B CA 1
ATOM 3252 C C . GLU B 1 132 ? -14.234 13.695 16.281 1 96.44 132 GLU B C 1
ATOM 3254 O O . GLU B 1 132 ? -14.031 14.516 17.172 1 96.44 132 GLU B O 1
ATOM 3259 N N . TYR B 1 133 ? -14.812 14.016 15.188 1 95.69 133 TYR B N 1
ATOM 3260 C CA . TYR B 1 133 ? -15.453 15.305 14.945 1 95.69 133 TYR B CA 1
ATOM 3261 C C . TYR B 1 133 ? -16.672 15.141 14.055 1 95.69 133 TYR B C 1
ATOM 3263 O O . TYR B 1 133 ? -16.562 14.664 12.922 1 95.69 133 TYR B O 1
ATOM 3271 N N . LYS B 1 134 ? -17.859 15.438 14.594 1 94.25 134 LYS B N 1
ATOM 3272 C CA . LYS B 1 134 ? -19.125 15.375 13.875 1 94.25 134 LYS B CA 1
ATOM 3273 C C . LYS B 1 134 ? -19.359 13.992 13.273 1 94.25 134 LYS B C 1
ATOM 3275 O O . LYS B 1 134 ? -19.703 13.875 12.094 1 94.25 134 LYS B O 1
ATOM 3280 N N . GLY B 1 135 ? -18.953 13.008 14.031 1 93.19 135 GLY B N 1
ATOM 3281 C CA . GLY B 1 135 ? -19.25 11.633 13.648 1 93.19 135 GLY B CA 1
ATOM 3282 C C . GLY B 1 135 ? -18.156 11 12.82 1 93.19 135 GLY B C 1
ATOM 3283 O O . GLY B 1 135 ? -18.172 9.789 12.578 1 93.19 135 GLY B O 1
ATOM 3284 N N . LEU B 1 136 ? -17.203 11.805 12.344 1 95.69 136 LEU B N 1
ATOM 3285 C CA . LEU B 1 136 ? -16.062 11.25 11.602 1 95.69 136 LEU B CA 1
ATOM 3286 C C . LEU B 1 136 ? -14.938 10.852 12.547 1 95.69 136 LEU B C 1
ATOM 3288 O O . LEU B 1 136 ? -14.453 11.68 13.32 1 95.69 136 LEU B O 1
ATOM 3292 N N . ARG B 1 137 ? -14.609 9.672 12.594 1 97.69 137 ARG B N 1
ATOM 3293 C CA . ARG B 1 137 ? -13.398 9.219 13.281 1 97.69 137 ARG B CA 1
ATOM 3294 C C . ARG B 1 137 ? -12.188 9.273 12.352 1 97.69 137 ARG B C 1
ATOM 3296 O O . ARG B 1 137 ? -12.219 8.711 11.25 1 97.69 137 ARG B O 1
ATOM 3303 N N . PHE B 1 138 ? -11.141 9.953 12.742 1 98.5 138 PHE B N 1
ATOM 3304 C CA . PHE B 1 138 ? -10.023 10.109 11.82 1 98.5 138 PHE B CA 1
ATOM 3305 C C . PHE B 1 138 ? -8.695 10.047 12.562 1 98.5 138 PHE B C 1
ATOM 3307 O O . PHE B 1 138 ? -8.641 10.258 13.773 1 98.5 138 PHE B O 1
ATOM 3314 N N . GLY B 1 139 ? -7.676 9.516 11.867 1 98.81 139 GLY B N 1
ATOM 3315 C CA . GLY B 1 139 ? -6.293 9.625 12.297 1 98.81 139 GLY B CA 1
ATOM 3316 C C . GLY B 1 139 ? -5.504 10.664 11.523 1 98.81 139 GLY B C 1
ATOM 3317 O O . GLY B 1 139 ? -5.98 11.18 10.516 1 98.81 139 GLY B O 1
ATOM 3318 N N . VAL B 1 140 ? -4.375 11.008 12.023 1 98.94 140 VAL B N 1
ATOM 3319 C CA . VAL B 1 140 ? -3.443 11.914 11.359 1 98.94 140 VAL B CA 1
ATOM 3320 C C . VAL B 1 140 ? -2.045 11.297 11.352 1 98.94 140 VAL B C 1
ATOM 3322 O O . VAL B 1 140 ? -1.602 10.734 12.352 1 98.94 140 VAL B O 1
ATOM 3325 N N . ILE B 1 141 ? -1.436 11.234 10.219 1 98.88 141 ILE B N 1
ATOM 3326 C CA . ILE B 1 141 ? -0.022 10.891 10.094 1 98.88 141 ILE B CA 1
ATOM 3327 C C . ILE B 1 141 ? 0.704 11.992 9.32 1 98.88 141 ILE B C 1
ATOM 3329 O O . ILE B 1 141 ? 0.069 12.82 8.656 1 98.88 141 ILE B O 1
ATOM 3333 N N . VAL B 1 142 ? 1.995 12.023 9.422 1 98.88 142 VAL B N 1
ATOM 3334 C CA . VAL B 1 142 ? 2.717 13.156 8.859 1 98.88 142 VAL B CA 1
ATOM 3335 C C . VAL B 1 142 ? 3.641 12.68 7.738 1 98.88 142 VAL B C 1
ATOM 3337 O O . VAL B 1 142 ? 4.609 11.961 7.988 1 98.88 142 VAL B O 1
ATOM 3340 N N . CYS B 1 143 ? 3.361 13 6.543 1 98.5 143 CYS B N 1
ATOM 3341 C CA . CYS B 1 143 ? 4.168 12.945 5.328 1 98.5 143 CYS B CA 1
ATOM 3342 C C . CYS B 1 143 ? 4.812 11.57 5.168 1 98.5 143 CYS B C 1
ATOM 3344 O O . CYS B 1 143 ? 4.129 10.594 4.852 1 98.5 143 CYS B O 1
ATOM 3346 N N . GLU B 1 144 ? 6.07 11.367 5.582 1 98 144 GLU B N 1
ATOM 3347 C CA . GLU B 1 144 ? 6.84 10.141 5.426 1 98 144 GLU B CA 1
ATOM 3348 C C . GLU B 1 144 ? 6.109 8.953 6.047 1 98 144 GLU B C 1
ATOM 3350 O O . GLU B 1 144 ? 6.258 7.816 5.586 1 98 144 GLU B O 1
ATOM 3355 N N . ASP B 1 145 ? 5.332 9.164 7.074 1 98.5 145 ASP B N 1
ATOM 3356 C CA . ASP B 1 145 ? 4.582 8.094 7.719 1 98.5 145 ASP B CA 1
ATOM 3357 C C . ASP B 1 145 ? 3.73 7.332 6.703 1 98.5 145 ASP B C 1
ATOM 3359 O O . ASP B 1 145 ? 3.467 6.141 6.871 1 98.5 145 ASP B O 1
ATOM 3363 N N . ALA B 1 146 ? 3.344 7.965 5.602 1 98.44 146 ALA B N 1
ATOM 3364 C CA . ALA B 1 146 ? 2.475 7.352 4.602 1 98.44 146 ALA B CA 1
ATOM 3365 C C . ALA B 1 146 ? 3.266 6.43 3.678 1 98.44 146 ALA B C 1
ATOM 3367 O O . ALA B 1 146 ? 2.684 5.652 2.92 1 98.44 146 ALA B O 1
ATOM 3368 N N . TRP B 1 147 ? 4.562 6.543 3.721 1 98 147 TRP B N 1
ATOM 3369 C CA . TRP B 1 147 ? 5.41 5.688 2.898 1 98 147 TRP B CA 1
ATOM 3370 C C . TRP B 1 147 ? 5.73 4.383 3.623 1 98 147 TRP B C 1
ATOM 3372 O O . TRP B 1 147 ? 6.656 3.664 3.236 1 98 147 TRP B O 1
ATOM 3382 N N . HIS B 1 148 ? 5.113 4.16 4.68 1 97.88 148 HIS B N 1
ATOM 3383 C CA . HIS B 1 148 ? 5.113 2.928 5.457 1 97.88 148 HIS B CA 1
ATOM 3384 C C . HIS B 1 148 ? 3.693 2.412 5.672 1 97.88 148 HIS B C 1
ATOM 3386 O O . HIS B 1 148 ? 2.74 3.193 5.684 1 97.88 148 HIS B O 1
ATOM 3392 N N . TYR B 1 149 ? 3.551 1.107 5.898 1 97.5 149 TYR B N 1
ATOM 3393 C CA . TYR B 1 149 ? 2.23 0.5 6.02 1 97.5 149 TYR B CA 1
ATOM 3394 C C . TYR B 1 149 ? 1.642 0.75 7.402 1 97.5 149 TYR B C 1
ATOM 3396 O O . TYR B 1 149 ? 0.448 1.03 7.535 1 97.5 149 TYR B O 1
ATOM 3404 N N . GLU B 1 150 ? 2.508 0.717 8.422 1 96.88 150 GLU B N 1
ATOM 3405 C CA . GLU B 1 150 ? 2.098 0.426 9.789 1 96.88 150 GLU B CA 1
ATOM 3406 C C . GLU B 1 150 ? 1.273 1.569 10.375 1 96.88 150 GLU B C 1
ATOM 3408 O O . GLU B 1 150 ? 0.278 1.335 11.062 1 96.88 150 GLU B O 1
ATOM 3413 N N . PRO B 1 151 ? 1.696 2.834 10.109 1 98.31 151 PRO B N 1
ATOM 3414 C CA . PRO B 1 151 ? 0.934 3.896 10.773 1 98.31 151 PRO B CA 1
ATOM 3415 C C . PRO B 1 151 ? -0.537 3.91 10.359 1 98.31 151 PRO B C 1
ATOM 3417 O O . PRO B 1 151 ? -1.42 3.986 11.219 1 98.31 151 PRO B O 1
ATOM 3420 N N . ILE B 1 152 ? -0.814 3.791 9.086 1 98.38 152 ILE B N 1
ATOM 3421 C CA . ILE B 1 152 ? -2.186 3.867 8.594 1 98.38 152 ILE B CA 1
ATOM 3422 C C . ILE B 1 152 ? -2.938 2.592 8.969 1 98.38 152 ILE B C 1
ATOM 3424 O O . ILE B 1 152 ? -4.105 2.645 9.367 1 98.38 152 ILE B O 1
ATOM 3428 N N . GLU B 1 153 ? -2.258 1.446 8.828 1 97.19 153 GLU B N 1
ATOM 3429 C CA . GLU B 1 153 ? -2.871 0.188 9.25 1 97.19 153 GLU B CA 1
ATOM 3430 C C . GLU B 1 153 ? -3.332 0.253 10.703 1 97.19 153 GLU B C 1
ATOM 3432 O O . GLU B 1 153 ? -4.477 -0.078 11.008 1 97.19 153 GLU B O 1
ATOM 3437 N N . ALA B 1 154 ? -2.416 0.712 11.586 1 97.25 154 ALA B N 1
ATOM 3438 C CA . ALA B 1 154 ? -2.705 0.77 13.016 1 97.25 154 ALA B CA 1
ATOM 3439 C C . ALA B 1 154 ? -3.879 1.703 13.305 1 97.25 154 ALA B C 1
ATOM 3441 O O . ALA B 1 154 ? -4.793 1.35 14.047 1 97.25 154 ALA B O 1
ATOM 3442 N N . LEU B 1 155 ? -3.898 2.867 12.711 1 98.38 155 LEU B N 1
ATOM 3443 C CA . LEU B 1 155 ? -4.953 3.846 12.953 1 98.38 155 LEU B CA 1
ATOM 3444 C C . LEU B 1 155 ? -6.297 3.336 12.445 1 98.38 155 LEU B C 1
ATOM 3446 O O . LEU B 1 155 ? -7.328 3.562 13.078 1 98.38 155 LEU B O 1
ATOM 3450 N N . THR B 1 156 ? -6.242 2.666 11.289 1 97.19 156 THR B N 1
ATOM 3451 C CA . THR B 1 156 ? -7.477 2.104 10.75 1 97.19 156 THR B CA 1
ATOM 3452 C C . THR B 1 156 ? -8.023 1.016 11.672 1 97.19 156 THR B C 1
ATOM 3454 O O . THR B 1 156 ? -9.227 0.962 11.93 1 97.19 156 THR B O 1
ATOM 3457 N N . MET B 1 157 ? -7.152 0.149 12.133 1 95.19 157 MET B N 1
ATOM 3458 C CA . MET B 1 157 ? -7.566 -0.916 13.047 1 95.19 157 MET B CA 1
ATOM 3459 C C . MET B 1 157 ? -8.102 -0.337 14.352 1 95.19 157 MET B C 1
ATOM 3461 O O . MET B 1 157 ? -8.953 -0.95 15 1 95.19 157 MET B O 1
ATOM 3465 N N . LEU B 1 158 ? -7.629 0.87 14.719 1 96.44 158 LEU B N 1
ATOM 3466 C CA . LEU B 1 158 ? -8.117 1.549 15.914 1 96.44 158 LEU B CA 1
ATOM 3467 C C . LEU B 1 158 ? -9.469 2.207 15.656 1 96.44 158 LEU B C 1
ATOM 3469 O O . LEU B 1 158 ? -10.109 2.715 16.578 1 96.44 158 LEU B O 1
ATOM 3473 N N . GLY B 1 159 ? -9.875 2.324 14.336 1 96.25 159 GLY B N 1
ATOM 3474 C CA . GLY B 1 159 ? -11.25 2.727 14.07 1 96.25 159 GLY B CA 1
ATOM 3475 C C . GLY 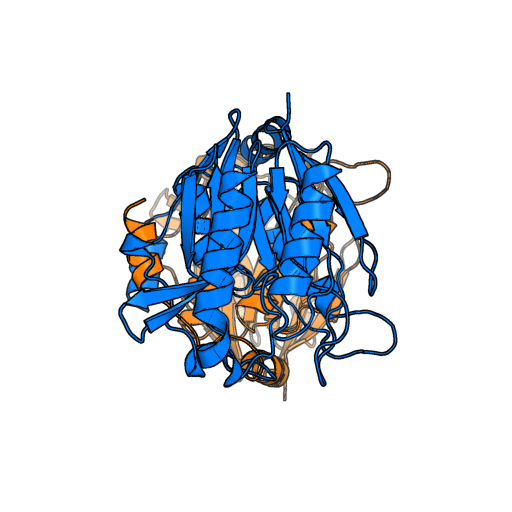B 1 159 ? -11.352 3.934 13.156 1 96.25 159 GLY B C 1
ATOM 3476 O O . GLY B 1 159 ? -12.43 4.496 12.984 1 96.25 159 GLY B O 1
ATOM 3477 N N . ALA B 1 160 ? -10.273 4.375 12.547 1 97.69 160 ALA B N 1
ATOM 3478 C CA . ALA B 1 160 ? -10.297 5.562 11.703 1 97.69 160 ALA B CA 1
ATOM 3479 C C . ALA B 1 160 ? -11.094 5.312 10.422 1 97.69 160 ALA B C 1
ATOM 3481 O O . ALA B 1 160 ? -10.977 4.246 9.812 1 97.69 160 ALA B O 1
ATOM 3482 N N . ASP B 1 161 ? -11.875 6.309 10.031 1 97.69 161 ASP B N 1
ATOM 3483 C CA . ASP B 1 161 ? -12.609 6.32 8.766 1 97.69 161 ASP B CA 1
ATOM 3484 C C . ASP B 1 161 ? -11.867 7.145 7.715 1 97.69 161 ASP B C 1
ATOM 3486 O O . ASP B 1 161 ? -12.148 7.023 6.52 1 97.69 161 ASP B O 1
ATOM 3490 N N . ALA B 1 162 ? -11 7.938 8.172 1 98.69 162 ALA B N 1
ATOM 3491 C CA . ALA B 1 162 ? -10.195 8.805 7.316 1 98.69 162 ALA B CA 1
ATOM 3492 C C . ALA B 1 162 ? -8.82 9.055 7.934 1 98.69 162 ALA B C 1
ATOM 3494 O O . ALA B 1 162 ? -8.672 9.047 9.156 1 98.69 162 ALA B O 1
ATOM 3495 N N . ILE B 1 163 ? -7.863 9.172 7.098 1 98.94 163 ILE B N 1
ATOM 3496 C CA . ILE B 1 163 ? -6.527 9.555 7.535 1 98.94 163 ILE B CA 1
ATOM 3497 C C . ILE B 1 163 ? -6.125 10.875 6.871 1 98.94 163 ILE B C 1
ATOM 3499 O O . ILE B 1 163 ? -6.129 10.977 5.641 1 98.94 163 ILE B O 1
ATOM 3503 N N . PHE B 1 164 ? -5.848 11.898 7.641 1 98.94 164 PHE B N 1
ATOM 3504 C CA . PHE B 1 164 ? -5.305 13.164 7.152 1 98.94 164 PHE B CA 1
ATOM 3505 C C . PHE B 1 164 ? -3.781 13.141 7.152 1 98.94 164 PHE B C 1
ATOM 3507 O O . PHE B 1 164 ? -3.164 12.672 8.109 1 98.94 164 PHE B O 1
ATOM 3514 N N . ILE B 1 165 ? -3.189 13.656 6.082 1 98.94 165 ILE B N 1
ATOM 3515 C CA . ILE B 1 165 ? -1.747 13.539 5.902 1 98.94 165 ILE B CA 1
ATOM 3516 C C . ILE B 1 165 ? -1.155 14.906 5.566 1 98.94 165 ILE B C 1
ATOM 3518 O O . ILE B 1 165 ? -0.875 15.203 4.402 1 98.94 165 ILE B O 1
ATOM 3522 N N . PRO B 1 166 ? -0.963 15.797 6.602 1 98.94 166 PRO B N 1
ATOM 3523 C CA . PRO B 1 166 ? -0.14 16.969 6.332 1 98.94 166 PRO B CA 1
ATOM 3524 C C . PRO B 1 166 ? 1.242 16.625 5.789 1 98.94 166 PRO B C 1
ATOM 3526 O O . PRO B 1 166 ? 1.932 15.766 6.355 1 98.94 166 PRO B O 1
ATOM 3529 N N . SER B 1 167 ? 1.645 17.266 4.703 1 98.81 167 SER B N 1
ATOM 3530 C CA . SER B 1 167 ? 2.873 16.828 4.051 1 98.81 167 SER B CA 1
ATOM 3531 C C . SER B 1 167 ? 3.67 18.016 3.518 1 98.81 167 SER B C 1
ATOM 3533 O O . SER B 1 167 ? 3.105 19.078 3.242 1 98.81 167 SER B O 1
ATOM 3535 N N . ALA B 1 168 ? 4.926 17.891 3.457 1 98 168 ALA B N 1
ATOM 3536 C CA . ALA B 1 168 ? 5.871 18.703 2.699 1 98 168 ALA B CA 1
ATOM 3537 C C . ALA B 1 168 ? 6.734 17.844 1.786 1 98 168 ALA B C 1
ATOM 3539 O O . ALA B 1 168 ? 7.938 17.688 2.014 1 98 168 ALA B O 1
ATOM 3540 N N . SER B 1 169 ? 6.121 17.328 0.796 1 96.62 169 SER B N 1
ATOM 3541 C CA . SER B 1 169 ? 6.797 16.469 -0.175 1 96.62 169 SER B CA 1
ATOM 3542 C C . SER B 1 169 ? 7.461 17.297 -1.27 1 96.62 169 SER B C 1
ATOM 3544 O O . SER B 1 169 ? 6.789 18.016 -2.012 1 96.62 169 SER B O 1
ATOM 3546 N N . PRO B 1 170 ? 8.68 17.203 -1.354 1 94.56 170 PRO B N 1
ATOM 3547 C CA . PRO B 1 170 ? 9.375 18 -2.363 1 94.56 170 PRO B CA 1
ATOM 3548 C C . PRO B 1 170 ? 9.305 17.391 -3.758 1 94.56 170 PRO B C 1
ATOM 3550 O O . PRO B 1 170 ? 8.969 16.203 -3.9 1 94.56 170 PRO B O 1
ATOM 3553 N N . MET B 1 171 ? 9.562 18.203 -4.664 1 89.69 171 MET B N 1
ATOM 3554 C CA . MET B 1 171 ? 9.711 17.703 -6.031 1 89.69 171 MET B CA 1
ATOM 3555 C C . MET B 1 171 ? 10.938 16.812 -6.16 1 89.69 171 MET B C 1
ATOM 3557 O O . MET B 1 171 ? 11.984 17.109 -5.582 1 89.69 171 MET B O 1
ATOM 3561 N N . ARG B 1 172 ? 10.656 15.609 -6.684 1 75.62 172 ARG B N 1
ATOM 3562 C CA . ARG B 1 172 ? 11.758 14.711 -7.008 1 75.62 172 ARG B CA 1
ATOM 3563 C C . ARG B 1 172 ? 11.789 14.398 -8.5 1 75.62 172 ARG B C 1
ATOM 3565 O O . ARG B 1 172 ? 10.742 14.375 -9.156 1 75.62 172 ARG B O 1
ATOM 3572 N N . ARG B 1 173 ? 13 14 -8.93 1 61.03 173 ARG B N 1
ATOM 3573 C CA . ARG B 1 173 ? 13.352 13.594 -10.289 1 61.03 173 ARG B CA 1
ATOM 3574 C C . ARG B 1 173 ? 12.352 14.148 -11.297 1 61.03 173 ARG B C 1
ATOM 3576 O O . ARG B 1 173 ? 11.141 14.023 -11.117 1 61.03 173 ARG B O 1
ATOM 3583 N N . LEU B 1 174 ? 12.633 15.25 -11.891 1 53.5 174 LEU B N 1
ATOM 3584 C CA . LEU B 1 174 ? 11.852 15.68 -13.047 1 53.5 174 LEU B CA 1
ATOM 3585 C C . LEU B 1 174 ? 12.195 14.836 -14.273 1 53.5 174 LEU B C 1
ATOM 3587 O O . LEU B 1 174 ? 13.375 14.68 -14.617 1 53.5 174 LEU B O 1
ATOM 3591 N N . THR B 1 175 ? 11.57 13.68 -14.359 1 49.72 175 THR B N 1
ATOM 3592 C CA . THR B 1 175 ? 11.812 13.156 -15.695 1 49.72 175 THR B CA 1
ATOM 3593 C C . THR B 1 175 ? 10.914 13.852 -16.719 1 49.72 175 THR B C 1
ATOM 3595 O O . THR B 1 175 ? 9.953 14.531 -16.344 1 49.72 175 THR B O 1
ATOM 3598 N N . SER B 1 176 ? 11.312 13.938 -17.953 1 49.16 176 SER B N 1
ATOM 3599 C CA . SER B 1 176 ? 10.875 14.734 -19.094 1 49.16 176 SER B CA 1
ATOM 3600 C C . SER B 1 176 ? 9.359 14.891 -19.109 1 49.16 176 SER B C 1
ATOM 3602 O O . SER B 1 176 ? 8.828 15.867 -19.656 1 49.16 176 SER B O 1
ATOM 3604 N N . HIS B 1 177 ? 8.445 14.016 -18.641 1 54.56 177 HIS B N 1
ATOM 3605 C CA . HIS B 1 177 ? 7.062 14.242 -19.047 1 54.56 177 HIS B CA 1
ATOM 3606 C C . HIS B 1 177 ? 6.102 14.023 -17.891 1 54.56 177 HIS B C 1
ATOM 3608 O O . HIS B 1 177 ? 4.887 14.18 -18.047 1 54.56 177 HIS B O 1
ATOM 3614 N N . LYS B 1 178 ? 6.652 13.617 -16.672 1 66.75 178 LYS B N 1
ATOM 3615 C CA . LYS B 1 178 ? 5.668 13.352 -15.625 1 66.75 178 LYS B CA 1
ATOM 3616 C C . LYS B 1 178 ? 6.266 13.57 -14.234 1 66.75 178 LYS B C 1
ATOM 3618 O O . LYS B 1 178 ? 7.445 13.289 -14.016 1 66.75 178 LYS B O 1
ATOM 3623 N N . LEU B 1 179 ? 5.535 14.43 -13.469 1 84.31 179 LEU B N 1
ATOM 3624 C CA . LEU B 1 179 ? 5.914 14.555 -12.062 1 84.31 179 LEU B CA 1
ATOM 3625 C C . LEU B 1 179 ? 5.844 13.203 -11.359 1 84.31 179 LEU B C 1
ATOM 3627 O O . LEU B 1 179 ? 4.797 12.828 -10.828 1 84.31 179 LEU B O 1
ATOM 3631 N N . PHE B 1 180 ? 6.953 12.523 -11.352 1 89.62 180 PHE B N 1
ATOM 3632 C CA . PHE B 1 180 ? 7.031 11.148 -10.875 1 89.62 180 PHE B CA 1
ATOM 3633 C C . PHE B 1 180 ? 6.594 11.055 -9.414 1 89.62 180 PHE B C 1
ATOM 3635 O O . PHE B 1 180 ? 5.891 10.117 -9.031 1 89.62 180 PHE B O 1
ATOM 3642 N N . ILE B 1 181 ? 6.891 12.094 -8.727 1 93.88 181 ILE B N 1
ATOM 3643 C CA . ILE B 1 181 ? 6.574 12.102 -7.301 1 93.88 181 ILE B CA 1
ATOM 3644 C C . ILE B 1 181 ? 5.059 12.18 -7.113 1 93.88 181 ILE B C 1
ATOM 3646 O O . ILE B 1 181 ? 4.516 11.602 -6.168 1 93.88 181 ILE B O 1
ATOM 3650 N N . GLN B 1 182 ? 4.383 12.883 -7.973 1 96.12 182 GLN B N 1
ATOM 3651 C CA . GLN B 1 182 ? 2.924 12.922 -7.914 1 96.12 182 GLN B CA 1
ATOM 3652 C C . GLN B 1 182 ? 2.324 11.539 -8.164 1 96.12 182 GLN B C 1
ATOM 3654 O O . GLN B 1 182 ? 1.414 11.117 -7.445 1 96.12 182 GLN B O 1
ATOM 3659 N N . ASP B 1 183 ? 2.803 10.867 -9.211 1 95.75 183 ASP B N 1
ATOM 3660 C CA . ASP B 1 183 ? 2.334 9.523 -9.523 1 95.75 183 ASP B CA 1
ATOM 3661 C C . ASP B 1 183 ? 2.559 8.57 -8.352 1 95.75 183 ASP B C 1
ATOM 3663 O O . ASP B 1 183 ? 1.712 7.723 -8.062 1 95.75 183 ASP B O 1
ATOM 3667 N N . ASN B 1 184 ? 3.676 8.711 -7.715 1 96.88 184 ASN B N 1
ATOM 3668 C CA . ASN B 1 184 ? 3.984 7.871 -6.562 1 96.88 184 ASN B CA 1
ATOM 3669 C C . ASN B 1 184 ? 2.994 8.102 -5.422 1 96.88 184 ASN B C 1
ATOM 3671 O O . ASN B 1 184 ? 2.453 7.145 -4.863 1 96.88 184 ASN B O 1
ATOM 3675 N N . TRP B 1 185 ? 2.736 9.328 -5.117 1 98.12 185 TRP B N 1
ATOM 3676 C CA . TRP B 1 185 ? 1.801 9.648 -4.043 1 98.12 185 TRP B CA 1
ATOM 3677 C C . TRP B 1 185 ? 0.396 9.164 -4.383 1 98.12 185 TRP B C 1
ATOM 3679 O O . TRP B 1 185 ? -0.315 8.648 -3.518 1 98.12 185 TRP B O 1
ATOM 3689 N N . GLU B 1 186 ? 0.002 9.391 -5.633 1 98.38 186 GLU B N 1
ATOM 3690 C CA . GLU B 1 186 ? -1.314 8.898 -6.031 1 98.38 186 GLU B CA 1
ATOM 3691 C C . GLU B 1 186 ? -1.435 7.395 -5.812 1 98.38 186 GLU B C 1
ATOM 3693 O O . GLU B 1 186 ? -2.443 6.918 -5.289 1 98.38 186 GLU B O 1
ATOM 3698 N N . ALA B 1 187 ? -0.434 6.664 -6.203 1 98.44 187 ALA B N 1
ATOM 3699 C CA . ALA B 1 187 ? -0.442 5.215 -6.023 1 98.44 187 ALA B CA 1
ATOM 3700 C C . ALA B 1 187 ? -0.51 4.848 -4.543 1 98.44 187 ALA B C 1
ATOM 3702 O O . ALA B 1 187 ? -1.29 3.979 -4.148 1 98.44 187 ALA B O 1
ATOM 3703 N N . LEU B 1 188 ? 0.289 5.5 -3.715 1 98.69 188 LEU B N 1
ATOM 3704 C CA . LEU B 1 188 ? 0.325 5.23 -2.281 1 98.69 188 LEU B CA 1
ATOM 3705 C C . LEU B 1 188 ? -1.039 5.477 -1.646 1 98.69 188 LEU B C 1
ATOM 3707 O O . LEU B 1 188 ? -1.558 4.617 -0.926 1 98.69 188 LEU B O 1
ATOM 3711 N N . LEU B 1 189 ? -1.582 6.648 -1.923 1 98.88 189 LEU B N 1
ATOM 3712 C CA . LEU B 1 189 ? -2.844 7.043 -1.304 1 98.88 189 LEU B CA 1
ATOM 3713 C C . LEU B 1 189 ? -3.975 6.121 -1.744 1 98.88 189 LEU B C 1
ATOM 3715 O O . LEU B 1 189 ? -4.805 5.715 -0.926 1 98.88 189 LEU B O 1
ATOM 3719 N N . LYS B 1 190 ? -4.008 5.82 -3.055 1 98.69 190 LYS B N 1
ATOM 3720 C CA . LYS B 1 190 ? -5.016 4.891 -3.555 1 98.69 190 LYS B CA 1
ATOM 3721 C C . LYS B 1 190 ? -4.898 3.531 -2.873 1 98.69 190 LYS B C 1
ATOM 3723 O O . LYS B 1 190 ? -5.898 2.967 -2.424 1 98.69 190 LYS B O 1
ATOM 3728 N N . ALA B 1 191 ? -3.689 3 -2.793 1 98.69 191 ALA B N 1
ATOM 3729 C CA . ALA B 1 191 ? -3.471 1.687 -2.193 1 98.69 191 ALA B CA 1
ATOM 3730 C C . ALA B 1 191 ? -3.906 1.673 -0.731 1 98.69 191 ALA B C 1
ATOM 3732 O O . ALA B 1 191 ? -4.605 0.756 -0.293 1 98.69 191 ALA B O 1
ATOM 3733 N N . HIS B 1 192 ? -3.467 2.715 0.027 1 98.75 192 HIS B N 1
ATOM 3734 C CA . HIS B 1 192 ? -3.859 2.807 1.43 1 98.75 192 HIS B CA 1
ATOM 3735 C C . HIS B 1 192 ? -5.379 2.85 1.575 1 98.75 192 HIS B C 1
ATOM 3737 O O . HIS B 1 192 ? -5.941 2.18 2.443 1 98.75 192 HIS B O 1
ATOM 3743 N N . SER B 1 193 ? -5.988 3.672 0.747 1 98.62 193 SER B N 1
ATOM 3744 C CA . SER B 1 193 ? -7.438 3.812 0.812 1 98.62 193 SER B CA 1
ATOM 3745 C C . SER B 1 193 ? -8.141 2.498 0.485 1 98.62 193 SER B C 1
ATOM 3747 O O . SER B 1 193 ? -9.07 2.096 1.182 1 98.62 193 SER B O 1
ATOM 3749 N N . LEU B 1 194 ? -7.672 1.794 -0.531 1 97.5 194 LEU B N 1
ATOM 3750 C CA . LEU B 1 194 ? -8.266 0.544 -0.989 1 97.5 194 LEU B CA 1
ATOM 3751 C C . LEU B 1 194 ? -8.117 -0.549 0.063 1 97.5 194 LEU B C 1
ATOM 3753 O O . LEU B 1 194 ? -9.102 -1.19 0.443 1 97.5 194 LEU B O 1
ATOM 3757 N N . ILE B 1 195 ? -6.918 -0.731 0.53 1 97.75 195 ILE B N 1
ATOM 3758 C CA . ILE B 1 195 ? -6.602 -1.834 1.432 1 97.75 195 ILE B CA 1
ATOM 3759 C C . ILE B 1 195 ? -7.363 -1.661 2.744 1 97.75 195 ILE B C 1
ATOM 3761 O O . ILE B 1 195 ? -7.906 -2.627 3.285 1 97.75 195 ILE B O 1
ATOM 3765 N N . ASN B 1 196 ? -7.449 -0.399 3.191 1 97.44 196 ASN B N 1
ATOM 3766 C CA . ASN B 1 196 ? -7.988 -0.151 4.523 1 97.44 196 ASN B CA 1
ATOM 3767 C C . ASN B 1 196 ? -9.453 0.263 4.469 1 97.44 196 ASN B C 1
ATOM 3769 O O . ASN B 1 196 ? -10.117 0.361 5.504 1 97.44 196 ASN B O 1
ATOM 3773 N N . GLY B 1 197 ? -10.016 0.505 3.283 1 97.19 197 GLY B N 1
ATOM 3774 C CA . GLY B 1 197 ? -11.391 0.967 3.16 1 97.19 197 GLY B CA 1
ATOM 3775 C C . GLY B 1 197 ? -11.633 2.299 3.844 1 97.19 197 GLY B C 1
ATOM 3776 O O . GLY B 1 197 ? -12.594 2.449 4.598 1 97.19 197 GLY B O 1
ATOM 3777 N N . ILE B 1 198 ? -10.719 3.244 3.611 1 98.19 198 ILE B N 1
ATOM 3778 C CA . ILE B 1 198 ? -10.82 4.535 4.289 1 98.19 198 ILE B CA 1
ATOM 3779 C C . ILE B 1 198 ? -10.531 5.66 3.295 1 98.19 198 ILE B C 1
ATOM 3781 O O . ILE B 1 198 ? -10.008 5.414 2.205 1 98.19 198 ILE B O 1
ATOM 3785 N N . TRP B 1 199 ? -10.844 6.934 3.719 1 98.69 199 TRP B N 1
ATOM 3786 C CA . TRP B 1 199 ? -10.414 8.125 2.994 1 98.69 199 TRP B CA 1
ATOM 3787 C C . TRP B 1 199 ? -8.977 8.484 3.34 1 98.69 199 TRP B C 1
ATOM 3789 O O . TRP B 1 199 ? -8.562 8.383 4.5 1 98.69 199 TRP B O 1
ATOM 3799 N N . THR B 1 200 ? -8.258 8.844 2.4 1 98.88 200 THR B N 1
ATOM 3800 C CA . THR B 1 200 ? -6.965 9.477 2.648 1 98.88 200 THR B CA 1
ATOM 3801 C C . THR B 1 200 ? -6.941 10.891 2.084 1 98.88 200 THR B C 1
ATOM 3803 O O . THR B 1 200 ? -7.367 11.125 0.948 1 98.88 200 THR B O 1
ATOM 3806 N N . LEU B 1 201 ? -6.547 11.852 2.865 1 98.94 201 LEU B N 1
ATOM 3807 C CA . LEU B 1 201 ? -6.492 13.266 2.488 1 98.94 201 LEU B CA 1
ATOM 3808 C C . LEU B 1 201 ? -5.078 13.812 2.654 1 98.94 201 LEU B C 1
ATOM 3810 O O . LEU B 1 201 ? -4.574 13.914 3.773 1 98.94 201 LEU B O 1
ATOM 3814 N N . PHE B 1 202 ? -4.562 14.102 1.59 1 98.94 202 PHE B N 1
ATOM 3815 C CA . PHE B 1 202 ? -3.18 14.539 1.453 1 98.94 202 PHE B CA 1
ATOM 3816 C C . PHE B 1 202 ? -3.111 16.047 1.262 1 98.94 202 PHE B C 1
ATOM 3818 O O . PHE B 1 202 ? -3.609 16.578 0.265 1 98.94 202 PHE B O 1
ATOM 3825 N N . SER B 1 203 ? -2.6 16.828 2.258 1 98.94 203 SER B N 1
ATOM 3826 C CA . SER B 1 203 ? -2.367 18.266 2.168 1 98.94 203 SER B CA 1
ATOM 3827 C C . SER B 1 203 ? -0.879 18.578 2.066 1 98.94 203 SER B C 1
ATOM 3829 O O . SER B 1 203 ? -0.15 18.484 3.055 1 98.94 203 SER B O 1
ATOM 3831 N N . ASN B 1 204 ? -0.46 18.984 0.941 1 98.88 204 ASN B N 1
ATOM 3832 C CA . ASN B 1 204 ? 0.961 19.156 0.663 1 98.88 204 ASN B CA 1
ATOM 3833 C C . ASN B 1 204 ? 1.336 20.641 0.554 1 98.88 204 ASN B C 1
ATOM 3835 O O . ASN B 1 204 ? 0.52 21.453 0.138 1 98.88 204 ASN B O 1
ATOM 3839 N N . SER B 1 205 ? 2.545 20.938 0.95 1 98.56 205 SER B N 1
ATOM 3840 C CA . SER B 1 205 ? 3.1 22.281 0.785 1 98.56 205 SER B CA 1
ATOM 3841 C C . SER B 1 205 ? 3.348 22.594 -0.686 1 98.56 205 SER B C 1
ATOM 3843 O O . SER B 1 205 ? 3.459 21.688 -1.513 1 98.56 205 SER B O 1
ATOM 3845 N N . VAL B 1 206 ? 3.451 23.906 -0.955 1 98.44 206 VAL B N 1
ATOM 3846 C CA . VAL B 1 206 ? 3.787 24.328 -2.309 1 98.44 206 VAL B CA 1
ATOM 3847 C C . VAL B 1 206 ? 4.77 25.5 -2.254 1 98.44 206 VAL B C 1
ATOM 3849 O O . VAL B 1 206 ? 4.84 26.219 -1.251 1 98.44 206 VAL B O 1
ATOM 3852 N N . GLY B 1 207 ? 5.504 25.625 -3.354 1 96.81 207 GLY B N 1
ATOM 3853 C CA . GLY B 1 207 ? 6.406 26.766 -3.471 1 96.81 207 GLY B CA 1
ATOM 3854 C C . GLY B 1 207 ? 7.848 26.406 -3.145 1 96.81 207 GLY B C 1
ATOM 3855 O O . GLY B 1 207 ? 8.164 25.25 -2.871 1 96.81 207 GLY B O 1
ATOM 3856 N N . SER B 1 208 ? 8.648 27.344 -3.168 1 94.25 208 SER B N 1
ATOM 3857 C CA . SER B 1 208 ? 10.078 27.156 -2.965 1 94.25 208 SER B CA 1
ATOM 3858 C C . SER B 1 208 ? 10.484 27.5 -1.534 1 94.25 208 SER B C 1
ATOM 3860 O O . SER B 1 208 ? 9.938 28.422 -0.93 1 94.25 208 SER B O 1
ATOM 3862 N N . GLN B 1 209 ? 11.289 26.719 -0.999 1 90.25 209 GLN B N 1
ATOM 3863 C CA . GLN B 1 209 ? 12.031 27 0.227 1 90.25 209 GLN B CA 1
ATOM 3864 C C . GLN B 1 209 ? 13.523 26.734 0.04 1 90.25 209 GLN B C 1
ATOM 3866 O O . GLN B 1 209 ? 13.961 25.594 0.016 1 90.25 209 GLN B O 1
ATOM 3871 N N . GLU B 1 210 ? 14.211 27.766 -0.051 1 84.12 210 GLU B N 1
ATOM 3872 C CA . GLU B 1 210 ? 15.625 27.656 -0.39 1 84.12 210 GLU B CA 1
ATOM 3873 C C . GLU B 1 210 ? 15.82 26.906 -1.706 1 84.12 210 GLU B C 1
ATOM 3875 O O . GLU B 1 210 ? 15.219 27.266 -2.723 1 84.12 210 GLU B O 1
ATOM 3880 N N . GLU B 1 211 ? 16.547 25.75 -1.634 1 82.56 211 GLU B N 1
ATOM 3881 C CA . GLU B 1 211 ? 16.891 25.031 -2.855 1 82.56 211 GLU B CA 1
ATOM 3882 C C . GLU B 1 211 ? 15.867 23.938 -3.143 1 82.56 211 GLU B C 1
ATOM 3884 O O . GLU B 1 211 ? 15.984 23.219 -4.141 1 82.56 211 GLU B O 1
ATOM 3889 N N . GLU B 1 212 ? 14.914 23.875 -2.303 1 90 212 GLU B N 1
ATOM 3890 C CA . GLU B 1 212 ? 13.906 22.828 -2.492 1 90 212 GLU B CA 1
ATOM 3891 C C . GLU B 1 212 ? 12.594 23.422 -3.002 1 90 212 GLU B C 1
ATOM 3893 O O . GLU B 1 212 ? 12.273 24.578 -2.711 1 90 212 GLU B O 1
ATOM 3898 N N . TYR B 1 213 ? 11.953 22.625 -3.797 1 93.69 213 TYR B N 1
ATOM 3899 C CA . TYR B 1 213 ? 10.656 23.047 -4.32 1 93.69 213 TYR B CA 1
ATOM 3900 C 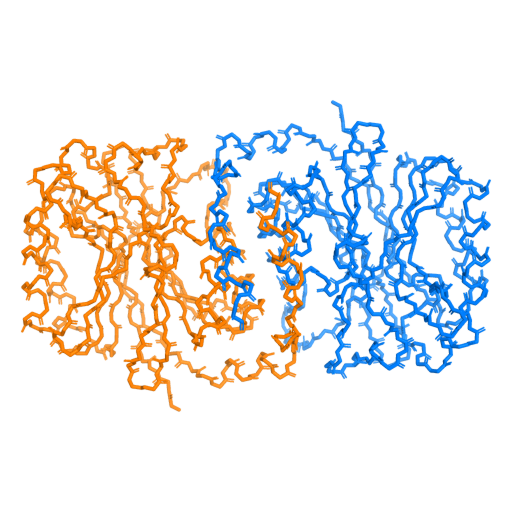C . TYR B 1 213 ? 9.578 22.016 -4.008 1 93.69 213 TYR B C 1
ATOM 3902 O O . TYR B 1 213 ? 9.781 20.812 -4.215 1 93.69 213 TYR B O 1
ATOM 3910 N N . PHE B 1 214 ? 8.539 22.484 -3.455 1 96.75 214 PHE B N 1
ATOM 3911 C CA . PHE B 1 214 ? 7.375 21.656 -3.156 1 96.75 214 PHE B CA 1
ATOM 3912 C C . PHE B 1 214 ? 6.316 21.797 -4.242 1 96.75 214 PHE B C 1
ATOM 3914 O O . PHE B 1 214 ? 6.078 22.891 -4.746 1 96.75 214 PHE B O 1
ATOM 3921 N N . TRP B 1 215 ? 5.637 20.688 -4.578 1 97.12 215 TRP B N 1
ATOM 3922 C CA . TRP B 1 215 ? 4.91 20.625 -5.84 1 97.12 215 TRP B CA 1
ATOM 3923 C C . TRP B 1 215 ? 3.414 20.812 -5.617 1 97.12 215 TRP B C 1
ATOM 3925 O O . TRP B 1 215 ? 2.645 20.906 -6.574 1 97.12 215 TRP B O 1
ATOM 3935 N N . GLY B 1 216 ? 2.99 20.984 -4.359 1 98.31 216 GLY B N 1
ATOM 3936 C CA . GLY B 1 216 ? 1.561 21 -4.098 1 98.31 216 GLY B CA 1
ATOM 3937 C C . GLY B 1 216 ? 0.865 19.703 -4.473 1 98.31 216 GLY B C 1
ATOM 3938 O O . GLY B 1 216 ? 1.301 18.625 -4.07 1 98.31 216 GLY B O 1
ATOM 3939 N N . GLY B 1 217 ? -0.177 19.844 -5.199 1 98.31 217 GLY B N 1
ATOM 3940 C CA . GLY B 1 217 ? -0.889 18.656 -5.645 1 98.31 217 GLY B CA 1
ATOM 3941 C C . GLY B 1 217 ? -1.629 17.953 -4.523 1 98.31 217 GLY B C 1
ATOM 3942 O O . GLY B 1 217 ? -1.708 16.719 -4.504 1 98.31 217 GLY B O 1
ATOM 3943 N N . SER B 1 218 ? -2.148 18.703 -3.523 1 98.88 218 SER B N 1
ATOM 3944 C CA . SER B 1 218 ? -2.98 18.109 -2.482 1 98.88 218 SER B CA 1
ATOM 3945 C C . SER B 1 218 ? -4.16 17.344 -3.082 1 98.88 218 SER B C 1
ATOM 3947 O O . SER B 1 218 ? -4.648 17.688 -4.156 1 98.88 218 SER B O 1
ATOM 3949 N N . MET B 1 219 ? -4.566 16.266 -2.412 1 98.81 219 MET B N 1
ATOM 3950 C CA . MET B 1 219 ? -5.645 15.484 -3.016 1 98.81 219 MET B CA 1
ATOM 3951 C C . MET B 1 219 ? -6.359 14.641 -1.966 1 98.81 219 MET B C 1
ATOM 3953 O O . MET B 1 219 ? -5.852 14.461 -0.857 1 98.81 219 MET B O 1
ATOM 3957 N N . ALA B 1 220 ? -7.539 14.258 -2.291 1 98.81 220 ALA B N 1
ATOM 3958 C CA . ALA B 1 220 ? -8.352 13.352 -1.482 1 98.81 220 ALA B CA 1
ATOM 3959 C C . ALA B 1 220 ? -8.703 12.086 -2.264 1 98.81 220 ALA B C 1
ATOM 3961 O O . ALA B 1 220 ? -9.125 12.164 -3.42 1 98.81 220 ALA B O 1
ATOM 3962 N N . VAL B 1 221 ? -8.477 10.984 -1.688 1 98.62 221 VAL B N 1
ATOM 3963 C CA . VAL B 1 221 ? -8.75 9.695 -2.322 1 98.62 221 VAL B CA 1
ATOM 3964 C C . VAL B 1 221 ? -9.844 8.961 -1.549 1 98.62 221 VAL B C 1
ATOM 3966 O O . VAL B 1 221 ? -9.781 8.859 -0.321 1 98.62 221 VAL B O 1
ATOM 3969 N N . SER B 1 222 ? -10.844 8.5 -2.258 1 98.25 222 SER B N 1
ATOM 3970 C CA . SER B 1 222 ? -11.953 7.773 -1.641 1 98.25 222 SER B CA 1
ATOM 3971 C C . SER B 1 222 ? -11.547 6.348 -1.275 1 98.25 222 SER B C 1
ATOM 3973 O O . SER B 1 222 ? -10.531 5.844 -1.755 1 98.25 222 SER B O 1
ATOM 3975 N N . PRO B 1 223 ? -12.383 5.668 -0.446 1 97.56 223 PRO B N 1
ATOM 3976 C CA . PRO B 1 223 ? -12.109 4.281 -0.07 1 97.56 223 PRO B CA 1
ATOM 3977 C C . PRO B 1 223 ? -12.109 3.334 -1.268 1 97.56 223 PRO B C 1
ATOM 3979 O O . PRO B 1 223 ? -11.68 2.182 -1.148 1 97.56 223 PRO B O 1
ATOM 3982 N N . LEU B 1 224 ? -12.547 3.77 -2.42 1 95.44 224 LEU B N 1
ATOM 3983 C CA . LEU B 1 224 ? -12.594 2.936 -3.615 1 95.44 224 LEU B CA 1
ATOM 3984 C C . LEU B 1 224 ? -11.406 3.217 -4.523 1 95.44 224 LEU B C 1
ATOM 3986 O O . LEU B 1 224 ? -11.336 2.709 -5.645 1 95.44 224 LEU B O 1
ATOM 3990 N N . GLY B 1 225 ? -10.539 4.062 -4.047 1 96.56 225 GLY B N 1
ATOM 3991 C CA . GLY B 1 225 ? -9.32 4.328 -4.793 1 96.56 225 GLY B CA 1
ATOM 3992 C C . GLY B 1 225 ? -9.5 5.375 -5.875 1 96.56 225 GLY B C 1
ATOM 3993 O O . GLY B 1 225 ? -8.781 5.367 -6.879 1 96.56 225 GLY B O 1
ATOM 3994 N N . GLU B 1 226 ? -10.406 6.238 -5.723 1 96.5 226 GLU B N 1
ATOM 3995 C CA . GLU B 1 226 ? -10.648 7.309 -6.688 1 96.5 226 GLU B CA 1
ATOM 3996 C C . GLU B 1 226 ? -10.172 8.656 -6.145 1 96.5 226 GLU B C 1
ATOM 3998 O O . GLU B 1 226 ? -10.477 9.016 -5.008 1 96.5 226 GLU B O 1
ATOM 4003 N N . ILE B 1 227 ? -9.414 9.352 -6.934 1 98 227 ILE B N 1
ATOM 4004 C CA . ILE B 1 227 ? -9.086 10.719 -6.57 1 98 227 ILE B CA 1
ATOM 4005 C C . ILE B 1 227 ? -10.305 11.617 -6.766 1 98 227 ILE B C 1
ATOM 4007 O O . ILE B 1 227 ? -10.742 11.844 -7.898 1 98 227 ILE B O 1
ATOM 4011 N N . LYS B 1 228 ? -10.875 12.086 -5.723 1 97.88 228 LYS B N 1
ATOM 4012 C CA . LYS B 1 228 ? -12.133 12.82 -5.766 1 97.88 228 LYS B CA 1
ATOM 4013 C C . LYS B 1 228 ? -11.883 14.328 -5.84 1 97.88 228 LYS B C 1
ATOM 4015 O O . LYS B 1 228 ? -12.773 15.086 -6.242 1 97.88 228 LYS B O 1
ATOM 4020 N N . ALA B 1 229 ? -10.758 14.805 -5.406 1 98 229 ALA B N 1
ATOM 4021 C CA . ALA B 1 229 ? -10.344 16.203 -5.453 1 98 229 ALA B CA 1
ATOM 4022 C C . ALA B 1 229 ? -8.828 16.328 -5.59 1 98 229 ALA B C 1
ATOM 4024 O O . ALA B 1 229 ? -8.078 15.555 -4.992 1 98 229 ALA B O 1
ATOM 4025 N N . LYS B 1 230 ? -8.43 17.188 -6.352 1 98 230 LYS B N 1
ATOM 4026 C CA . LYS B 1 230 ? -7.008 17.438 -6.574 1 98 230 LYS B CA 1
ATOM 4027 C C . LYS B 1 230 ? -6.727 18.938 -6.684 1 98 230 LYS B C 1
ATOM 4029 O O . LYS B 1 230 ? -7.398 19.641 -7.43 1 98 230 LYS B O 1
ATOM 4034 N N . ALA B 1 231 ? -5.789 19.406 -5.91 1 98.75 231 ALA B N 1
ATOM 4035 C CA . ALA B 1 231 ? -5.363 20.797 -5.961 1 98.75 231 ALA B CA 1
ATOM 4036 C C . ALA B 1 231 ? -4.398 21.031 -7.121 1 98.75 231 ALA B C 1
ATOM 4038 O O . ALA B 1 231 ? -3.836 20.094 -7.672 1 98.75 231 ALA B O 1
ATOM 4039 N N . LYS B 1 232 ? -4.227 22.281 -7.48 1 98.31 232 LYS B N 1
ATOM 4040 C CA . LYS B 1 232 ? -3.318 22.656 -8.555 1 98.31 232 LYS B CA 1
ATOM 4041 C C . LYS B 1 232 ? -1.868 22.375 -8.18 1 98.31 232 LYS B C 1
ATOM 4043 O O . LYS B 1 232 ? -1.522 22.344 -7 1 98.31 232 LYS B O 1
ATOM 4048 N N . LEU B 1 233 ? -1.096 22.172 -9.242 1 97.25 233 LEU B N 1
ATOM 4049 C CA . LEU B 1 233 ? 0.34 22.016 -9.039 1 97.25 233 LEU B CA 1
ATOM 4050 C C . LEU B 1 233 ? 1.037 23.375 -8.984 1 97.25 233 LEU B C 1
ATOM 4052 O O . LEU B 1 233 ? 0.636 24.312 -9.68 1 97.25 233 LEU B O 1
ATOM 4056 N N . PHE B 1 234 ? 1.983 23.562 -8.117 1 96.62 234 PHE B N 1
ATOM 4057 C CA . PHE B 1 234 ? 3.016 24.594 -8.117 1 96.62 234 PHE B CA 1
ATOM 4058 C C . PHE B 1 234 ? 2.436 25.938 -7.699 1 96.62 234 PHE B C 1
ATOM 4060 O O . PHE B 1 234 ? 3.088 26.969 -7.855 1 96.62 234 PHE B O 1
ATOM 4067 N N . GLU B 1 235 ? 1.247 25.938 -7.195 1 98.06 235 GLU B N 1
ATOM 4068 C CA . GLU B 1 235 ? 0.67 27.172 -6.672 1 98.06 235 GLU B CA 1
ATOM 4069 C C . GLU B 1 235 ? -0.235 26.891 -5.473 1 98.06 235 GLU B C 1
ATOM 4071 O O . GLU B 1 235 ? -0.692 25.766 -5.285 1 98.06 235 GLU B O 1
ATOM 4076 N N . GLU B 1 236 ? -0.468 27.875 -4.691 1 98.69 236 GLU B N 1
ATOM 4077 C CA . GLU B 1 236 ? -1.399 27.734 -3.578 1 98.69 236 GLU B CA 1
ATOM 4078 C C . GLU B 1 236 ? -2.807 27.406 -4.074 1 98.69 236 GLU B C 1
ATOM 4080 O O . GLU B 1 236 ? -3.195 27.828 -5.168 1 98.69 236 GLU B O 1
ATOM 4085 N N . ASP B 1 237 ? -3.439 26.672 -3.402 1 98.81 237 ASP B N 1
ATOM 4086 C CA . ASP B 1 237 ? -4.793 26.25 -3.756 1 98.81 237 ASP B CA 1
ATOM 4087 C C . ASP B 1 237 ? -5.547 25.75 -2.529 1 98.81 237 ASP B C 1
ATOM 4089 O O . ASP B 1 237 ? -4.938 25.266 -1.573 1 98.81 237 ASP B O 1
ATOM 4093 N N . ARG B 1 238 ? -6.809 26 -2.438 1 98.69 238 ARG B N 1
ATOM 4094 C CA . ARG B 1 238 ? -7.703 25.516 -1.393 1 98.69 238 ARG B CA 1
ATOM 4095 C C . ARG B 1 238 ? -8.836 24.688 -1.983 1 98.69 238 ARG B C 1
ATOM 4097 O O . ARG B 1 238 ? -9.656 25.203 -2.75 1 98.69 238 ARG B O 1
ATOM 4104 N N . ILE B 1 239 ? -8.875 23.422 -1.676 1 98.25 239 ILE B N 1
ATOM 4105 C CA . ILE B 1 239 ? -9.922 22.578 -2.242 1 98.25 239 ILE B CA 1
ATOM 4106 C C . ILE B 1 239 ? -10.797 22.016 -1.122 1 98.25 239 ILE B C 1
ATOM 4108 O O . ILE B 1 239 ? -10.297 21.688 -0.043 1 98.25 239 ILE B O 1
ATOM 4112 N N . ILE B 1 240 ? -12.07 21.938 -1.375 1 98 240 ILE B N 1
ATOM 4113 C CA . ILE B 1 240 ? -13.023 21.406 -0.396 1 98 240 ILE B CA 1
ATOM 4114 C C . ILE B 1 240 ? -13.625 20.109 -0.906 1 98 240 ILE B C 1
ATOM 4116 O O . ILE B 1 240 ? -14.008 20 -2.074 1 98 240 ILE B O 1
ATOM 4120 N N . ILE B 1 241 ? -13.648 19.156 -0.061 1 97.5 241 ILE B N 1
ATOM 4121 C CA . ILE B 1 241 ? -14.203 17.859 -0.4 1 97.5 241 ILE B CA 1
ATO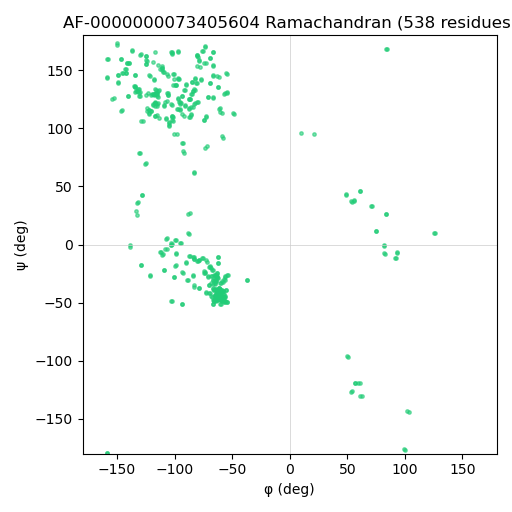M 4122 C C . ILE B 1 241 ? -15.117 17.375 0.729 1 97.5 241 ILE B C 1
ATOM 4124 O O . ILE B 1 241 ? -14.875 17.688 1.899 1 97.5 241 ILE B O 1
ATOM 4128 N N . GLU B 1 242 ? -16.156 16.688 0.373 1 97.44 242 GLU B N 1
ATOM 4129 C CA . GLU B 1 242 ? -17.031 16.062 1.36 1 97.44 242 GLU B CA 1
ATOM 4130 C C . GLU B 1 242 ? -16.656 14.602 1.593 1 97.44 242 GLU B C 1
ATOM 4132 O O . GLU B 1 242 ? -16.578 13.82 0.646 1 97.44 242 GLU B O 1
ATOM 4137 N N . ILE B 1 243 ? -16.375 14.289 2.807 1 96.88 243 ILE B N 1
ATOM 4138 C CA . ILE B 1 243 ? -16.078 12.914 3.203 1 96.88 243 ILE B CA 1
ATOM 4139 C C . ILE B 1 243 ? -17.375 12.211 3.623 1 96.88 243 ILE B C 1
ATOM 4141 O O . ILE B 1 243 ? -18.016 12.617 4.598 1 96.88 243 ILE B O 1
ATOM 4145 N N . ASN B 1 244 ? -17.672 11.188 2.932 1 94.31 244 ASN B N 1
ATOM 4146 C CA . ASN B 1 244 ? -18.891 10.438 3.174 1 94.31 244 ASN B CA 1
ATOM 4147 C C . ASN B 1 244 ? -18.594 9.008 3.613 1 94.31 244 ASN B C 1
ATOM 4149 O O . ASN B 1 244 ? -18.047 8.219 2.84 1 94.31 244 ASN B O 1
ATOM 4153 N N . ILE B 1 245 ? -19.078 8.656 4.738 1 92.44 245 ILE B N 1
ATOM 4154 C CA . ILE B 1 245 ? -18.766 7.367 5.348 1 92.44 245 ILE B CA 1
ATOM 4155 C C . ILE B 1 245 ? -19.438 6.25 4.543 1 92.44 245 ILE B C 1
ATOM 4157 O O . ILE B 1 245 ? -19.062 5.082 4.672 1 92.44 245 ILE B O 1
ATOM 4161 N N . ASN B 1 246 ? -20.422 6.574 3.771 1 94.31 246 ASN B N 1
ATOM 4162 C CA . ASN B 1 246 ? -21.062 5.562 2.939 1 94.31 246 ASN B CA 1
ATOM 4163 C C . ASN B 1 246 ? -20.094 4.969 1.927 1 94.31 246 ASN B C 1
ATOM 4165 O O . ASN B 1 246 ? -20.234 3.812 1.526 1 94.31 246 ASN B O 1
ATOM 4169 N N . GLU B 1 247 ? -19.141 5.742 1.53 1 94.75 247 GLU B N 1
ATOM 4170 C CA . GLU B 1 247 ? -18.125 5.211 0.621 1 94.75 247 GLU B CA 1
ATOM 4171 C C . GLU B 1 247 ? -17.281 4.141 1.304 1 94.75 247 GLU B C 1
ATOM 4173 O O . GLU B 1 247 ? -16.859 3.174 0.667 1 94.75 247 GLU B O 1
ATOM 4178 N N . ASN B 1 248 ? -16.984 4.391 2.604 1 96.12 248 ASN B N 1
ATOM 4179 C CA . ASN B 1 248 ? -16.297 3.359 3.371 1 96.12 248 ASN B CA 1
ATOM 4180 C C . ASN B 1 248 ? -17.094 2.057 3.396 1 96.12 248 ASN B C 1
ATOM 4182 O O . ASN B 1 248 ? -16.531 0.98 3.186 1 96.12 248 ASN B O 1
ATOM 4186 N N . ARG B 1 249 ? -18.375 2.205 3.67 1 94.31 249 ARG B N 1
ATOM 4187 C CA . ARG B 1 249 ? -19.266 1.044 3.732 1 94.31 249 ARG B CA 1
ATOM 4188 C C . ARG B 1 249 ? -19.219 0.25 2.432 1 94.31 249 ARG B C 1
ATOM 4190 O O . ARG B 1 249 ? -19.125 -0.979 2.449 1 94.31 249 ARG B O 1
ATOM 4197 N N . LYS B 1 250 ? -19.266 0.958 1.375 1 92.31 250 LYS B N 1
ATOM 4198 C CA . LYS B 1 250 ? -19.266 0.321 0.062 1 92.31 250 LYS B CA 1
ATOM 4199 C C . LYS B 1 250 ? -18.016 -0.518 -0.142 1 92.31 250 LYS B C 1
ATOM 4201 O O . LYS B 1 250 ? -18.094 -1.653 -0.616 1 92.31 250 LYS B O 1
ATOM 4206 N N . ASN B 1 251 ? -16.891 0.004 0.197 1 93.62 251 ASN B N 1
ATOM 4207 C CA . ASN B 1 251 ? -15.641 -0.746 0.072 1 93.62 251 ASN B CA 1
ATOM 4208 C C . ASN B 1 251 ? -15.609 -1.941 1.02 1 93.62 251 ASN B C 1
ATOM 4210 O O . ASN B 1 251 ? -15.305 -3.061 0.605 1 93.62 251 ASN B O 1
ATOM 4214 N N . ARG B 1 252 ? -15.938 -1.672 2.242 1 92.06 252 ARG B N 1
ATOM 4215 C CA . ARG B 1 252 ? -15.789 -2.682 3.285 1 92.06 252 ARG B CA 1
ATOM 4216 C C . ARG B 1 252 ? -16.703 -3.869 3.035 1 92.06 252 ARG B C 1
ATOM 4218 O O . ARG B 1 252 ? -16.406 -4.992 3.439 1 92.06 252 ARG B O 1
ATOM 4225 N N . PHE B 1 253 ? -17.828 -3.658 2.318 1 90.5 253 PHE B N 1
ATOM 4226 C CA . PHE B 1 253 ? -18.75 -4.738 2 1 90.5 253 PHE B CA 1
ATOM 4227 C C . PHE B 1 253 ? -18.172 -5.645 0.919 1 90.5 253 PHE B C 1
ATOM 4229 O O . PHE B 1 253 ? -18.516 -6.828 0.848 1 90.5 253 PHE B O 1
ATOM 4236 N N . PHE B 1 254 ? -17.266 -5.102 0.138 1 88.19 254 PHE B N 1
ATOM 4237 C CA . PHE B 1 254 ? -16.797 -5.852 -1.027 1 88.19 254 PHE B CA 1
ATOM 4238 C C . PHE B 1 254 ? -15.281 -5.93 -1.057 1 88.19 254 PHE B C 1
ATOM 4240 O O . PHE B 1 254 ? -14.656 -5.648 -2.084 1 88.19 254 PHE B O 1
ATOM 4247 N N . SER B 1 255 ? -14.719 -6.176 0.056 1 90.81 255 SER B N 1
ATOM 4248 C CA . SER B 1 255 ? -13.281 -6.355 0.213 1 90.81 255 SER B CA 1
ATOM 4249 C C . SER B 1 255 ? -12.961 -7.301 1.364 1 90.81 255 SER B C 1
ATOM 4251 O O . SER B 1 255 ? -13.875 -7.797 2.037 1 90.81 255 SER B O 1
ATOM 4253 N N . SER B 1 256 ? -11.711 -7.613 1.473 1 89.12 256 SER B N 1
ATOM 4254 C CA . SER B 1 256 ? -11.266 -8.477 2.561 1 89.12 256 SER B CA 1
ATOM 4255 C C . SER B 1 256 ? -10.914 -7.664 3.803 1 89.12 256 SER B C 1
ATOM 4257 O O . SER B 1 256 ? -10.109 -8.102 4.633 1 89.12 256 SER B O 1
ATOM 4259 N N . PHE B 1 257 ? -11.523 -6.496 3.938 1 85.88 257 PHE B N 1
ATOM 4260 C CA . PHE B 1 257 ? -11.227 -5.605 5.051 1 85.88 257 PHE B CA 1
ATOM 4261 C C . PHE B 1 257 ? -11.43 -6.312 6.383 1 85.88 257 PHE B C 1
ATOM 4263 O O . PHE B 1 257 ? -10.695 -6.07 7.34 1 85.88 257 PHE B O 1
ATOM 4270 N N . ARG B 1 258 ? -12.289 -7.273 6.41 1 80.12 258 ARG B N 1
ATOM 4271 C CA . ARG B 1 258 ? -12.664 -7.941 7.656 1 80.12 258 ARG B CA 1
ATOM 4272 C C . ARG B 1 258 ? -11.664 -9.031 8.016 1 80.12 258 ARG B C 1
ATOM 4274 O O . ARG B 1 258 ? -11.703 -9.586 9.117 1 80.12 258 ARG B O 1
ATOM 4281 N N . GLU B 1 259 ? -10.828 -9.281 7.043 1 86.25 259 GLU B N 1
ATOM 4282 C CA . GLU B 1 259 ? -9.875 -10.359 7.273 1 86.25 259 GLU B CA 1
ATOM 4283 C C . GLU B 1 259 ? -8.578 -9.836 7.871 1 86.25 259 GLU B C 1
ATOM 4285 O O . GLU B 1 259 ? -8.047 -8.82 7.422 1 86.25 259 GLU B O 1
ATOM 4290 N N . HIS B 1 260 ? -8.266 -10.125 9.094 1 83.75 260 HIS B N 1
AT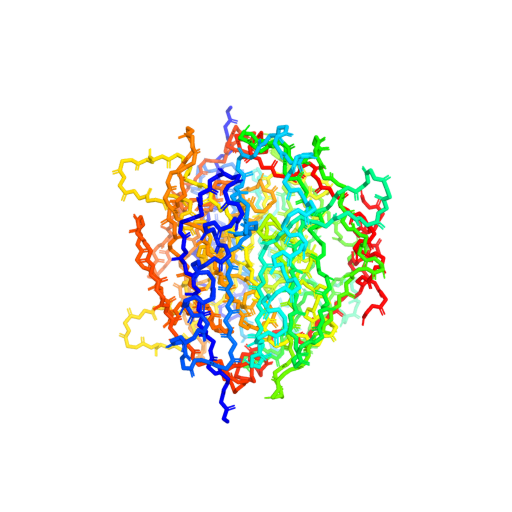OM 4291 C CA . HIS B 1 260 ? -7.016 -9.781 9.758 1 83.75 260 HIS B CA 1
ATOM 4292 C C . HIS B 1 260 ? -6.332 -11.023 10.32 1 83.75 260 HIS B C 1
ATOM 4294 O O . HIS B 1 260 ? -6.914 -11.75 11.125 1 83.75 260 HIS B O 1
ATOM 4300 N N . ILE B 1 261 ? -5.176 -11.312 9.828 1 92 261 ILE B N 1
ATOM 4301 C CA . ILE B 1 261 ? -4.395 -12.438 10.328 1 92 261 ILE B CA 1
ATOM 4302 C C . ILE B 1 261 ? -3.305 -11.93 11.273 1 92 261 ILE B C 1
ATOM 4304 O O . ILE B 1 261 ? -2.203 -11.594 10.836 1 92 261 ILE B O 1
ATOM 4308 N N . SER B 1 262 ? -3.574 -11.945 12.539 1 88.06 262 SER B N 1
ATOM 4309 C CA . SER B 1 262 ? -2.727 -11.328 13.562 1 88.06 262 SER B CA 1
ATOM 4310 C C . SER B 1 262 ? -1.361 -12.008 13.625 1 88.06 262 SER B C 1
ATOM 4312 O O . SER B 1 262 ? -0.366 -11.375 13.984 1 88.06 262 SER B O 1
ATOM 4314 N N . THR B 1 263 ? -1.302 -13.266 13.234 1 91.75 263 THR B N 1
ATOM 4315 C CA . THR B 1 263 ? -0.055 -14.016 13.32 1 91.75 263 THR B CA 1
ATOM 4316 C C . THR B 1 263 ? 1.009 -13.398 12.414 1 91.75 263 THR B C 1
ATOM 4318 O O . THR B 1 263 ? 2.205 -13.594 12.633 1 91.75 263 THR B O 1
ATOM 4321 N N . PHE B 1 264 ? 0.603 -12.68 11.383 1 94.06 264 PHE B N 1
ATOM 4322 C CA . PHE B 1 264 ? 1.579 -11.961 10.57 1 94.06 264 PHE B CA 1
ATOM 4323 C C . PHE B 1 264 ? 2.371 -10.977 11.422 1 94.06 264 PHE B C 1
ATOM 4325 O O . PHE B 1 264 ? 3.568 -10.781 11.203 1 94.06 264 PHE B O 1
ATOM 4332 N N . HIS B 1 265 ? 1.694 -10.336 12.344 1 92.69 265 HIS B N 1
ATOM 4333 C CA . HIS B 1 265 ? 2.357 -9.32 13.148 1 92.69 265 HIS B CA 1
ATOM 4334 C C . HIS B 1 265 ? 3.291 -9.953 14.18 1 92.69 265 HIS B C 1
ATOM 4336 O O . HIS B 1 265 ? 4.285 -9.344 14.578 1 92.69 265 HIS B O 1
ATOM 4342 N N . ASP B 1 266 ? 3.01 -11.219 14.555 1 91.19 266 ASP B N 1
ATOM 4343 C CA . ASP B 1 266 ? 3.98 -11.984 15.336 1 91.19 266 ASP B CA 1
ATOM 4344 C C . ASP B 1 266 ? 5.277 -12.188 14.547 1 91.19 266 ASP B C 1
ATOM 4346 O O . ASP B 1 266 ? 6.367 -11.977 15.078 1 91.19 266 ASP B O 1
ATOM 4350 N N . VAL B 1 267 ? 5.074 -12.531 13.32 1 92.38 267 VAL B N 1
ATOM 4351 C CA . VAL B 1 267 ? 6.219 -12.773 12.453 1 92.38 267 VAL B CA 1
ATOM 4352 C C . VAL B 1 267 ? 6.988 -11.477 12.234 1 92.38 267 VAL B C 1
ATOM 4354 O O . VAL B 1 267 ? 8.211 -11.438 12.398 1 92.38 267 VAL B O 1
ATOM 4357 N N . LEU B 1 268 ? 6.273 -10.445 11.922 1 92.81 268 LEU B N 1
ATOM 4358 C CA . LEU B 1 268 ? 6.887 -9.164 11.57 1 92.81 268 LEU B CA 1
ATOM 4359 C C . LEU B 1 268 ? 7.594 -8.547 12.766 1 92.81 268 LEU B C 1
ATOM 4361 O O . LEU B 1 268 ? 8.625 -7.887 12.609 1 92.81 268 LEU B O 1
ATOM 4365 N N . ARG B 1 269 ? 7.109 -8.812 13.953 1 89.12 269 ARG B N 1
ATOM 4366 C CA . ARG B 1 269 ? 7.742 -8.32 15.172 1 89.12 269 ARG B CA 1
ATOM 4367 C C . ARG B 1 269 ? 9.125 -8.93 15.359 1 89.12 269 ARG B C 1
ATOM 4369 O O . ARG B 1 269 ? 10.039 -8.266 15.852 1 89.12 269 ARG B O 1
ATOM 4376 N N . GLU B 1 270 ? 9.258 -10.156 14.859 1 88.5 270 GLU B N 1
ATOM 4377 C CA . GLU B 1 270 ? 10.5 -10.891 15.086 1 88.5 270 GLU B CA 1
ATOM 4378 C C . GLU B 1 270 ? 11.516 -10.625 13.977 1 88.5 270 GLU B C 1
ATOM 4380 O O . GLU B 1 270 ? 12.688 -10.984 14.094 1 88.5 270 GLU B O 1
ATOM 4385 N N . LEU B 1 271 ? 11.07 -10.117 12.938 1 85.88 271 LEU B N 1
ATOM 4386 C CA . LEU B 1 271 ? 11.953 -9.852 11.805 1 85.88 271 LEU B CA 1
ATOM 4387 C C . LEU B 1 271 ? 12.648 -8.5 11.961 1 85.88 271 LEU B C 1
ATOM 4389 O O . LEU B 1 271 ? 13.805 -8.344 11.57 1 85.88 271 LEU B O 1
#

Solvent-accessible surface area (backbone atoms only — not comparable to full-atom values): 27354 Å² total; per-residue (Å²): 135,54,52,39,34,26,37,40,23,42,59,40,45,73,67,36,34,66,63,23,38,51,54,51,52,54,50,62,72,68,51,86,49,52,27,42,32,30,12,37,24,34,27,32,25,74,88,46,70,77,49,48,82,70,38,31,65,56,24,43,52,44,51,51,54,50,28,74,69,47,79,46,36,40,35,39,12,27,38,41,70,82,43,96,88,40,28,25,53,24,39,37,40,26,50,75,49,41,79,42,78,35,53,29,56,53,61,49,69,38,88,89,38,56,39,62,80,67,29,54,60,43,48,61,82,77,50,67,65,75,45,75,58,96,86,44,31,28,26,67,48,40,41,60,28,68,59,44,66,57,60,58,52,46,38,41,74,75,58,30,50,29,37,40,27,26,11,66,55,56,65,47,69,80,51,97,85,46,64,50,50,56,56,50,49,51,18,34,42,24,28,53,7,44,45,66,26,15,32,30,35,38,13,16,22,18,40,66,51,88,96,43,42,22,40,27,49,23,34,32,24,35,13,79,42,41,76,78,45,70,38,51,67,61,38,68,37,75,45,76,45,71,50,47,66,66,48,26,50,58,28,46,67,64,46,63,58,84,64,77,70,50,59,42,28,57,49,48,46,74,104,136,54,54,38,36,25,36,40,21,41,60,41,45,72,68,36,33,67,62,23,40,52,52,52,52,54,49,63,72,70,52,86,49,52,26,42,33,32,12,36,24,34,28,32,26,73,88,46,71,77,49,48,82,71,39,31,65,56,24,44,52,43,51,51,54,50,28,75,69,47,78,47,37,39,33,40,12,27,38,40,71,81,42,98,90,41,31,24,56,26,37,36,40,24,49,75,49,41,79,41,78,35,55,29,54,52,62,48,69,38,86,90,37,55,40,60,81,67,29,53,60,42,48,62,85,76,50,66,64,76,44,73,57,96,86,44,32,28,25,68,49,40,42,60,27,68,60,43,66,57,62,57,51,46,38,41,75,74,57,30,49,29,36,40,28,26,11,66,55,56,67,45,68,80,50,98,87,48,64,51,49,58,57,50,49,51,18,34,41,24,27,54,6,43,47,66,25,14,33,30,35,38,13,15,21,16,40,65,53,88,95,43,41,22,40,27,49,20,34,31,23,36,13,79,42,42,77,78,45,71,40,51,66,61,38,68,36,75,44,75,47,71,49,48,66,65,46,25,51,58,28,46,67,63,46,61,57,83,63,75,68,50,59,44,26,58,48,49,46,74,104

Foldseek 3Di:
DFFKEKQWAEAADAQCLVVLLVVVVVCQVPDPGQEYEAAFQSSHDDLHVVSCVVCQVVQVVSVLVCLVVDDHWYWDWGWDDPDVQAIFGWIWIRGNSDTDIAGAADQDDPDSGDRVVRHDGDDPVPRWDWDDGPHAIEAEHEACCLVDQPNLVVNLVVPHQEYEYRYADWQDDPDDPDSVVLVVVLVSQLVSLQLSLHKYWYRYYAQDDVPTGGFTFTFIAGSNSDTPDTAHTRHTGMDMDTDDSVSSVVSVVPDCNVDDDCVVVVVVVVD/DFFKEKQWAEAADAQCLVVLLVVVVVCQVPDPGQEYEAAFQSSHDDLHVVSCVVCQVVQVVSVLVCLVVHDHWYWDWGWDDPDVQAIFGWIWIRGNSDTDIAGAADQDDPDSGDRVVRHDGDDCVPRWDWDDGPHAIEEEHEACPLVDQPNLVVNLVVPHQEYEYRYADWQDDPDDPDSVVLVVVLVSQLVSLQLSLHKYWYRYYAQDDVPTGGFTFTFIAGSNSDTPDTFHTRHTDMDMDTDDSVSSVVSVVPDCNVDDDCVVVVVVVVD

Secondary structure (DSSP, 8-state):
-PEEEEEEE----TT-HHHHHHHHHHHHHH--SSEEEPPTTTTT-S--GGGHHHHHHHHHHHHHHHHHT--SEEEEEEEEEEETTEEEEEEEEEETTEEEEEE-S----STT--HHHH-PPP-HHHH---EEETTEEEEE--GGGGGSSHHHHHHHHTT-SEEEEEE-PBP--EETTEEHHHHHHHHHHHHHHHHHT-EEEEEE-EEEETTEEEEB--EEE-TTS-EEEEPPBSS-EEEEEEE-HHHHHHHHHTSSTT---THHHHHHHH-/-PEEEEEEE----TT-HHHHHHHHHHHHHH--SSEEEPPTTTTT-S--GGGHHHHHHHHHHHHHHHHHT--SEEEEEEEEEEETTEEEEEEEEEETTEEEEEE-S----STT--HHHH-PPP-HHHH---EEETTEEEEE--GGGGGSSHHHHHHHHTT-SEEEEEE-PBP--EETTEEHHHHHHHHHHHHHHHHHT-EEEEEE-EEEETTEEEEB--EEE-TTS-EEEEPPBSS-EEEEEEE-HHHHHHHHHTSSTT---THHHHHHHH-

Nearest PDB structures (foldseek):
  6le2-assembly1_A  TM=8.602E-01  e=2.881E-21  Nitratireductor indicus C115
  6lei-assembly1_A  TM=8.646E-01  e=5.589E-21  Nitratireductor indicus C115
  6lcg-assembly1_A  TM=8.467E-01  e=9.612E-21  Nitratireductor indicus C115
  6led-assembly1_A  TM=8.484E-01  e=1.980E-20  Nitratireductor indicus C115
  1fo6-assembly1_D  TM=8.342E-01  e=3.406E-20  Agrobacterium tumefaciens

Sequence (542 aa):
MGIKVELAQISSKLGDVEYNLNKHLEILQTSSAECVVFPELSLTGYVLKDLVYEVYKDSENALNKIAENARGCIIVGFIKEVRPGILRNTAGVILNSQINYVYKFYLPTYGLFEERRYFQPGNPIRDLNIFEYKGLRFGVIVCEDAWHYEPIEALTMLGADAIFIPSASPMRRLTSHKLFIQDNWEALLKAHSLINGIWTLFSNSVGSQEEEYFWGGSMAVSPLGEIKAKAKLFEEDRIIIEININENRKNRFFSSFREHISTFHDVLRELMGIKVELAQISSKLGDVEYNLNKHLEILQTSSAECVVFPELSLTGYVLKDLVYEVYKDSENALNKIAENARGCIIVGFIKEVRPGILRNTAGVILNSQINYVYKFYLPTYGLFEERRYFQPGNPIRDLNIFEYKGLRFGVIVCEDAWHYEPIEALTMLGADAIFIPSASPMRRLTSHKLFIQDNWEALLKAHSLINGIWTLFSNSVGSQEEEYFWGGSMAVSPLGEIKAKAKLFEEDRIIIEININENRKNRFFSSFREHISTFHDVLREL

pLDDT: mean 94.94, std 7.42, range [49.16, 98.94]